Protein 7DSP (pdb70)

Foldseek 3Di:
DDCLDLVVLVVQLVQLVDVNRNQDLLNLLSNLLSLLSQLVPDDPPDPSNVSSLVSVLSSQVSCVVSVVLLFQSNLLSNLVSQLVQFQFADEPDQEEEEEELDPLPFQFFPLRLLLLLLLLLQPPAAYEYEEAPLLVLPQFHLLLPASVCCNVLPPPFSDDYHYVVRTRVSCVSCVVSCVVSVDDGSSSRNRVLNHRYLSHAEYEYFYQDPVSQVSSLSNSCSSNVRHWYWYKADPVRDRACALADKMKTQTDDNVPSDIDIDYLVLQVAHRDDSVLRGHPDSNVSSCCSVPVWLQLVDAPPNNNPNNSRSLQRSLVVVCSSVVHDSSNVSSVSSRCSRVVSSSVVSSVSNRVSSVVD/DCLDLVVLVVQLVQLVDVNRNQDLLNLLVSLLSLLVQLVVQPDPDVSNVSSLVSVLSNQVSCVVSVVLLALSNLLSNLVSLLVQWQAADEPFAEEEEEELDPLPQQFFPLRLLLLLLLLLFPRYAYEYEEAVPQLNQVLFPLLLDANVCCRVLPPPASDHYHYVVSTRVSLVSCVVSCVVSVDDGSSSRNRVLNPRYLPNAEYEYFYQDPVSQVSSVSNCCSSNVRHWYWYKADPVRTRACALADKIKIFTDDPPTDIDMDYLVLQVAHRDDSVQRGHPPNNVSNCCSQPVALQLVDAPVNNRSNNSRSLQRSLVVVCRSVVHDNSNVSSVSSRCSRVVSSSVVSSVSNRVSRVVD

GO terms:
  GO:0004048 anthranilate phosphoribosyltransferase activity (F, IDA)
  GO:0005634 nucleus (C, HDA)
  GO:0005737 cytoplasm (C, HDA)
  GO:0000162 L-tryptophan biosynthetic process (P, IMP)

Organism: Saccharomyces cerevisiae (strain ATCC 204508 / S288c) (NCBI:txid559292)

B-factor: mean 32.32, std 9.15, range [18.94, 81.4]

Solvent-accessible surface area: 27135 Å² total; per-residue (Å²): 143,139,94,67,20,36,69,22,0,30,54,23,2,101,75,1,25,40,86,100,48,106,4,47,21,92,25,0,39,28,0,0,38,0,0,0,17,10,12,101,135,37,93,110,89,24,90,93,4,0,10,2,15,0,19,0,0,2,0,0,0,0,0,27,30,31,92,22,0,36,101,8,94,24,0,2,21,0,0,102,0,0,35,167,43,17,54,107,12,125,19,117,147,57,26,0,0,6,16,21,15,30,64,31,82,57,117,21,1,48,0,10,1,0,0,0,0,0,0,3,8,10,167,65,7,38,0,0,9,1,10,83,74,3,2,34,65,22,61,8,78,11,118,46,0,47,24,89,26,0,43,143,5,27,104,91,4,66,0,0,5,0,31,20,77,74,0,0,80,0,31,48,60,0,68,87,0,70,145,16,1,33,9,71,2,0,3,59,2,0,29,2,0,2,13,4,3,103,56,8,61,41,4,4,0,1,0,63,20,119,140,3,0,59,47,0,11,111,0,1,41,78,26,25,101,73,4,19,1,3,0,1,33,0,70,69,19,0,10,29,1,1,3,44,24,82,1,17,0,25,31,27,49,78,102,114,134,64,75,40,89,1,49,2,68,69,3,52,15,105,77,12,79,32,92,107,0,32,28,128,28,65,166,51,5,4,98,7,0,66,83,41,2,3,62,14,137,78,90,71,55,76,63,20,32,12,1,3,1,0,0,3,2,0,0,0,0,18,0,1,9,82,60,66,89,81,16,118,52,0,4,101,77,0,28,107,3,2,64,56,29,31,0,47,151,6,0,82,80,0,16,88,21,0,57,99,63,223,114,76,30,39,74,22,0,29,58,21,2,102,74,2,33,39,88,100,52,107,4,48,24,78,26,0,22,56,0,0,41,0,0,0,27,2,10,96,109,11,127,82,23,42,60,95,2,12,10,0,6,0,20,0,0,1,0,0,0,0,0,16,29,30,70,34,0,25,91,1,91,30,0,16,33,0,0,122,0,0,38,165,48,21,62,111,16,124,22,161,123,33,14,0,0,6,15,23,18,27,58,36,80,57,104,23,1,51,0,12,2,0,0,0,0,0,0,2,11,9,170,52,6,33,0,0,8,2,8,45,102,84,6,1,28,59,35,66,6,83,10,123,49,0,48,31,76,17,0,40,139,6,32,94,111,4,65,0,0,11,0,16,19,68,80,0,3,82,0,33,53,54,0,65,78,0,69,166,22,1,32,8,51,2,0,2,42,0,0,30,2,1,2,14,5,2,102,67,5,50,39,3,3,0,1,0,48,19,132,149,2,0,45,30,0,0,95,0,0,38,98,36,24,96,65,4,16,2,5,0,2,32,0,70,67,18,0,10,27,1,1,3,35,23,94,1,20,0,20,20,20,77,108,124,72,102,85,40,82,2,60,2,71,70,2,50,15,102,81,17,99,28,84,122,0,22,24,126,27,55,165,60,6,0,88,12,0,71,84,43,1,3,59,17,150,68,87,72,57,77,63,27,32,14,2,4,1,1,1,2,1,0,0,0,0,18,0,2,7,84,61,67,98,80,15,117,48,0,4,98,55,0,28,100,1,3,62,52,18,61,0,37,130,7,0,78,82,0,26,88,18,0,67,86,80

Radius of gyration: 33.5 Å; Cα contacts (8 Å, |Δi|>4): 1473; chains: 2; bounding box: 45×48×107 Å

CATH classification: 3.40.1030.10

Nearest PDB structures (foldseek):
  7dsp-assembly1_B  TM=1.003E+00  e=6.536E-63  Saccharomyces cerevisiae S288C
  7dso-assembly1_B  TM=9.978E-01  e=7.924E-58  Saccharomyces cerevisiae S288C
  7dso-assembly1_A  TM=9.913E-01  e=1.555E-57  Saccharomyces cerevisiae S288C
  7dsp-assembly1_A  TM=9.857E-01  e=4.942E-57  Saccharomyces cerevisiae S288C
  7dsj-assembly1_B  TM=9.910E-01  e=5.765E-56  Saccharomyces cerevisiae S288C

Secondary structure (DSSP, 8-state):
--SSHHHHHHHHHHHTSSS----HHHHHHHHHHHHHHHHT--S--HHHHHHHHHHHHHHHHHHHHTGGGSHHHHHHHHHHHHTTB-------EEEEEEE---S---B--HHHHHHHHHHTSTTEEEEEEE---TGGGGT--GGG-STTTHHHHSTT-SEEEEEGGGTBHHHHHTHHHHHHH-S--GGGGTGGG--S-TT--EEEEE-S-TTTHHHHHHHHHHH-TT-EEEEEEETTTBSS--SSS-EEEEEE---EEEEEE-GGGGT-----GGGGB---HHHHHHIIIIIIITS---TTS--HHHHHHHHHHHHHHHHHHTS--HHHHHHHHHHHHHTSHHHHHHHHHHHHHHH-/--SSSHHHHHHHHHHHHS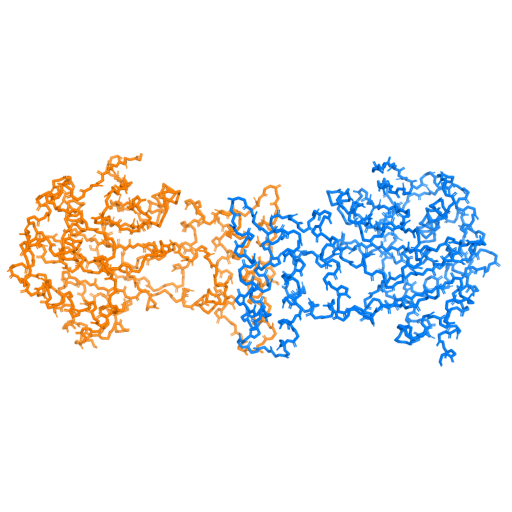SS----HHHHHHHHHHHHHHHHT--TT-HHHHHHHHHHHHHHHHHHHHTGGGSHHHHHHHHHHHHTTB-PPP----EEEEEE---S---B--HHHHHHHHHHTSTT-EEEEEE--GGGGGT--GGG-STTTHHHHGGG-SEEEEEGGGTBHHHHHHHHHHHHH-S--GGGGTGGG--S-TT--EEEEE-S-TTHHHHHHHHHHHH-TT-EEEEEEETTTBSS--SSS-EEEEEE-TT--EEEEE-GGGGT-----GGGSB---HHHHHHHIIIIITT--S-TTS--HHHHHHHHHHHHHHHHHHT---HHHHHHHHHHHHHTSHHHHHHHHHHHHHHT-

InterPro domains:
  IPR000312 Glycosyl transferase, family 3 [PF00591] (103-367)
  IPR005940 Anthranilate phosphoribosyl transferase [PTHR43285] (8-376)
  IPR005940 Anthranilate phosphoribosyl transferase [TIGR01245] (52-374)
  IPR035902 Nucleoside phosphorylase/phosphoribosyltransferase catalytic domain superfamily [G3DSA:3.40.1030.10] (103-380)
  IPR035902 Nucleoside phosphorylase/phosphoribosyltransferase catalytic domain superfamily [SSF52418] (102-376)

Sequence (713 aa):
HHHMSEATLLSYTKKLLASPPQLSSTDLHDALLVILSLLQKCDTNSDESLSIYTKVSSFLTALRVTKLDHKAEYIAEAAKAVLRHSDLVDLPLVILDIVGTGGDGQNTFNVATSAAIVASGIQGLKICKHGGDLIGTLGCDMFKVNSSTVPKLWPDNTFMFLLAPFFHHGMGHVSKIRKFLGIPTVFNVLGPLLHPVSHVNKRILGVYSKELAPEYAKAAALVYPGSETFIVWGHVGLDEVSPIGKTTVWHIDPTSLKTFQLEPSMFGLEEHELSKCASYGPKENARILKEEVLSGKYHLGDNNPIYDYILMNTAVLYCLSQGHQNWKEGIIKAEESIHSGNALRSLEHFIDSVSSLHHMSEATLLSYTKKLLASPPQLSSTDLHDALLVILSLLQKCDTNSDESLSIYTKVSSFLTALRVTKLDHKAEYIAEAAKAVLRHSDLVDLPPVILDIVGTGGDGQNTFNVATSAAIVASGIQGLKICKHGGKDLIGTLGCDMFKVNSSTVPKLWPDNTFMFLLAPFFHHGMGHVSKIRKFLGIPTVFNVLGPLLHPVSHVNKRILGVYSKELAPEYAKAAALVYPGSETFIVWGHVGLDEVSPIGKTTVWHIDPKLKTFQLEPSMFGLEEHELSKCASYGPKENARILKEEVLSGKYHLGDNNPIYDYILMNTAVLYCLSQGHQNWKEGIIKAEESIHSGNALRSLEHFIDSVSSL

Structure (mmCIF, N/CA/C/O backbone):
data_7DSP
#
_entry.id   7DSP
#
_cell.length_a   79.164
_cell.length_b   87.002
_cell.length_c   108.433
_cell.angle_alpha   90.000
_cell.angle_beta   90.000
_cell.angle_gamma   90.000
#
_symmetry.space_group_name_H-M   'P 21 21 21'
#
loop_
_entity.id
_entity.type
_entity.pdbx_description
1 polymer 'Anthranilate phosphoribosyltransferase'
2 non-polymer 'MAGNESIUM ION'
3 water water
#
loop_
_atom_site.group_PDB
_atom_site.id
_atom_site.type_symbol
_atom_site.label_atom_id
_atom_site.label_alt_id
_atom_site.label_comp_id
_atom_site.label_asym_id
_atom_site.label_entity_id
_atom_site.label_seq_id
_atom_site.pdbx_PDB_ins_code
_atom_site.Cartn_x
_atom_site.Cartn_y
_atom_site.Cartn_z
_atom_site.occupancy
_atom_site.B_iso_or_equiv
_atom_site.auth_seq_id
_atom_site.auth_comp_id
_atom_site.auth_asym_id
_atom_site.auth_atom_id
_atom_site.pdbx_PDB_model_num
ATOM 1 N N . HIS A 1 1 ? -60.015 -3.582 -70.202 1.00 55.88 -2 HIS B N 1
ATOM 2 C CA . HIS A 1 1 ? -61.449 -3.299 -69.920 1.00 47.40 -2 HIS B CA 1
ATOM 3 C C . HIS A 1 1 ? -61.619 -2.829 -68.462 1.00 45.00 -2 HIS B C 1
ATOM 4 O O . HIS A 1 1 ? -62.079 -1.697 -68.244 1.00 44.80 -2 HIS B O 1
ATOM 6 N N . HIS A 1 2 ? -61.211 -3.655 -67.504 1.00 38.50 -1 HIS B N 1
ATOM 7 C CA . HIS A 1 2 ? -61.318 -3.392 -66.044 1.00 32.28 -1 HIS B CA 1
ATOM 8 C C . HIS A 1 2 ? -60.525 -2.150 -65.644 1.00 30.41 -1 HIS B C 1
ATOM 9 O O . HIS A 1 2 ? -59.431 -1.917 -66.188 1.00 27.92 -1 HIS B O 1
ATOM 16 N N . HIS A 1 3 ? -60.995 -1.432 -64.632 1.00 27.99 0 HIS B N 1
ATOM 17 C CA . HIS A 1 3 ? -60.273 -0.240 -64.158 1.00 28.90 0 HIS B CA 1
ATOM 18 C C . HIS A 1 3 ? -58.902 -0.640 -63.591 1.00 28.36 0 HIS B C 1
ATOM 19 O O . HIS A 1 3 ? -57.908 0.054 -63.895 1.00 28.21 0 HIS B O 1
ATOM 26 N N . MET A 1 4 ? -58.850 -1.692 -62.778 1.00 24.78 1 MET B N 1
ATOM 27 C CA . MET A 1 4 ? -57.564 -2.176 -62.218 1.00 26.24 1 MET B CA 1
ATOM 28 C C . MET A 1 4 ? -56.832 -3.009 -63.267 1.00 26.23 1 MET B C 1
ATOM 29 O O . MET A 1 4 ? -56.988 -4.253 -63.277 1.00 30.15 1 MET B O 1
ATOM 34 N N . SER A 1 5 ? -56.090 -2.351 -64.158 1.00 24.82 2 SER B N 1
ATOM 35 C CA . SER A 1 5 ? -55.519 -3.033 -65.336 1.00 23.52 2 SER B CA 1
ATOM 36 C C . SER A 1 5 ? -54.233 -2.348 -65.789 1.00 24.58 2 SER B C 1
ATOM 37 O O . SER A 1 5 ? -54.048 -1.135 -65.529 1.00 23.39 2 SER B O 1
ATOM 40 N N . GLU A 1 6 ? -53.397 -3.089 -66.511 1.00 23.10 3 GLU B N 1
ATOM 41 C CA . GLU A 1 6 ? -52.201 -2.467 -67.147 1.00 24.06 3 GLU B CA 1
ATOM 42 C C . GLU A 1 6 ? -52.623 -1.279 -68.027 1.00 24.38 3 GLU B C 1
ATOM 43 O O . GLU A 1 6 ? -51.888 -0.280 -68.044 1.00 21.99 3 GLU B O 1
ATOM 49 N N . ALA A 1 7 ? -53.732 -1.380 -68.777 1.00 24.63 4 ALA B N 1
ATOM 50 C CA . ALA A 1 7 ? -54.187 -0.303 -69.696 1.00 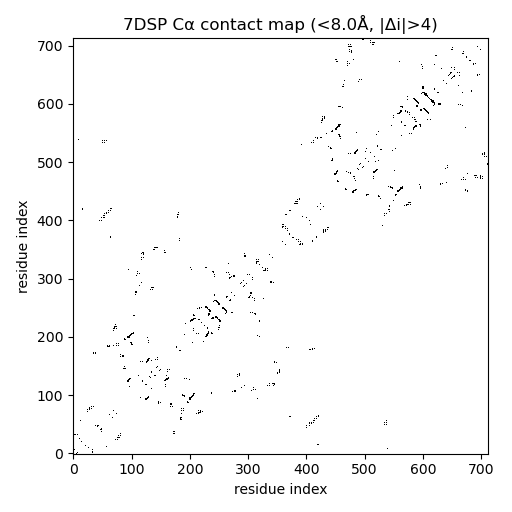25.10 4 ALA B CA 1
ATOM 51 C C . ALA A 1 7 ? -54.421 0.992 -68.897 1.00 23.82 4 ALA B C 1
ATOM 52 O O . ALA A 1 7 ? -54.049 2.070 -69.360 1.00 23.70 4 ALA B O 1
ATOM 54 N N . THR A 1 8 ? -55.041 0.913 -67.728 1.00 22.42 5 THR B N 1
ATOM 55 C CA . THR A 1 8 ? -55.267 2.103 -66.897 1.00 24.39 5 THR B CA 1
ATOM 56 C C . THR A 1 8 ? -53.908 2.674 -66.449 1.00 24.10 5 THR B C 1
ATOM 57 O O . THR A 1 8 ? -53.691 3.886 -66.585 1.00 22.84 5 THR B O 1
ATOM 61 N N . LEU A 1 9 ? -53.014 1.835 -65.942 1.00 23.84 6 LEU B N 1
ATOM 62 C CA . LEU A 1 9 ? -51.688 2.315 -65.479 1.00 23.27 6 LEU B CA 1
ATOM 63 C C . LEU A 1 9 ? -50.967 3.013 -66.631 1.00 22.45 6 LEU B C 1
ATOM 64 O O . LEU A 1 9 ? -50.473 4.123 -66.412 1.00 22.69 6 LEU B O 1
ATOM 69 N N . LEU A 1 10 ? -50.963 2.407 -67.818 1.00 24.02 7 LEU B N 1
ATOM 70 C CA . LEU A 1 10 ? -50.310 3.012 -69.021 1.00 23.97 7 LEU B CA 1
ATOM 71 C C . LEU A 1 10 ? -50.887 4.394 -69.279 1.00 23.99 7 LEU B C 1
ATOM 72 O O . LEU A 1 10 ? -50.090 5.334 -69.577 1.00 22.86 7 LEU B O 1
ATOM 77 N N . SER A 1 11 ? -52.216 4.562 -69.160 1.00 23.76 8 SER B N 1
ATOM 78 C CA . SER A 1 11 ? -52.852 5.879 -69.427 1.00 23.28 8 SER B CA 1
ATOM 79 C C . SER A 1 11 ? -52.241 6.926 -68.483 1.00 25.29 8 SER B C 1
ATOM 80 O O . SER A 1 11 ? -52.011 8.087 -68.903 1.00 25.95 8 SER B O 1
ATOM 83 N N . TYR A 1 12 ? -51.913 6.536 -67.245 1.00 24.05 9 TYR B N 1
ATOM 84 C CA . TYR A 1 12 ? -51.348 7.474 -66.241 1.00 25.26 9 TYR B CA 1
ATOM 85 C C . TYR A 1 12 ? -49.892 7.791 -66.586 1.00 23.18 9 TYR B C 1
ATOM 86 O O . TYR A 1 12 ? -49.462 8.961 -66.524 1.00 24.04 9 TYR B O 1
ATOM 95 N N . THR A 1 13 ? -49.134 6.792 -67.002 1.00 24.48 10 THR B N 1
ATOM 96 C CA . THR A 1 13 ? -47.724 6.997 -67.409 1.00 22.77 10 THR B CA 1
ATOM 97 C C . THR A 1 13 ? -47.706 8.001 -68.577 1.00 23.48 10 THR B C 1
ATOM 98 O O . THR A 1 13 ? -46.916 8.963 -68.536 1.00 23.01 10 THR B O 1
ATOM 102 N N . LYS A 1 14 ? -48.602 7.844 -69.551 1.00 22.94 11 LYS B N 1
ATOM 103 C CA . LYS A 1 14 ? -48.613 8.753 -70.719 1.00 24.49 11 LYS B CA 1
ATOM 104 C C . LYS A 1 14 ? -48.871 10.200 -70.255 1.00 25.78 11 LYS B C 1
ATOM 105 O O . LYS A 1 14 ? -48.322 11.135 -70.851 1.00 24.85 11 LYS B O 1
ATOM 111 N N . LYS A 1 15 ? -49.688 10.401 -69.231 1.00 23.69 12 LYS B N 1
ATOM 112 C CA . LYS A 1 15 ? -49.924 11.755 -68.666 1.00 26.00 12 LYS B CA 1
ATOM 113 C C . LYS A 1 15 ? -48.603 12.338 -68.144 1.00 25.61 12 LYS B C 1
ATOM 114 O O . LYS A 1 15 ? -48.385 13.575 -68.240 1.00 26.65 12 LYS B O 1
ATOM 120 N N . LEU A 1 16 ? -47.723 11.514 -67.605 1.00 23.60 13 LEU B N 1
ATOM 121 C CA . LEU A 1 16 ? -46.445 12.003 -67.055 1.00 25.00 13 LEU B CA 1
ATOM 122 C C . LEU A 1 16 ? -45.489 12.355 -68.190 1.00 25.23 13 LEU B C 1
ATOM 123 O O . LEU A 1 16 ? -44.517 13.060 -67.908 1.00 26.74 13 LEU B O 1
ATOM 128 N N . LEU A 1 17 ? -45.715 11.842 -69.397 1.00 23.73 14 LEU B N 1
ATOM 129 C CA . LEU A 1 17 ? -44.795 12.070 -70.547 1.00 28.46 14 LEU B CA 1
ATOM 130 C C . LEU A 1 17 ? -45.155 13.387 -71.243 1.00 29.17 14 LEU B C 1
ATOM 131 O O . LEU A 1 17 ? -44.354 13.833 -72.055 1.00 30.57 14 LEU B O 1
ATOM 136 N N . ALA A 1 18 ? -46.314 13.962 -70.934 1.00 29.68 15 ALA B N 1
ATOM 137 C CA . ALA A 1 18 ? -46.798 15.222 -71.550 1.00 33.08 15 ALA B CA 1
ATOM 138 C C . ALA A 1 18 ? -45.961 16.416 -71.071 1.00 34.93 15 ALA B C 1
ATOM 139 O O . ALA A 1 18 ? -45.347 16.339 -69.987 1.00 34.03 15 ALA B O 1
ATOM 141 N N . SER A 1 19 ? -45.952 17.506 -71.851 1.00 38.71 16 SER B N 1
ATOM 142 C CA . SER A 1 19 ? -45.182 18.742 -71.530 1.00 46.07 16 SER B CA 1
ATOM 143 C C . SER A 1 19 ? -46.156 19.913 -71.478 1.00 45.70 16 SER B C 1
ATOM 144 O O . SER A 1 19 ? -46.576 20.393 -72.512 1.00 46.75 16 SER B O 1
ATOM 147 N N . PRO A 1 20 ? -46.631 20.351 -70.294 1.00 46.29 17 PRO B N 1
ATOM 148 C CA . PRO A 1 20 ? -46.190 19.810 -69.009 1.00 44.05 17 PRO B CA 1
ATOM 149 C C . PRO A 1 20 ? -46.981 18.552 -68.653 1.00 35.85 17 PRO B C 1
ATOM 150 O O . PRO A 1 20 ? -47.984 18.238 -69.288 1.00 32.33 17 PRO B O 1
ATOM 154 N N . PRO A 1 21 ? -46.534 17.781 -67.641 1.00 34.95 18 PRO B N 1
ATOM 155 C CA . PRO A 1 21 ? -47.217 16.550 -67.254 1.00 33.67 18 PRO B CA 1
ATOM 156 C C . PRO A 1 21 ? -48.678 16.828 -66.883 1.00 32.82 18 PRO B C 1
ATOM 157 O O . PRO A 1 21 ? -48.936 17.887 -66.326 1.00 34.23 18 PRO B O 1
ATOM 161 N N . GLN A 1 22 ? -49.590 15.923 -67.227 1.00 27.99 19 GLN B N 1
ATOM 162 C CA . GLN A 1 22 ? -51.047 16.106 -66.999 1.00 30.51 19 GLN B CA 1
ATOM 163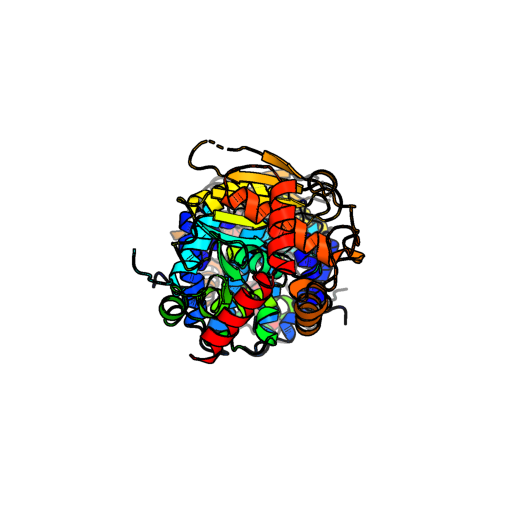 C C . GLN A 1 22 ? -51.524 15.165 -65.878 1.00 27.51 19 GLN B C 1
ATOM 164 O O . GLN A 1 22 ? -52.719 14.858 -65.836 1.00 26.96 19 GLN B O 1
ATOM 170 N N . LEU A 1 23 ? -50.626 14.661 -65.052 1.00 25.95 20 LEU B N 1
ATOM 171 C CA . LEU A 1 23 ? -51.027 13.745 -63.963 1.00 27.52 20 LEU B CA 1
ATOM 172 C C . LEU A 1 23 ? -51.383 14.599 -62.749 1.00 27.01 20 LEU B C 1
ATOM 173 O O . LEU A 1 23 ? -50.488 15.217 -62.195 1.00 23.80 20 LEU B O 1
ATOM 178 N N . SER A 1 24 ? -52.633 14.565 -62.329 1.00 24.74 21 SER B N 1
ATOM 179 C CA . SER A 1 24 ? -53.092 15.284 -61.111 1.00 27.78 21 SER B CA 1
ATOM 180 C C . SER A 1 24 ? -52.734 14.503 -59.845 1.00 27.09 21 SER B C 1
ATOM 181 O O . SER A 1 24 ? -52.380 13.305 -59.933 1.00 24.32 21 SER B O 1
ATOM 184 N N . SER A 1 25 ? -52.836 15.144 -58.685 1.00 25.67 22 SER B N 1
ATOM 185 C CA . SER A 1 25 ? -52.592 14.450 -57.393 1.00 24.35 22 SER B CA 1
ATOM 186 C C . SER A 1 25 ? -53.605 13.305 -57.224 1.00 26.81 22 SER B C 1
ATOM 187 O O . SER A 1 25 ? -53.206 12.266 -56.734 1.00 26.27 22 SER B O 1
ATOM 190 N N . THR A 1 26 ? -54.862 13.470 -57.633 1.00 25.93 23 THR B N 1
ATOM 191 C CA . THR A 1 26 ? -55.915 12.432 -57.533 1.00 28.07 23 THR B CA 1
ATOM 192 C C . THR A 1 26 ? -55.622 11.328 -58.557 1.00 27.16 23 THR B C 1
ATOM 193 O O . THR A 1 26 ? -55.844 10.148 -58.225 1.00 23.40 23 THR B O 1
ATOM 197 N N . ASP A 1 27 ? -55.071 11.676 -59.717 1.00 25.35 24 ASP B N 1
ATOM 198 C CA . ASP A 1 27 ? -54.555 10.664 -60.685 1.00 26.99 24 ASP B CA 1
ATOM 199 C C . ASP A 1 27 ? -53.506 9.763 -60.025 1.00 23.04 24 ASP B C 1
ATOM 200 O O . ASP A 1 27 ? -53.564 8.519 -60.260 1.00 24.03 24 ASP B O 1
ATOM 205 N N . LEU A 1 28 ? -52.540 10.340 -59.300 1.00 22.44 25 LEU B N 1
ATOM 206 C CA . LEU A 1 28 ? -51.464 9.561 -58.644 1.00 21.64 25 LEU B CA 1
ATOM 207 C C . LEU A 1 28 ? -52.090 8.605 -57.637 1.00 23.37 25 LEU B C 1
ATOM 208 O O . LEU A 1 28 ? -51.673 7.426 -57.582 1.00 21.78 25 LEU B O 1
ATOM 213 N N . HIS A 1 29 ? -53.085 9.075 -56.890 1.00 23.99 26 HIS B N 1
ATOM 214 C CA . HIS A 1 29 ? -53.802 8.225 -55.911 1.00 23.68 26 HIS B CA 1
ATOM 215 C C . HIS A 1 29 ? -54.342 7.013 -56.659 1.00 25.43 26 HIS B C 1
ATOM 216 O O . HIS A 1 29 ? -54.089 5.861 -56.227 1.00 26.80 26 HIS B O 1
ATOM 223 N N . ASP A 1 30 ? -55.071 7.265 -57.740 1.00 25.69 27 ASP B N 1
ATOM 224 C CA . ASP A 1 30 ? -55.698 6.180 -58.528 1.00 26.70 27 ASP B CA 1
ATOM 225 C C . ASP A 1 30 ? -54.634 5.273 -59.137 1.00 24.95 27 ASP B C 1
ATOM 226 O O . ASP A 1 30 ? -54.778 4.044 -59.077 1.00 24.80 27 ASP B O 1
ATOM 231 N N . ALA A 1 31 ? -53.568 5.841 -59.666 1.00 23.14 28 ALA B N 1
ATOM 232 C CA . ALA A 1 31 ? -52.475 5.053 -60.259 1.00 24.13 28 ALA B CA 1
ATOM 233 C C . ALA A 1 31 ? -51.897 4.111 -59.189 1.00 25.32 28 ALA B C 1
ATOM 234 O O . ALA A 1 31 ? -51.529 2.963 -59.531 1.00 21.69 28 ALA B O 1
ATOM 236 N N . LEU A 1 32 ? -51.771 4.565 -57.951 1.00 22.78 29 LEU B N 1
ATOM 237 C CA . LEU A 1 32 ? -51.147 3.721 -56.912 1.00 24.13 29 LEU B CA 1
ATOM 238 C C . LEU A 1 32 ? -52.119 2.603 -56.561 1.00 23.87 29 LEU B C 1
ATOM 239 O O . LEU A 1 32 ? -51.622 1.484 -56.353 1.00 23.62 29 LEU B O 1
ATOM 244 N N . LEU A 1 33 ? -53.430 2.878 -56.530 1.00 22.81 30 LEU B N 1
ATOM 245 C CA . LEU A 1 33 ? -54.428 1.813 -56.282 1.00 22.42 30 LEU B CA 1
ATOM 246 C C . LEU A 1 33 ? -54.288 0.767 -57.395 1.00 22.73 30 LEU B C 1
ATOM 247 O O . LEU A 1 33 ? -54.335 -0.446 -57.103 1.00 22.98 30 LEU B O 1
ATOM 252 N N . VAL A 1 34 ? -54.137 1.190 -58.636 1.00 23.87 31 VAL B N 1
ATOM 253 C CA . VAL A 1 34 ? -53.960 0.241 -59.771 1.00 22.98 31 VAL B CA 1
ATOM 254 C C . VAL A 1 34 ? -52.695 -0.596 -59.575 1.00 23.23 31 VAL B C 1
ATOM 255 O O . VAL A 1 34 ? -52.729 -1.830 -59.770 1.00 22.58 31 VAL B O 1
ATOM 259 N N . ILE A 1 35 ? -51.578 0.059 -59.307 1.00 22.88 32 ILE B N 1
ATOM 260 C CA . ILE A 1 35 ? -50.267 -0.608 -59.106 1.00 22.04 32 ILE B CA 1
ATOM 261 C C . ILE A 1 35 ? -50.378 -1.651 -58.003 1.00 23.80 32 ILE B C 1
ATOM 262 O O . ILE A 1 35 ? -49.921 -2.793 -58.192 1.00 22.46 32 ILE B O 1
ATOM 267 N N . LEU A 1 36 ? -50.991 -1.291 -56.887 1.00 23.76 33 LEU B N 1
ATOM 268 C CA . LEU A 1 36 ? -51.082 -2.237 -55.744 1.00 25.44 33 LEU B CA 1
ATOM 269 C C . LEU A 1 36 ? -51.989 -3.432 -56.065 1.00 24.13 33 LEU B C 1
ATOM 270 O O . LEU A 1 36 ? -51.637 -4.573 -55.626 1.00 24.55 33 LEU B O 1
ATOM 275 N N . SER A 1 37 ? -53.075 -3.216 -56.820 1.00 23.92 34 SER B N 1
ATOM 276 C CA . SER A 1 37 ? -53.943 -4.308 -57.325 1.00 23.33 34 SER B CA 1
ATOM 277 C C . SER A 1 37 ? -53.181 -5.212 -58.298 1.00 24.63 34 SER B C 1
ATOM 278 O O . SER A 1 37 ? -53.222 -6.442 -58.106 1.00 26.23 34 SER B O 1
ATOM 281 N N . LEU A 1 38 ? -52.535 -4.645 -59.328 1.00 23.53 35 LEU B N 1
ATOM 282 C CA . LEU A 1 38 ? -51.731 -5.431 -60.311 1.00 24.61 35 LEU B CA 1
ATOM 283 C C . LEU A 1 38 ? -50.676 -6.272 -59.578 1.00 26.05 35 LEU B C 1
ATOM 284 O O . LEU A 1 38 ? -50.463 -7.447 -59.974 1.00 23.85 35 LEU B O 1
ATOM 289 N N . LEU A 1 39 ? -49.962 -5.680 -58.622 1.00 23.28 36 LEU B N 1
ATOM 290 C CA . LEU A 1 39 ? -48.854 -6.380 -57.953 1.00 28.08 36 LEU B CA 1
ATOM 291 C C . LEU A 1 39 ? -49.426 -7.424 -56.995 1.00 34.03 36 LEU B C 1
ATOM 292 O O . LEU A 1 39 ? -48.838 -8.513 -56.931 1.00 33.73 36 LEU B O 1
ATOM 297 N N . GLN A 1 40 ? -50.565 -7.164 -56.351 1.00 29.46 37 GLN B N 1
ATOM 298 C CA . GLN A 1 40 ? -51.163 -8.152 -55.398 1.00 37.07 37 GLN B CA 1
ATOM 299 C C . GLN A 1 40 ? -51.581 -9.403 -56.192 1.00 37.02 37 GLN B C 1
ATOM 300 O O . GLN A 1 40 ? -51.315 -10.522 -55.709 1.00 37.64 37 GLN B O 1
ATOM 306 N N . LYS A 1 41 ? -52.183 -9.222 -57.379 1.00 37.11 38 LYS B N 1
ATOM 307 C CA . LYS A 1 41 ? -52.792 -10.306 -58.198 1.00 43.52 38 LYS B CA 1
ATOM 308 C C . LYS A 1 41 ? -51.763 -11.029 -59.081 1.00 42.38 38 LYS B C 1
ATOM 309 O O . LYS A 1 41 ? -52.179 -11.946 -59.803 1.00 38.55 38 LYS B O 1
ATOM 315 N N . CYS A 1 42 ? -50.497 -10.615 -59.049 1.00 45.34 39 CYS B N 1
ATOM 316 C CA . CYS A 1 42 ? -49.392 -11.142 -59.896 1.00 43.85 39 CYS B CA 1
ATOM 317 C C . CYS A 1 42 ? -49.276 -12.667 -59.857 1.00 36.34 39 CYS B C 1
ATOM 318 O O . CYS A 1 42 ? -49.060 -13.209 -58.797 1.00 41.05 39 CYS B O 1
ATOM 321 N N . ASP A 1 43 ? -49.326 -13.305 -61.019 1.00 38.35 40 ASP B N 1
ATOM 322 C CA . ASP A 1 43 ? -49.144 -14.769 -61.181 1.00 32.56 40 ASP B CA 1
ATOM 323 C C . ASP A 1 43 ? -47.647 -15.039 -61.400 1.00 33.64 40 ASP B C 1
ATOM 324 O O . ASP A 1 43 ? -47.152 -14.648 -62.479 1.00 30.02 40 ASP B O 1
ATOM 329 N N . THR A 1 44 ? -46.953 -15.654 -60.434 1.00 30.28 41 THR B N 1
ATOM 330 C CA . THR A 1 44 ? -45.477 -15.847 -60.438 1.00 31.12 41 THR B CA 1
ATOM 331 C C . THR A 1 44 ? -45.026 -16.456 -61.777 1.00 30.36 41 THR B C 1
ATOM 332 O O . THR A 1 44 ? -45.643 -17.470 -62.213 1.00 28.92 41 THR B O 1
ATOM 336 N N . ASN A 1 45 ? -44.003 -15.870 -62.412 1.00 26.76 42 ASN B N 1
ATOM 337 C CA . ASN A 1 45 ? -43.376 -16.381 -63.657 1.00 29.13 42 ASN B CA 1
ATOM 338 C C . ASN A 1 45 ? -44.336 -16.286 -64.849 1.00 31.23 42 ASN B C 1
ATOM 339 O O . ASN A 1 45 ? -44.051 -16.899 -65.892 1.00 28.25 42 ASN B O 1
ATOM 344 N N . SER A 1 46 ? -45.410 -15.519 -64.750 1.00 27.33 43 SER B N 1
ATOM 345 C CA . SER A 1 46 ? -46.279 -15.261 -65.916 1.00 28.26 43 SER B CA 1
ATOM 346 C C . SER A 1 46 ? -45.680 -14.156 -66.794 1.00 26.68 43 SER B C 1
ATOM 347 O O . SER A 1 46 ? -44.937 -13.247 -66.292 1.00 27.03 43 SER B O 1
ATOM 350 N N . ASP A 1 47 ? -46.020 -14.178 -68.083 1.00 27.13 44 ASP B N 1
ATOM 351 C CA . ASP A 1 47 ? -45.734 -13.056 -69.010 1.00 27.34 44 ASP B CA 1
ATOM 352 C C . ASP A 1 47 ? -46.360 -11.760 -68.477 1.00 27.30 44 ASP B C 1
ATOM 353 O O . ASP A 1 47 ? -45.697 -10.678 -68.583 1.00 25.37 44 ASP B O 1
ATOM 358 N N . GLU A 1 48 ? -47.548 -11.857 -67.894 1.00 27.24 45 GLU B N 1
ATOM 359 C CA . GLU A 1 48 ? -48.270 -10.703 -67.281 1.00 27.76 45 GLU B CA 1
ATOM 360 C C . GLU A 1 48 ? -47.398 -10.105 -66.173 1.00 26.01 45 GLU B C 1
ATOM 361 O O . GLU A 1 48 ? -47.285 -8.869 -66.119 1.00 24.43 45 GLU B O 1
ATOM 367 N N . SER A 1 49 ? -46.828 -10.921 -65.280 1.00 24.58 46 SER B N 1
ATOM 368 C CA . SER A 1 49 ? -45.967 -10.420 -64.180 1.00 24.94 46 SER B CA 1
ATOM 369 C C . SER A 1 49 ? -44.839 -9.565 -64.772 1.00 25.26 46 SER B C 1
ATOM 370 O O . SER A 1 49 ? -44.590 -8.474 -64.247 1.00 23.32 46 SER B O 1
ATOM 373 N N . LEU A 1 50 ? -44.226 -9.994 -65.872 1.00 22.95 47 LEU B N 1
ATOM 374 C CA . LEU A 1 50 ? -43.063 -9.275 -66.476 1.00 25.55 47 LEU B CA 1
ATOM 375 C C . LEU A 1 50 ? -43.566 -7.949 -67.067 1.00 24.08 47 LEU B C 1
ATOM 376 O O . LEU A 1 50 ? -42.891 -6.944 -66.922 1.00 25.13 47 LEU B O 1
ATOM 381 N N . SER A 1 51 ? -44.711 -7.964 -67.756 1.00 23.58 48 SER B N 1
ATOM 382 C CA . SER A 1 51 ? -45.344 -6.757 -68.325 1.00 22.69 48 SER B CA 1
ATOM 383 C C . SER A 1 51 ? -45.703 -5.781 -67.189 1.00 23.65 48 SER B C 1
ATOM 384 O O . SER A 1 51 ? -45.431 -4.594 -67.316 1.00 22.09 48 SER B O 1
ATOM 387 N N . ILE A 1 52 ? -46.339 -6.273 -66.129 1.00 21.15 49 ILE B N 1
ATOM 388 C CA . ILE A 1 52 ? -46.693 -5.457 -64.940 1.00 22.71 49 ILE B CA 1
ATOM 389 C C . ILE A 1 52 ? -45.441 -4.795 -64.364 1.00 23.75 49 ILE B C 1
ATOM 390 O O . ILE A 1 52 ? -45.498 -3.563 -64.167 1.00 23.47 49 ILE B O 1
ATOM 395 N N . TYR A 1 53 ? -44.377 -5.536 -64.070 1.00 22.92 50 TYR B N 1
ATOM 396 C CA . TYR A 1 53 ? -43.140 -4.934 -63.521 1.00 23.75 50 TYR B CA 1
ATOM 397 C C . TYR A 1 53 ? -42.634 -3.853 -64.485 1.00 23.69 50 TYR B C 1
ATOM 398 O O . TYR A 1 53 ? -42.249 -2.791 -64.016 1.00 21.30 50 TYR B O 1
ATOM 407 N N . THR A 1 54 ? -42.643 -4.119 -65.791 1.00 22.46 51 THR B N 1
ATOM 408 C CA . THR A 1 54 ? -42.271 -3.113 -66.817 1.00 23.03 51 THR B CA 1
ATOM 409 C C . THR A 1 54 ? -43.110 -1.850 -66.645 1.00 21.52 51 THR B C 1
ATOM 410 O O . THR A 1 54 ? -42.545 -0.750 -66.615 1.00 21.53 51 THR B O 1
ATOM 414 N N . LYS A 1 55 ? -44.422 -1.968 -66.532 1.00 23.63 52 LYS B N 1
ATOM 415 C CA . LYS A 1 55 ? -45.288 -0.753 -66.512 1.00 21.45 52 LYS B CA 1
ATOM 416 C C . LYS A 1 55 ? -45.178 -0.040 -65.173 1.00 21.10 52 LYS B C 1
ATOM 417 O O . LYS A 1 55 ? -45.229 1.217 -65.118 1.00 21.51 52 LYS B O 1
ATOM 423 N N . VAL A 1 56 ? -45.028 -0.782 -64.093 1.00 20.60 53 VAL B N 1
ATOM 424 C CA . VAL A 1 56 ? -44.909 -0.148 -62.758 1.00 21.41 53 VAL B CA 1
ATOM 425 C C . VAL A 1 56 ? -43.579 0.581 -62.657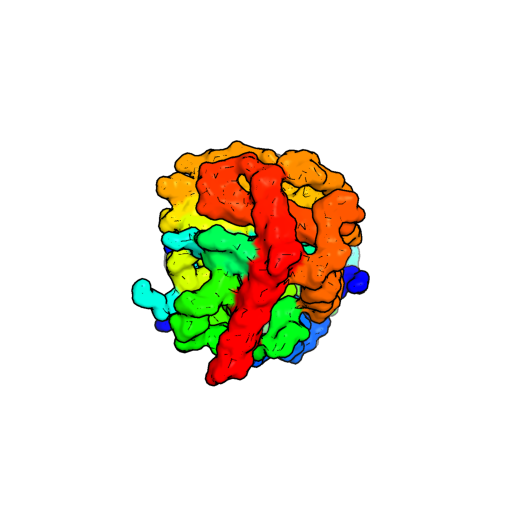 1.00 23.22 53 VAL B C 1
ATOM 426 O O . VAL A 1 56 ? -43.566 1.759 -62.193 1.00 20.67 53 VAL B O 1
ATOM 430 N N . SER A 1 57 ? -42.511 -0.068 -63.109 1.00 21.85 54 SER B N 1
ATOM 431 C CA . SER A 1 57 ? -41.181 0.575 -63.174 1.00 23.74 54 SER B CA 1
ATOM 432 C C . SER A 1 57 ? -41.286 1.900 -63.942 1.00 20.30 54 SER B C 1
ATOM 433 O O . SER A 1 57 ? -40.776 2.928 -63.462 1.00 21.35 54 SER B O 1
ATOM 436 N N . SER A 1 58 ? -41.865 1.829 -65.135 1.00 20.67 55 SER B N 1
ATOM 437 C CA . SER A 1 58 ? -42.061 2.964 -66.054 1.00 21.65 55 SER B CA 1
ATOM 438 C C . SER A 1 58 ? -42.802 4.103 -65.338 1.00 21.33 55 SER B C 1
ATOM 439 O O . SER A 1 58 ? -42.276 5.238 -65.281 1.00 21.15 55 SER B O 1
ATOM 442 N N . PHE A 1 59 ? -43.952 3.820 -64.741 1.00 21.46 56 PHE B N 1
ATOM 443 C CA . PHE A 1 59 ? -44.749 4.845 -64.048 1.00 20.58 56 PHE B CA 1
ATOM 444 C C . PHE A 1 59 ? -43.932 5.516 -62.926 1.00 21.06 56 PHE B C 1
ATOM 445 O O . PHE A 1 59 ? -43.849 6.770 -62.899 1.00 20.97 56 PHE B O 1
ATOM 453 N N . LEU A 1 60 ? -43.350 4.729 -62.032 1.00 20.75 57 LEU B N 1
ATOM 454 C CA . LEU A 1 60 ? -42.645 5.263 -60.835 1.00 21.74 57 LEU B CA 1
ATOM 455 C C . LEU A 1 60 ? -41.400 6.031 -61.267 1.00 20.55 57 LEU B C 1
ATOM 456 O O . LEU A 1 60 ? -41.051 7.023 -60.613 1.00 22.56 57 LEU B O 1
ATOM 461 N N . THR A 1 61 ? -40.749 5.595 -62.335 1.00 20.62 58 THR B N 1
ATOM 462 C CA . THR A 1 61 ? -39.535 6.303 -62.809 1.00 21.12 58 THR B CA 1
ATOM 463 C C . THR A 1 61 ? -39.993 7.626 -63.431 1.00 22.24 58 THR B C 1
ATOM 464 O O . THR A 1 61 ? -39.348 8.647 -63.133 1.00 20.34 58 THR B O 1
ATOM 468 N N . ALA A 1 62 ? -41.036 7.610 -64.276 1.00 21.49 59 ALA B N 1
ATOM 469 C CA . ALA A 1 62 ? -41.535 8.848 -64.920 1.00 22.32 59 ALA B CA 1
ATOM 470 C C . ALA A 1 62 ? -41.916 9.825 -63.811 1.00 23.65 59 ALA B C 1
ATOM 471 O O . ALA A 1 62 ? -41.514 10.993 -63.886 1.00 25.37 59 ALA B O 1
ATOM 473 N N . LEU A 1 63 ? -42.591 9.341 -62.768 1.00 24.45 60 LEU B N 1
ATOM 474 C CA . LEU A 1 63 ? -43.027 10.209 -61.652 1.00 23.91 60 LEU B CA 1
ATOM 475 C C . LEU A 1 63 ? -41.805 10.883 -61.014 1.00 25.48 60 LEU B C 1
ATOM 476 O O . LEU A 1 63 ? -41.820 12.150 -60.811 1.00 25.00 60 LEU B O 1
ATOM 481 N N . ARG A 1 64 ? -40.778 10.091 -60.698 1.00 23.77 61 ARG B N 1
ATOM 482 C CA . ARG A 1 64 ? -39.559 10.617 -60.041 1.00 24.68 61 ARG B CA 1
ATOM 483 C C . ARG A 1 64 ? -38.906 11.682 -60.934 1.00 25.82 61 ARG B C 1
ATOM 484 O O . ARG A 1 64 ? -38.529 12.769 -60.409 1.00 27.11 61 ARG B O 1
ATOM 492 N N . VAL A 1 65 ? -38.794 11.439 -62.242 1.00 27.59 62 VAL B N 1
ATOM 493 C CA . VAL A 1 65 ? -38.111 12.436 -63.114 1.00 27.18 62 VAL B CA 1
ATOM 494 C C . VAL A 1 65 ? -38.928 13.738 -63.134 1.00 28.44 62 VAL B C 1
ATOM 495 O O . VAL A 1 65 ? -38.278 14.789 -63.097 1.00 28.41 62 VAL B O 1
ATOM 499 N N . THR A 1 66 ? -40.268 13.690 -63.170 1.00 26.16 63 THR B N 1
ATOM 500 C CA . THR A 1 66 ? -41.116 14.924 -63.187 1.00 26.30 63 THR B CA 1
ATOM 501 C C . THR A 1 66 ? -40.995 15.649 -61.838 1.00 28.57 63 THR B C 1
ATOM 502 O O . THR A 1 66 ? -41.353 16.826 -61.768 1.00 26.78 63 THR B O 1
ATOM 506 N N . LYS A 1 67 ? -40.626 14.924 -60.784 1.00 26.29 64 LYS B N 1
ATOM 507 C CA . LYS A 1 67 ? -40.529 15.382 -59.376 1.00 27.94 64 LYS B CA 1
ATOM 508 C C . LYS A 1 67 ? -41.909 15.743 -58.812 1.00 27.06 64 LYS B C 1
ATOM 509 O O . LYS A 1 67 ? -41.950 16.283 -57.701 1.00 27.42 64 LYS B O 1
ATOM 515 N N . LEU A 1 68 ? -43.006 15.402 -59.482 1.00 26.43 65 LEU B N 1
ATOM 516 C CA . LEU A 1 68 ? -44.373 15.638 -58.937 1.00 30.45 65 LEU B CA 1
ATOM 517 C C . LEU A 1 68 ? -44.513 14.914 -57.581 1.00 31.73 65 LEU B C 1
ATOM 518 O O . LEU A 1 68 ? -45.273 15.403 -56.733 1.00 31.59 65 LEU B O 1
ATOM 523 N N . ASP A 1 69 ? -43.747 13.842 -57.358 1.00 29.29 66 ASP B N 1
ATOM 524 C CA . ASP A 1 69 ? -43.893 12.990 -56.149 1.00 29.01 66 ASP B CA 1
ATOM 525 C C . ASP A 1 69 ? -43.300 13.692 -54.919 1.00 29.80 66 ASP B C 1
ATOM 526 O O . ASP A 1 69 ? -43.328 13.076 -53.850 1.00 30.15 66 ASP B O 1
ATOM 531 N N . HIS A 1 70 ? -42.726 14.889 -55.084 1.00 31.41 67 HIS B N 1
ATOM 532 C CA . HIS A 1 70 ? -42.196 15.709 -53.962 1.00 31.20 67 HIS B CA 1
ATOM 533 C C . HIS A 1 70 ? -43.059 16.960 -53.726 1.00 30.90 67 HIS B C 1
ATOM 534 O O . HIS A 1 70 ? -42.629 17.801 -52.917 1.00 27.89 67 HIS B O 1
ATOM 541 N N . LYS A 1 71 ? -44.228 17.063 -54.362 1.00 26.59 68 LYS B N 1
ATOM 542 C CA . LYS A 1 71 ? -45.211 18.148 -54.088 1.00 32.60 68 LYS B CA 1
ATOM 543 C C . LYS A 1 71 ? -46.194 17.650 -53.028 1.00 29.32 68 LYS B C 1
ATOM 544 O O . LYS A 1 71 ? -46.603 16.489 -53.118 1.00 23.70 68 LYS B O 1
ATOM 550 N N . A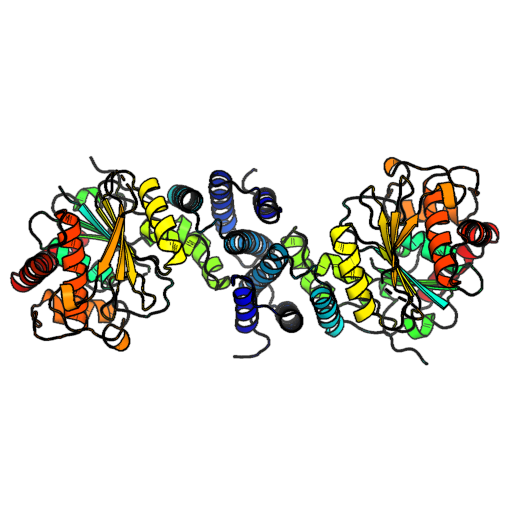LA A 1 72 ? -46.569 18.519 -52.090 1.00 28.78 69 ALA B N 1
ATOM 551 C CA . ALA A 1 72 ? -47.395 18.200 -50.896 1.00 27.77 69 ALA B CA 1
ATOM 552 C C . ALA A 1 72 ? -48.643 17.384 -51.258 1.00 28.12 69 ALA B C 1
ATOM 553 O O . ALA A 1 72 ? -48.845 16.341 -50.641 1.00 24.59 69 ALA B O 1
ATOM 555 N N . GLU A 1 73 ? -49.482 17.858 -52.186 1.00 26.56 70 GLU B N 1
ATOM 556 C CA . GLU A 1 73 ? -50.771 17.200 -52.507 1.00 27.70 70 GLU B CA 1
ATOM 557 C C . GLU A 1 73 ? -50.529 15.798 -53.075 1.00 24.88 70 GLU B C 1
ATOM 558 O O . GLU A 1 73 ? -51.348 14.896 -52.774 1.00 22.29 70 GLU B O 1
ATOM 564 N N . TYR A 1 74 ? -49.455 15.622 -53.843 1.00 25.22 71 TYR B N 1
ATOM 565 C CA . TYR A 1 74 ? -49.086 14.314 -54.454 1.00 23.11 71 TYR B CA 1
ATOM 566 C C . TYR A 1 74 ? -48.631 13.371 -53.346 1.00 22.87 71 TYR B C 1
ATOM 567 O O . TYR A 1 74 ? -49.086 12.226 -53.281 1.00 22.98 71 TYR B O 1
ATOM 576 N N . ILE A 1 75 ? -47.712 13.832 -52.497 1.00 23.94 72 ILE B N 1
ATOM 577 C CA . ILE A 1 75 ? -47.228 13.011 -51.354 1.00 24.60 72 ILE B CA 1
ATOM 578 C C . ILE A 1 75 ? -48.430 12.532 -50.536 1.00 22.71 72 ILE B C 1
ATOM 579 O O . ILE A 1 75 ? -48.513 11.292 -50.206 1.00 24.73 72 ILE B O 1
ATOM 584 N N . ALA A 1 76 ? -49.335 13.443 -50.195 1.00 23.34 73 ALA B N 1
ATOM 585 C CA . ALA A 1 76 ? -50.508 13.110 -49.339 1.00 23.32 73 ALA B CA 1
ATOM 586 C C . ALA A 1 76 ? -51.439 12.110 -50.038 1.00 25.28 73 ALA B C 1
ATOM 587 O O . ALA A 1 76 ? -51.926 11.132 -49.384 1.00 23.54 73 ALA B O 1
ATOM 589 N N . GLU A 1 77 ? -51.775 12.347 -51.310 1.00 25.56 74 GLU B N 1
ATOM 590 C CA . GLU A 1 77 ? -52.595 11.380 -52.075 1.00 26.57 74 GLU B CA 1
ATOM 591 C C . GLU A 1 77 ? -51.852 10.044 -52.149 1.00 24.44 74 GLU B C 1
ATOM 592 O O . GLU A 1 77 ? -52.510 9.024 -52.113 1.00 25.59 74 GLU B O 1
ATOM 597 N N . ALA A 1 78 ? -50.541 10.028 -52.305 1.00 21.58 75 ALA B N 1
ATOM 598 C CA . ALA A 1 78 ? -49.819 8.752 -52.412 1.00 22.11 75 ALA B CA 1
ATOM 599 C C . ALA A 1 78 ? -49.907 8.011 -51.074 1.00 23.40 75 ALA B C 1
ATOM 600 O O . ALA A 1 78 ? -50.178 6.799 -51.064 1.00 23.81 75 ALA B O 1
ATOM 602 N N . ALA A 1 79 ? -49.687 8.699 -49.962 1.00 26.47 76 ALA B N 1
ATOM 603 C CA . ALA A 1 79 ? -49.827 8.103 -48.607 1.00 24.40 76 ALA B CA 1
ATOM 604 C C . ALA A 1 79 ? -51.244 7.537 -48.457 1.00 23.16 76 ALA B C 1
ATOM 605 O O . ALA A 1 79 ? -51.389 6.400 -47.982 1.00 23.62 76 ALA B O 1
ATOM 607 N N . LYS A 1 80 ? -52.267 8.270 -48.898 1.00 24.79 77 LYS B N 1
ATOM 608 C CA . LYS A 1 80 ? -53.675 7.835 -48.725 1.00 27.16 77 LYS B CA 1
ATOM 609 C C . LYS A 1 80 ? -53.946 6.591 -49.569 1.00 25.89 77 LYS B C 1
ATOM 610 O O . LYS A 1 80 ? -54.656 5.720 -49.040 1.00 23.37 77 LYS B O 1
ATOM 616 N N . ALA A 1 81 ? -53.393 6.479 -50.789 1.00 20.91 78 ALA B N 1
ATOM 617 C CA . ALA A 1 81 ? -53.581 5.262 -51.627 1.00 23.99 78 ALA B CA 1
ATOM 618 C C . ALA A 1 81 ? -52.936 4.056 -50.941 1.00 21.98 78 ALA B C 1
ATOM 619 O O . ALA A 1 81 ? -53.572 2.983 -50.867 1.00 23.14 78 ALA B O 1
ATOM 621 N N . VAL A 1 82 ? -51.689 4.188 -50.489 1.00 22.18 79 VAL B N 1
ATOM 622 C CA . VAL A 1 82 ? -50.971 3.088 -49.805 1.00 22.54 79 VAL B CA 1
ATOM 623 C C . VAL A 1 82 ? -51.781 2.630 -48.582 1.00 22.79 79 VAL B C 1
ATOM 624 O O . VAL A 1 82 ? -51.935 1.402 -48.370 1.00 22.85 79 VAL B O 1
ATOM 628 N N . LEU A 1 83 ? -52.314 3.557 -47.813 1.00 23.01 80 LEU B N 1
ATOM 629 C CA . LEU A 1 83 ? -53.050 3.243 -46.563 1.00 24.47 80 LEU B CA 1
ATOM 630 C C . LEU A 1 83 ? -54.334 2.456 -46.843 1.00 25.54 80 LEU B C 1
ATOM 631 O O . LEU A 1 83 ? -54.832 1.796 -45.911 1.00 23.91 80 LEU B O 1
ATOM 636 N N . ARG A 1 84 ? -54.864 2.524 -48.061 1.00 25.84 81 ARG B N 1
ATOM 637 C CA . ARG A 1 84 ? -56.066 1.745 -48.420 1.00 24.55 81 ARG B CA 1
ATOM 638 C C . ARG A 1 84 ? -55.722 0.249 -48.361 1.00 26.97 81 ARG B C 1
ATOM 639 O O . ARG A 1 84 ? -56.659 -0.577 -48.333 1.00 24.55 81 ARG B O 1
ATOM 647 N N . HIS A 1 85 ? -54.441 -0.099 -48.368 1.00 23.98 82 HIS B N 1
ATOM 648 C CA . HIS A 1 85 ? -53.978 -1.510 -48.271 1.00 26.02 82 HIS B CA 1
ATOM 649 C C . HIS A 1 85 ? -53.382 -1.806 -46.889 1.00 26.26 82 HIS B C 1
ATOM 650 O O . HIS A 1 85 ? -52.787 -2.886 -46.710 1.00 23.86 82 HIS B O 1
ATOM 657 N N . SER A 1 86 ? -53.543 -0.908 -45.931 1.00 25.57 83 SER B N 1
ATOM 658 C CA . SER A 1 86 ? -52.981 -1.058 -44.572 1.00 26.53 83 SER B CA 1
ATOM 659 C C . SER A 1 86 ? -54.071 -1.512 -43.615 1.00 27.07 83 SER B C 1
ATOM 660 O O . SER A 1 86 ? -55.239 -1.225 -43.861 1.00 27.12 83 SER B O 1
ATOM 663 N N . ASP A 1 87 ? -53.648 -2.103 -42.514 1.00 25.87 84 ASP B N 1
ATOM 664 C CA . ASP A 1 87 ? -54.486 -2.361 -41.317 1.00 28.15 84 ASP B CA 1
ATOM 665 C C . ASP A 1 87 ? -54.355 -1.163 -40.383 1.00 28.65 84 ASP B C 1
ATOM 666 O O . ASP A 1 87 ? -53.260 -0.987 -39.793 1.00 31.53 84 ASP B O 1
ATOM 671 N N . LEU A 1 88 ? -55.399 -0.353 -40.246 1.00 28.75 85 LEU B N 1
ATOM 672 C CA . LEU A 1 88 ? -55.369 0.752 -39.258 1.00 29.91 85 LEU B CA 1
ATOM 673 C C . LEU A 1 88 ? -55.776 0.218 -37.875 1.00 29.50 85 LEU B C 1
ATOM 674 O O . LEU A 1 88 ? -56.492 -0.810 -37.799 1.00 26.89 85 LEU B O 1
ATOM 679 N N . VAL A 1 89 ? -55.306 0.866 -36.810 1.00 29.85 86 VAL B N 1
ATOM 680 C CA . VAL A 1 89 ? -55.624 0.435 -35.411 1.00 27.32 86 VAL B CA 1
ATOM 681 C C . VAL A 1 89 ? -56.928 1.128 -35.016 1.00 27.76 86 VAL B C 1
ATOM 682 O O . VAL A 1 89 ? -57.009 2.356 -35.155 1.00 28.68 86 VAL B O 1
ATOM 686 N N . ASP A 1 90 ? -57.904 0.366 -34.531 1.00 27.67 87 ASP B N 1
ATOM 687 C CA . ASP A 1 90 ? -59.146 0.936 -33.955 1.00 29.60 87 ASP B CA 1
ATOM 688 C C . ASP A 1 90 ? -59.006 0.938 -32.428 1.00 27.02 87 ASP B C 1
ATOM 689 O O . ASP A 1 90 ? -58.829 -0.128 -31.868 1.00 27.79 87 ASP B O 1
ATOM 694 N N . LEU A 1 91 ? -59.069 2.106 -31.795 1.00 30.93 88 LEU B N 1
ATOM 695 C CA . LEU A 1 91 ? -58.972 2.252 -30.319 1.00 32.37 88 LEU B CA 1
ATOM 696 C C . LEU A 1 91 ? -60.265 2.875 -29.803 1.00 40.84 88 LEU B C 1
ATOM 697 O O . LEU A 1 91 ? -60.883 3.684 -30.484 1.00 37.98 88 LEU B O 1
ATOM 702 N N . PRO A 1 92 ? -60.626 2.655 -28.525 1.00 47.70 89 PRO B N 1
ATOM 703 C CA . PRO A 1 92 ? -61.719 3.422 -27.913 1.00 49.91 89 PRO B CA 1
ATOM 704 C C . PRO A 1 92 ? -61.419 4.935 -27.898 1.00 52.88 89 PRO B C 1
ATOM 705 O O . PRO A 1 92 ? -60.247 5.315 -27.768 1.00 46.56 89 PRO B O 1
ATOM 709 N N . LEU A 1 93 ? -62.446 5.783 -28.050 1.00 53.44 90 LEU B N 1
ATOM 710 C CA . LEU A 1 93 ? -62.283 7.269 -27.988 1.00 59.22 90 LEU B CA 1
ATOM 711 C C . LEU A 1 93 ? -61.910 7.667 -26.555 1.00 50.72 90 LEU B C 1
ATOM 712 O O . LEU A 1 93 ? -61.194 8.679 -26.431 1.00 62.74 90 LEU B O 1
ATOM 714 N N . VAL A 1 106 ? -50.298 13.175 -23.673 1.00 40.50 103 VAL B N 1
ATOM 715 C CA . VAL A 1 106 ? -49.913 13.603 -25.063 1.00 39.19 103 VAL B CA 1
ATOM 716 C C . VAL A 1 106 ? -49.192 12.416 -25.711 1.00 31.55 103 VAL B C 1
ATOM 717 O O . VAL A 1 106 ? -48.353 11.839 -25.057 1.00 32.66 103 VAL B O 1
ATOM 721 N N . ILE A 1 107 ? -49.485 12.110 -26.969 1.00 30.03 104 ILE B N 1
ATOM 722 C CA . ILE A 1 107 ? -48.976 10.871 -27.606 1.00 27.17 104 ILE B CA 1
ATOM 723 C C . ILE A 1 107 ? -48.137 11.299 -28.800 1.00 27.13 104 ILE B C 1
ATOM 724 O O . ILE A 1 107 ? -48.640 12.016 -29.647 1.00 23.62 104 ILE B O 1
ATOM 729 N N . LEU A 1 108 ? -46.878 10.893 -28.834 1.00 26.11 105 LEU B N 1
ATOM 730 C CA . LEU A 1 108 ? -45.954 11.349 -29.892 1.00 24.57 105 LEU B CA 1
ATOM 731 C C . LEU A 1 108 ? -45.325 10.185 -30.651 1.00 24.96 105 LEU B C 1
ATOM 732 O O . LEU A 1 108 ? -45.254 9.073 -30.132 1.00 21.95 105 LEU B O 1
ATOM 737 N N . ASP A 1 109 ? -44.874 10.516 -31.852 1.00 22.70 106 ASP B N 1
ATOM 738 C CA . ASP A 1 109 ? -44.079 9.657 -32.751 1.00 22.45 106 ASP B CA 1
ATOM 739 C C . ASP A 1 109 ? -42.817 10.445 -33.083 1.00 22.49 106 ASP B C 1
ATOM 740 O O . ASP A 1 109 ? -42.834 11.683 -33.013 1.00 24.29 106 ASP B O 1
ATOM 745 N N . ILE A 1 110 ? -41.754 9.755 -33.462 1.00 23.53 107 ILE B N 1
ATOM 746 C CA . ILE A 1 110 ? -40.518 10.389 -33.974 1.00 24.16 107 ILE B CA 1
ATOM 747 C C . ILE A 1 110 ? -39.997 9.433 -35.027 1.00 24.45 107 ILE B C 1
ATOM 748 O O . ILE A 1 110 ? -39.829 8.237 -34.718 1.00 24.27 107 ILE B O 1
ATOM 753 N N . VAL A 1 111 ? -39.780 9.939 -36.232 1.00 23.60 108 VAL B N 1
ATOM 754 C CA . VAL A 1 111 ? -39.385 9.105 -37.394 1.00 24.13 108 VAL B CA 1
ATOM 755 C C . VAL A 1 111 ? -38.807 10.026 -38.461 1.00 23.76 108 VAL B C 1
ATOM 756 O O . VAL A 1 111 ? -39.215 11.225 -38.525 1.00 28.12 108 VAL B O 1
ATOM 760 N N . GLY A 1 112 ? -37.922 9.487 -39.292 1.00 23.17 109 GLY B N 1
ATOM 761 C CA . GLY A 1 112 ? -37.359 10.206 -40.445 1.00 25.01 109 GLY B CA 1
ATOM 762 C C . GLY A 1 112 ? -37.682 9.500 -41.735 1.00 25.66 109 GLY B C 1
ATOM 763 O O . GLY A 1 112 ? -38.007 8.290 -41.710 1.00 21.97 109 GLY B O 1
ATOM 764 N N . THR A 1 113 ? -37.633 10.215 -42.845 1.00 26.47 110 THR B N 1
ATOM 765 C CA . THR A 1 113 ? -37.857 9.646 -44.187 1.00 26.22 110 THR B CA 1
ATOM 766 C C . THR A 1 113 ? -36.742 8.686 -44.592 1.00 27.65 110 THR B C 1
ATOM 767 O O . THR A 1 113 ? -36.981 7.912 -45.526 1.00 26.12 110 THR B O 1
ATOM 771 N N . GLY A 1 114 ? -35.571 8.768 -43.947 1.00 27.09 111 GLY B N 1
ATOM 772 C CA . GLY A 1 114 ? -34.319 8.169 -44.449 1.00 27.79 111 GLY B CA 1
ATOM 773 C C . GLY A 1 114 ? -33.895 8.837 -45.748 1.00 28.29 111 GLY B C 1
ATOM 774 O O . GLY A 1 114 ? -34.522 9.873 -46.125 1.00 28.45 111 GLY B O 1
ATOM 775 N N . GLY A 1 115 ? -32.938 8.232 -46.460 1.00 27.29 112 GLY B N 1
ATOM 776 C CA . GLY A 1 115 ? -32.462 8.702 -47.778 1.00 29.32 112 GLY B CA 1
ATOM 777 C C . GLY A 1 115 ? -31.468 9.864 -47.656 1.00 28.59 112 GLY B C 1
ATOM 778 O O . GLY A 1 115 ? -31.257 10.544 -48.658 1.00 30.05 112 GLY B O 1
ATOM 779 N N . ASP A 1 116 ? -30.874 10.076 -46.482 1.00 27.14 113 ASP B N 1
ATOM 780 C CA . ASP A 1 116 ? -29.830 11.112 -46.237 1.00 27.40 113 ASP B CA 1
ATOM 781 C C . ASP A 1 116 ? -28.438 10.523 -46.472 1.00 30.66 113 ASP B C 1
ATOM 782 O O . ASP A 1 116 ? -27.466 11.320 -46.481 1.00 33.20 113 ASP B O 1
ATOM 787 N N . GLY A 1 117 ? -28.368 9.204 -46.697 1.00 29.72 114 GLY B N 1
ATOM 788 C CA . GLY A 1 117 ? -27.134 8.466 -47.017 1.00 35.04 114 GLY B CA 1
ATOM 789 C C . GLY A 1 117 ? -26.202 8.455 -45.822 1.00 38.50 114 GLY B C 1
ATOM 790 O O . GLY A 1 117 ? -24.985 8.313 -46.012 1.00 38.65 114 GLY B O 1
ATOM 791 N N . GLN A 1 118 ? -26.761 8.628 -44.621 1.00 35.37 115 GLN B N 1
ATOM 792 C CA . GLN A 1 118 ? -25.989 8.716 -43.362 1.00 33.40 115 GLN B CA 1
ATOM 793 C C . GLN A 1 118 ? -26.272 7.438 -42.564 1.00 41.00 115 GLN B C 1
ATOM 794 O O . GLN A 1 118 ? -27.430 7.222 -42.147 1.00 42.61 115 GLN B O 1
ATOM 800 N N . ASN A 1 119 ? -25.267 6.607 -42.345 1.00 41.04 116 ASN B N 1
ATOM 801 C CA . ASN A 1 119 ? -25.444 5.391 -41.503 1.00 45.17 116 ASN B CA 1
ATOM 802 C C . ASN A 1 119 ? -25.217 5.777 -40.036 1.00 39.88 116 ASN B C 1
ATOM 803 O O . ASN A 1 119 ? -24.259 5.262 -39.426 1.00 43.03 116 ASN B O 1
ATOM 808 N N . THR A 1 120 ? -26.089 6.621 -39.464 1.00 36.78 117 THR B N 1
ATOM 809 C CA . THR A 1 120 ? -25.973 7.120 -38.074 1.00 34.39 117 THR B CA 1
ATOM 810 C C . THR A 1 120 ? -26.782 6.243 -37.105 1.00 33.09 117 THR B C 1
ATOM 811 O O . THR A 1 120 ? -27.633 5.465 -37.554 1.00 32.55 117 THR B O 1
ATOM 815 N N . PHE A 1 121 ? -26.519 6.393 -35.814 1.00 32.91 118 PHE B N 1
ATOM 816 C CA . PHE A 1 121 ? -27.194 5.651 -34.713 1.00 36.33 118 PHE B CA 1
ATOM 817 C C . PHE A 1 121 ? -28.730 5.833 -34.780 1.00 34.21 118 PHE B C 1
ATOM 818 O O . PHE A 1 121 ? -29.205 6.901 -35.191 1.00 33.67 118 PHE B O 1
ATOM 826 N N . ASN A 1 122 ? -29.485 4.809 -34.388 1.00 34.52 119 ASN B N 1
ATOM 827 C CA . ASN A 1 122 ? -30.978 4.855 -34.350 1.00 32.62 119 ASN B CA 1
ATOM 828 C C . ASN A 1 122 ? -31.446 5.717 -33.167 1.00 28.72 119 ASN B C 1
ATOM 829 O O . ASN A 1 122 ? -31.977 5.187 -32.151 1.00 30.58 119 ASN B O 1
ATOM 834 N N . VAL A 1 123 ? -31.362 7.034 -33.354 1.00 26.02 120 VAL B N 1
ATOM 835 C CA . VAL A 1 123 ? -31.714 8.046 -32.325 1.00 25.94 120 VAL B CA 1
ATOM 836 C C . VAL A 1 123 ? -33.248 8.126 -32.202 1.00 28.11 120 VAL B C 1
ATOM 837 O O . VAL A 1 123 ? -33.747 8.343 -31.113 1.00 26.43 120 VAL B O 1
ATOM 841 N N . ALA A 1 124 ? -33.978 7.879 -33.284 1.00 28.52 121 ALA B N 1
ATOM 842 C CA . ALA A 1 124 ? -35.458 7.936 -33.267 1.00 28.83 121 ALA B CA 1
ATOM 843 C C . ALA A 1 124 ? -35.970 6.897 -32.265 1.00 27.53 121 ALA B C 1
ATOM 844 O O . ALA A 1 124 ? -36.668 7.270 -31.309 1.00 27.92 121 ALA B O 1
ATOM 846 N N . THR A 1 125 ? -35.609 5.633 -32.421 1.00 26.38 122 THR B N 1
ATOM 847 C CA . THR A 1 125 ? -36.104 4.601 -31.490 1.00 25.18 122 THR B CA 1
ATOM 848 C C . THR A 1 125 ? -35.604 4.919 -30.076 1.00 24.22 122 THR B C 1
ATOM 849 O O . THR A 1 125 ? -36.389 4.769 -29.112 1.00 22.18 122 THR B O 1
ATOM 853 N N . SER A 1 126 ? -34.348 5.344 -29.944 1.00 27.35 123 SER B N 1
ATOM 854 C CA . SER A 1 126 ? -33.703 5.597 -28.627 1.00 26.26 123 SER B CA 1
ATOM 855 C C . SER A 1 126 ? -34.403 6.737 -27.907 1.00 25.71 123 SER B C 1
ATOM 856 O O . SER A 1 126 ? -34.787 6.564 -26.711 1.00 24.55 123 SER B O 1
ATOM 859 N N . ALA A 1 127 ? -34.568 7.875 -28.588 1.00 25.47 124 ALA B N 1
ATOM 860 C CA . ALA A 1 127 ? -35.238 9.050 -27.999 1.00 24.09 124 ALA B CA 1
ATOM 861 C C . ALA A 1 127 ? -36.696 8.695 -27.694 1.00 24.29 124 ALA B C 1
ATOM 862 O O . ALA A 1 127 ? -37.207 9.160 -26.659 1.00 25.36 124 ALA B O 1
ATOM 864 N N . ALA A 1 128 ? -37.369 7.933 -28.564 1.00 25.07 125 ALA B N 1
ATOM 865 C CA . ALA A 1 128 ? -38.771 7.512 -28.292 1.00 25.89 125 ALA B CA 1
ATOM 866 C C . ALA A 1 128 ? -38.810 6.764 -26.940 1.00 25.53 125 ALA B C 1
ATOM 867 O O . ALA A 1 128 ? -39.700 7.006 -26.116 1.00 24.26 125 ALA B O 1
ATOM 869 N N . ILE A 1 129 ? -37.856 5.866 -26.706 1.00 23.05 126 ILE B N 1
ATOM 870 C CA . ILE A 1 129 ? -37.818 5.106 -25.421 1.00 25.31 126 ILE B CA 1
ATOM 871 C C . ILE A 1 129 ? -37.572 6.070 -24.260 1.00 25.74 126 ILE B C 1
ATOM 872 O O . ILE A 1 129 ? -38.301 6.038 -23.275 1.00 26.71 126 ILE B O 1
ATOM 877 N N . VAL A 1 130 ? -36.602 6.957 -24.373 1.00 26.61 127 VAL B N 1
ATOM 878 C CA . VAL A 1 130 ? -36.285 7.836 -23.222 1.00 25.21 127 VAL B CA 1
ATOM 879 C C . VAL A 1 130 ? -37.469 8.767 -22.955 1.00 29.86 127 VAL B C 1
ATOM 880 O O . VAL A 1 130 ? -37.816 8.945 -21.771 1.00 29.02 127 VAL B O 1
ATOM 884 N N . ALA A 1 131 ? -38.080 9.331 -24.005 1.00 27.35 128 ALA B N 1
ATOM 885 C CA . ALA A 1 131 ? -39.239 10.232 -23.830 1.00 26.01 128 ALA B CA 1
ATOM 886 C C . ALA A 1 131 ? -40.366 9.483 -23.118 1.00 26.33 128 ALA B C 1
ATOM 887 O O . ALA A 1 131 ? -41.084 10.115 -22.339 1.00 25.99 128 ALA B O 1
ATOM 889 N N . SER A 1 132 ? -40.544 8.192 -23.408 1.00 26.83 129 SER B N 1
ATOM 890 C CA . SER A 1 132 ? -41.633 7.344 -22.840 1.00 26.42 129 SER B CA 1
ATOM 891 C C . SER A 1 132 ? -41.478 7.203 -21.320 1.00 28.33 129 SER B C 1
ATOM 892 O O . SER A 1 132 ? -42.486 6.855 -20.640 1.00 23.87 129 SER B O 1
ATOM 895 N N . GLY A 1 133 ? -40.291 7.467 -20.795 1.00 25.68 130 GLY B N 1
ATOM 896 C CA . GLY A 1 133 ? -40.040 7.378 -19.343 1.00 28.26 130 GLY B CA 1
ATOM 897 C C . GLY A 1 133 ? -40.359 8.681 -18.639 1.00 28.81 130 GLY B C 1
ATOM 898 O O . GLY A 1 133 ? -40.284 8.717 -17.378 1.00 30.08 130 GLY B O 1
ATOM 899 N N . ILE A 1 134 ? -40.689 9.731 -19.401 1.00 30.08 131 ILE B N 1
ATOM 900 C CA . ILE A 1 134 ? -41.057 11.067 -18.834 1.00 30.25 131 ILE B CA 1
ATOM 901 C C . ILE A 1 134 ? -42.547 11.036 -18.463 1.00 32.65 131 ILE B C 1
ATOM 902 O O . ILE A 1 134 ? -43.379 10.786 -19.334 1.00 29.10 131 ILE B O 1
ATOM 907 N N . GLN A 1 135 ? -42.879 11.316 -17.202 1.00 31.29 132 GLN B N 1
ATOM 908 C CA . GLN A 1 135 ? -44.286 11.212 -16.733 1.00 33.90 132 GLN B CA 1
ATOM 909 C C . GLN A 1 135 ? -45.151 12.187 -17.524 1.00 32.57 132 GLN B C 1
ATOM 910 O O . GLN A 1 135 ? -44.734 13.326 -17.700 1.00 33.75 132 GLN B O 1
ATOM 916 N N . GLY A 1 136 ? -46.294 11.723 -18.036 1.00 29.74 133 GLY B N 1
ATOM 917 C CA . GLY A 1 136 ? -47.207 12.577 -18.813 1.00 31.06 133 GLY B CA 1
ATOM 918 C C . GLY A 1 136 ? -47.019 12.379 -20.305 1.00 33.55 133 GLY B C 1
ATOM 919 O O . GLY A 1 136 ? -47.793 12.944 -21.060 1.00 30.43 133 GLY B O 1
ATOM 920 N N . LEU A 1 137 ? -46.000 11.627 -20.740 1.00 29.41 134 LEU B N 1
ATOM 921 C CA . LEU A 1 137 ? -45.796 11.387 -22.185 1.00 28.26 134 LEU B CA 1
ATOM 922 C C . LEU A 1 137 ? -46.128 9.932 -22.511 1.00 30.97 134 LEU B C 1
ATOM 923 O O . LEU A 1 137 ? -45.853 9.034 -21.698 1.00 30.15 134 LEU B O 1
ATOM 928 N N . LYS A 1 138 ? -46.752 9.721 -23.662 1.00 26.91 135 LYS B N 1
ATOM 929 C CA . LYS A 1 138 ? -46.984 8.373 -24.215 1.00 27.52 135 LYS B CA 1
ATOM 930 C C . LYS A 1 138 ? -46.405 8.370 -25.629 1.00 26.12 135 LYS B C 1
ATOM 931 O O . LYS A 1 138 ? -46.649 9.358 -26.366 1.00 24.72 135 LYS B O 1
ATOM 937 N N . ILE A 1 139 ? -45.587 7.367 -25.934 1.00 24.42 136 ILE B N 1
ATOM 938 C CA . ILE A 1 139 ? -44.866 7.294 -27.224 1.00 25.34 136 ILE B CA 1
ATOM 939 C C . ILE A 1 139 ? -45.395 6.094 -27.997 1.00 25.55 136 ILE B C 1
ATOM 940 O O . ILE A 1 139 ? -45.273 4.915 -27.490 1.00 26.04 136 ILE B O 1
ATOM 945 N N . CYS A 1 140 ? -45.861 6.362 -29.214 1.00 25.25 137 CYS B N 1
ATOM 946 C CA . CYS A 1 140 ? -46.277 5.295 -30.151 1.00 24.83 137 CYS B CA 1
ATOM 947 C C . CYS A 1 140 ? -45.410 5.424 -31.398 1.00 25.55 137 CYS B C 1
ATOM 948 O O . CYS A 1 140 ? -45.808 6.147 -32.345 1.00 25.83 137 CYS B O 1
ATOM 951 N N . LYS A 1 141 ? -44.224 4.832 -31.359 1.00 24.86 138 LYS B N 1
ATOM 952 C CA . LYS A 1 141 ? -43.212 5.021 -32.426 1.00 28.53 138 LYS B CA 1
ATOM 953 C C . LYS A 1 141 ? -43.551 4.045 -33.536 1.00 27.62 138 LYS B C 1
ATOM 954 O O . LYS A 1 141 ? -43.768 2.838 -33.247 1.00 27.11 138 LYS B O 1
ATOM 960 N N . HIS A 1 142 ? -43.587 4.522 -34.765 1.00 27.83 139 HIS B N 1
ATOM 961 C CA . HIS A 1 142 ? -43.890 3.670 -35.936 1.00 27.95 139 HIS B CA 1
ATOM 962 C C . HIS A 1 142 ? -42.687 3.732 -36.880 1.00 30.28 139 HIS B C 1
ATOM 963 O O . HIS A 1 142 ? -42.091 4.791 -36.972 1.00 28.25 139 HIS B O 1
ATOM 970 N N . GLY A 1 143 ? -42.299 2.628 -37.502 1.00 31.17 140 GLY B N 1
ATOM 971 C CA . GLY A 1 143 ? -41.245 2.691 -38.536 1.00 37.67 140 GLY B CA 1
ATOM 972 C C . GLY A 1 143 ? -40.636 1.333 -38.802 1.00 38.98 140 GLY B C 1
ATOM 973 O O . GLY A 1 143 ? -41.344 0.334 -38.593 1.00 27.68 140 GLY B O 1
ATOM 974 N N . GLY A 1 144 ? -39.383 1.321 -39.271 1.00 39.79 141 GLY B N 1
ATOM 975 C CA . GLY A 1 144 ? -38.639 0.109 -39.667 1.00 44.93 141 GLY B CA 1
ATOM 976 C C . GLY A 1 144 ? -39.363 -0.614 -40.788 1.00 45.97 141 GLY B C 1
ATOM 977 O O . GLY A 1 144 ? -38.878 -0.529 -41.926 1.00 61.86 141 GLY B O 1
ATOM 978 N N . ASP A 1 155 ? -35.107 -2.334 -36.684 1.00 63.91 152 ASP B N 1
ATOM 979 C CA . ASP A 1 155 ? -34.739 -3.733 -36.318 1.00 61.25 152 ASP B CA 1
ATOM 980 C C . ASP A 1 155 ? -34.198 -3.771 -34.872 1.00 54.23 152 ASP B C 1
ATOM 981 O O . ASP A 1 155 ? -34.324 -4.839 -34.249 1.00 51.19 152 ASP B O 1
ATOM 983 N N . LEU A 1 156 ? -33.616 -2.665 -34.373 1.00 54.09 153 LEU B N 1
ATOM 984 C CA . LEU A 1 156 ? -33.109 -2.491 -32.975 1.00 51.86 153 LEU B CA 1
ATOM 985 C C . LEU A 1 156 ? -34.075 -3.115 -31.955 1.00 49.16 153 LEU B C 1
ATOM 986 O O . LEU A 1 156 ? -33.625 -3.924 -31.144 1.00 43.35 153 LEU B O 1
ATOM 991 N N . ILE A 1 157 ? -35.363 -2.757 -31.990 1.00 52.38 154 ILE B N 1
ATOM 992 C CA . ILE A 1 157 ? -36.383 -3.253 -31.009 1.00 54.69 154 ILE B CA 1
ATOM 993 C C . ILE A 1 157 ? -36.554 -4.771 -31.137 1.00 49.88 154 ILE B C 1
ATOM 994 O O . ILE A 1 157 ? -36.876 -5.393 -30.117 1.00 55.91 154 ILE B O 1
ATOM 999 N N . GLY A 1 158 ? -36.359 -5.335 -32.336 1.00 51.49 155 GLY B N 1
ATOM 1000 C CA . GLY A 1 158 ? -36.450 -6.785 -32.594 1.00 55.13 155 GLY B CA 1
ATOM 1001 C C . GLY A 1 158 ? -35.537 -7.578 -31.675 1.00 59.85 155 GLY B C 1
ATOM 1002 O O . GLY A 1 158 ? -35.993 -8.570 -31.079 1.00 67.41 155 GLY B O 1
ATOM 1003 N N . THR A 1 159 ? -34.304 -7.108 -31.505 1.00 53.98 156 THR B N 1
ATOM 1004 C CA . THR A 1 159 ? -33.196 -7.873 -30.884 1.00 56.95 156 THR B CA 1
ATOM 1005 C C . THR A 1 159 ? -33.279 -7.874 -29.349 1.00 64.00 156 THR B C 1
ATOM 1006 O O . THR A 1 159 ? -32.295 -8.334 -28.739 1.00 62.01 156 THR B O 1
ATOM 1010 N N . LEU A 1 160 ? -34.362 -7.380 -28.731 1.00 64.96 157 LEU B N 1
ATOM 1011 C CA . LEU A 1 160 ? -34.408 -7.216 -27.251 1.00 62.53 157 LEU B CA 1
ATOM 1012 C C . LEU A 1 160 ? -35.298 -8.290 -26.610 1.00 62.18 157 LEU B C 1
ATOM 1013 O O . LEU A 1 160 ? -35.535 -8.212 -25.388 1.00 65.42 157 LEU B O 1
ATOM 1018 N N . GLY A 1 161 ? -35.705 -9.297 -27.378 1.00 67.66 158 GLY B N 1
ATOM 1019 C CA . GLY A 1 161 ? -36.363 -10.505 -26.844 1.00 68.35 158 GLY B CA 1
ATOM 1020 C C . GLY A 1 161 ? -37.870 -10.366 -26.847 1.00 66.02 158 GLY B C 1
ATOM 1021 O O . GLY A 1 161 ? -38.508 -10.895 -25.901 1.00 52.36 158 GLY B O 1
ATOM 1022 N N . CYS A 1 162 ? -38.411 -9.670 -27.854 1.00 63.49 159 CYS B N 1
ATOM 1023 C CA . CYS A 1 162 ? -39.861 -9.669 -28.193 1.00 62.83 159 CYS B CA 1
ATOM 1024 C C . CYS A 1 162 ? -40.033 -9.691 -29.717 1.00 54.45 159 CYS B C 1
ATOM 1025 O O . CYS A 1 162 ? -39.333 -8.936 -30.428 1.00 55.39 159 CYS B O 1
ATOM 1028 N N . ASP A 1 163 ? -40.916 -10.579 -30.163 1.00 49.38 160 ASP B N 1
ATOM 1029 C CA . ASP A 1 163 ? -41.269 -10.826 -31.579 1.00 49.18 160 ASP B CA 1
ATOM 1030 C C . ASP A 1 163 ? -42.180 -9.693 -32.046 1.00 40.64 160 ASP B C 1
ATOM 1031 O O . ASP A 1 163 ? -43.361 -9.664 -31.635 1.00 34.09 160 ASP B O 1
ATOM 1036 N N . MET A 1 164 ? -41.644 -8.802 -32.873 1.00 39.55 161 MET B N 1
ATOM 1037 C CA . MET A 1 164 ? -42.401 -7.615 -33.347 1.00 37.33 161 MET B CA 1
ATOM 1038 C C . MET A 1 164 ? -43.523 -8.055 -34.282 1.00 36.83 161 MET B C 1
ATOM 1039 O O . MET A 1 164 ? -44.488 -7.275 -34.427 1.00 32.16 161 MET B O 1
ATOM 1044 N N . PHE A 1 165 ? -43.426 -9.248 -34.879 1.00 34.63 162 PHE B N 1
ATOM 1045 C CA . PHE A 1 165 ? -44.467 -9.782 -35.797 1.00 39.45 162 PHE B CA 1
ATOM 1046 C C . PHE A 1 165 ? -45.780 -9.938 -35.020 1.00 34.70 162 PHE B C 1
ATOM 1047 O O . PHE A 1 165 ? -46.821 -9.830 -35.651 1.00 39.10 162 PHE B O 1
ATOM 1055 N N . LYS A 1 166 ? -45.717 -10.087 -33.694 1.00 33.68 163 LYS B N 1
ATOM 1056 C CA . LYS A 1 166 ? -46.895 -10.198 -32.786 1.00 32.36 163 LYS B CA 1
ATOM 1057 C C . LYS A 1 166 ? -47.646 -8.867 -32.631 1.00 30.74 163 LYS B C 1
ATOM 1058 O O . LYS A 1 166 ? -48.774 -8.877 -32.144 1.00 31.25 163 LYS B O 1
ATOM 1064 N N . VAL A 1 167 ? -47.022 -7.740 -32.960 1.00 29.05 164 VAL B N 1
ATOM 1065 C CA . VAL A 1 167 ? -47.634 -6.389 -32.809 1.00 26.92 164 VAL B CA 1
ATOM 1066 C C . VAL A 1 167 ? -48.302 -6.038 -34.137 1.00 26.43 164 VAL B C 1
ATOM 1067 O O . VAL A 1 167 ? -47.593 -5.838 -35.136 1.00 26.06 164 VAL B O 1
ATOM 1071 N N . ASN A 1 168 ? -49.628 -6.025 -34.161 1.00 27.16 165 ASN B N 1
ATOM 1072 C CA . ASN A 1 168 ? -50.387 -5.834 -35.413 1.00 26.39 165 ASN B CA 1
ATOM 1073 C C . ASN A 1 168 ? -51.665 -5.089 -35.078 1.00 26.22 165 ASN B C 1
ATOM 1074 O O . ASN A 1 168 ? -51.881 -4.710 -33.886 1.00 24.42 165 ASN B O 1
ATOM 1079 N N . SER A 1 169 ? -52.491 -4.828 -36.079 1.00 25.44 166 SER B N 1
ATOM 1080 C CA . SER A 1 169 ? -53.692 -4.009 -35.845 1.00 24.27 166 SER B CA 1
ATOM 1081 C C . SER A 1 169 ? -54.581 -4.672 -34.790 1.00 24.93 166 SER B C 1
ATOM 1082 O O . SER A 1 169 ? -55.282 -3.912 -34.107 1.00 24.77 166 SER B O 1
ATOM 1085 N N . SER A 1 170 ? -54.589 -6.003 -34.708 1.00 26.39 167 SER B N 1
ATOM 1086 C CA . SER A 1 170 ? -55.465 -6.748 -33.765 1.00 29.61 167 SER B CA 1
ATOM 1087 C C . SER A 1 170 ? -54.890 -6.660 -32.347 1.00 30.39 167 SER B C 1
ATOM 1088 O O . SER A 1 170 ? -55.693 -6.740 -31.419 1.00 34.14 167 SER B O 1
ATOM 1091 N N . THR A 1 171 ? -53.568 -6.545 -32.149 1.00 25.58 168 THR B N 1
ATOM 1092 C CA . THR A 1 171 ? -52.985 -6.621 -30.777 1.00 28.28 168 THR B CA 1
ATOM 1093 C C . THR A 1 171 ? -52.633 -5.240 -30.227 1.00 30.22 168 THR B C 1
ATOM 1094 O O . THR A 1 171 ? -52.608 -5.125 -28.990 1.00 30.27 168 THR B O 1
ATOM 1098 N N . VAL A 1 172 ? -52.462 -4.197 -31.054 1.00 27.91 169 VAL B N 1
ATOM 1099 C CA . VAL A 1 172 ? -52.156 -2.850 -30.498 1.00 26.94 169 VAL B CA 1
ATOM 1100 C C . VAL A 1 172 ? -53.237 -2.448 -29.488 1.00 28.02 169 VAL B C 1
ATOM 1101 O O . VAL A 1 172 ? -52.882 -1.916 -28.453 1.00 26.12 169 VAL B O 1
ATOM 1105 N N . PRO A 1 173 ? -54.562 -2.636 -29.720 1.00 28.42 170 PRO B N 1
ATOM 1106 C CA . PRO A 1 173 ? -55.566 -2.256 -28.721 1.00 29.61 170 PRO B CA 1
ATOM 1107 C C . PRO A 1 173 ? -55.314 -2.876 -27.339 1.00 30.78 170 PRO B C 1
ATOM 1108 O O . PRO A 1 173 ? -55.490 -2.179 -26.346 1.00 32.22 170 PRO B O 1
ATOM 1112 N N . LYS A 1 174 ? -54.855 -4.127 -27.309 1.00 34.82 171 LYS B N 1
ATOM 1113 C CA . LYS A 1 174 ? -54.491 -4.853 -26.062 1.00 38.60 171 LYS B CA 1
ATOM 1114 C C . LYS A 1 174 ? -53.315 -4.164 -25.364 1.00 38.88 171 LYS B C 1
ATOM 1115 O O . LYS A 1 174 ? -53.373 -4.038 -24.133 1.00 31.90 171 LYS B O 1
ATOM 1121 N N . LEU A 1 175 ? -52.277 -3.783 -26.116 1.00 30.86 172 LEU B N 1
ATOM 1122 C CA . LEU A 1 175 ? -51.023 -3.210 -25.560 1.00 30.96 172 LEU B CA 1
ATOM 1123 C C . LEU A 1 175 ? -51.255 -1.776 -25.088 1.00 28.01 172 LEU B C 1
ATOM 1124 O O . LEU A 1 175 ? -50.552 -1.328 -24.155 1.00 29.86 172 LEU B O 1
ATOM 1129 N N . TRP A 1 176 ? -52.234 -1.094 -25.691 1.00 29.05 173 TRP B N 1
ATOM 1130 C CA . TRP A 1 176 ? -52.367 0.385 -25.642 1.00 28.82 173 TRP B CA 1
ATOM 1131 C C . TRP A 1 176 ? -52.502 0.910 -24.225 1.00 30.61 173 TRP B C 1
ATOM 1132 O O . TRP A 1 176 ? -51.791 1.840 -23.842 1.00 28.98 173 TRP B O 1
ATOM 1143 N N . PRO A 1 177 ? -53.462 0.403 -23.424 1.00 33.57 174 PRO B N 1
ATOM 1144 C CA . PRO A 1 177 ? -53.804 1.057 -22.166 1.00 34.18 174 PRO B CA 1
ATOM 1145 C C . PRO A 1 177 ? -52.668 1.125 -21.129 1.00 35.02 174 PRO B C 1
ATOM 1146 O O . PRO A 1 177 ? -52.613 2.089 -20.380 1.00 36.25 174 PRO B O 1
ATOM 1150 N N . ASP A 1 178 ? -51.781 0.140 -21.063 1.00 32.94 175 ASP B N 1
ATOM 1151 C CA . ASP A 1 178 ? -50.826 0.090 -19.928 1.00 36.73 175 ASP B CA 1
ATOM 1152 C C . ASP A 1 178 ? -49.388 0.117 -20.465 1.00 35.34 175 ASP B C 1
ATOM 1153 O O . ASP A 1 178 ? -48.506 -0.431 -19.795 1.00 29.61 175 ASP B O 1
ATOM 1158 N N . ASN A 1 179 ? -49.152 0.743 -21.621 1.00 29.27 176 ASN B N 1
ATOM 1159 C CA . ASN A 1 179 ? -47.776 0.930 -22.140 1.00 27.13 176 ASN B CA 1
ATOM 1160 C C . ASN A 1 179 ? -47.549 2.421 -22.372 1.00 29.62 176 ASN B C 1
ATOM 1161 O O . ASN A 1 179 ? -48.317 3.037 -23.100 1.00 29.48 176 ASN B O 1
ATOM 1166 N N . THR A 1 180 ? -46.482 2.944 -21.792 1.00 26.23 177 THR B N 1
ATOM 1167 C CA . THR A 1 180 ? -46.002 4.318 -22.013 1.00 25.60 177 THR B CA 1
ATOM 1168 C C . THR A 1 180 ? -45.206 4.327 -23.327 1.00 26.42 177 THR B C 1
ATOM 1169 O O . THR A 1 180 ? -45.090 5.398 -23.930 1.00 27.11 177 THR B O 1
ATOM 1173 N N . PHE A 1 181 ? -44.634 3.184 -23.711 1.00 27.55 178 PHE B N 1
ATOM 1174 C CA . PHE A 1 181 ? -43.874 3.014 -24.975 1.00 24.47 178 PHE B CA 1
ATOM 1175 C C . PHE A 1 181 ? -44.502 1.893 -25.790 1.00 24.70 178 PHE B C 1
ATOM 1176 O O . PHE A 1 181 ? -44.792 0.795 -25.246 1.00 25.49 178 PHE B O 1
ATOM 1184 N N . MET A 1 182 ? -44.705 2.153 -27.074 1.00 22.67 179 MET B N 1
ATOM 1185 C CA . MET A 1 182 ? -44.961 1.082 -28.047 1.00 25.88 179 MET B CA 1
ATOM 1186 C C . MET A 1 182 ? -44.143 1.371 -29.278 1.00 23.03 179 MET B C 1
ATOM 1187 O O . MET A 1 182 ? -43.903 2.541 -29.579 1.00 24.32 179 MET B O 1
ATOM 1192 N N . PHE A 1 183 ? -43.818 0.305 -29.973 1.00 23.19 180 PHE B N 1
ATOM 1193 C CA . PHE A 1 183 ? -43.189 0.351 -31.297 1.00 23.50 180 PHE B CA 1
ATOM 1194 C C . PHE A 1 183 ? -44.060 -0.473 -32.222 1.00 26.30 180 PHE B C 1
ATOM 1195 O O . PHE A 1 183 ? -44.465 -1.577 -31.862 1.00 26.96 180 PHE B O 1
ATOM 1203 N N . LEU A 1 184 ? -44.355 0.079 -33.381 1.00 24.27 181 LEU B N 1
ATOM 1204 C CA . LEU A 1 184 ? -45.164 -0.587 -34.419 1.00 27.07 181 LEU B CA 1
ATOM 1205 C C . LEU A 1 184 ? -44.248 -0.756 -35.635 1.00 27.38 181 LEU B C 1
ATOM 1206 O O . LEU A 1 184 ? -43.767 0.288 -36.151 1.00 26.38 181 LEU B O 1
ATOM 1211 N N . LEU A 1 185 ? -43.966 -1.999 -36.008 1.00 25.54 182 LEU B N 1
ATOM 1212 C CA . LEU A 1 185 ? -43.071 -2.311 -37.142 1.00 26.24 182 LEU B CA 1
ATOM 1213 C C . LEU A 1 185 ? -43.884 -2.265 -38.440 1.00 27.10 182 LEU B C 1
ATOM 1214 O O . LEU A 1 185 ? -44.790 -3.095 -38.621 1.00 24.73 182 LEU B O 1
ATOM 1219 N N . ALA A 1 186 ? -43.575 -1.293 -39.296 1.00 26.87 183 ALA B N 1
ATOM 1220 C CA . ALA A 1 186 ? -44.418 -0.873 -40.442 1.00 27.84 183 ALA B CA 1
ATOM 1221 C C . ALA A 1 186 ? -44.840 -2.072 -41.299 1.00 26.28 183 ALA B C 1
ATOM 1222 O O . ALA A 1 186 ? -45.998 -2.147 -41.718 1.00 26.09 183 ALA B O 1
ATOM 1224 N N . PRO A 1 187 ? -43.949 -3.018 -41.650 1.00 29.15 184 PRO B N 1
ATOM 1225 C CA . PRO A 1 187 ? -44.335 -4.126 -42.521 1.00 29.60 184 PRO B CA 1
ATOM 1226 C C . PRO A 1 187 ? -45.530 -4.964 -42.061 1.00 28.91 184 PRO B C 1
ATOM 1227 O O . PRO A 1 187 ? -46.183 -5.540 -42.896 1.00 27.32 184 PRO B O 1
ATOM 1231 N N . PHE A 1 188 ? -45.843 -4.957 -40.761 1.00 26.70 185 PHE B N 1
ATOM 1232 C CA . PHE A 1 188 ? -46.948 -5.775 -40.196 1.00 27.50 185 PHE B CA 1
ATOM 1233 C C . PHE A 1 188 ? -48.253 -4.995 -40.272 1.00 25.30 185 PHE B C 1
ATOM 1234 O O . PHE A 1 188 ? -49.281 -5.571 -39.894 1.00 25.93 185 PHE B O 1
ATOM 1242 N N . PHE A 1 189 ? -48.201 -3.731 -40.704 1.00 22.77 186 PHE B N 1
ATOM 1243 C CA . PHE A 1 189 ? -49.418 -2.927 -40.941 1.00 22.33 186 PHE B CA 1
ATOM 1244 C C . PHE A 1 189 ? -49.616 -2.655 -42.434 1.00 24.21 186 PHE B C 1
ATOM 1245 O O . PHE A 1 189 ? -50.796 -2.693 -42.847 1.00 22.36 186 PHE B O 1
ATOM 1253 N N . HIS A 1 190 ? -48.555 -2.339 -43.174 1.00 23.47 187 HIS B N 1
ATOM 1254 C CA . HIS A 1 190 ? -48.675 -1.725 -44.526 1.00 23.63 187 HIS B CA 1
ATOM 1255 C C . HIS A 1 190 ? -48.438 -2.791 -45.601 1.00 25.07 187 HIS B C 1
ATOM 1256 O O . HIS A 1 190 ? -47.335 -2.834 -46.223 1.00 24.77 187 HIS B O 1
ATOM 1263 N N . HIS A 1 191 ? -49.496 -3.569 -45.859 1.00 25.60 188 HIS B N 1
ATOM 1264 C CA . HIS A 1 191 ? -49.507 -4.697 -46.829 1.00 27.62 188 HIS B CA 1
ATOM 1265 C C . HIS A 1 191 ? -49.208 -4.153 -48.235 1.00 27.03 188 HIS B C 1
ATOM 1266 O O . HIS A 1 191 ? -48.560 -4.870 -49.037 1.00 25.40 188 HIS B O 1
ATOM 1273 N N . GLY A 1 192 ? -49.609 -2.913 -48.517 1.00 24.53 189 GLY B N 1
ATOM 1274 C CA . GLY A 1 192 ? -49.351 -2.282 -49.830 1.00 25.57 189 GLY B CA 1
ATOM 1275 C C . GLY A 1 192 ? -47.868 -1.995 -50.015 1.00 26.42 189 GLY B C 1
ATOM 1276 O O . GLY A 1 192 ? -47.376 -2.199 -51.113 1.00 24.95 189 GLY B O 1
ATOM 1277 N N . MET A 1 193 ? -47.168 -1.562 -48.955 1.00 24.93 190 MET B N 1
ATOM 1278 C CA . MET A 1 193 ? -45.684 -1.385 -48.960 1.00 25.39 190 MET B CA 1
ATOM 1279 C C . MET A 1 193 ? -45.005 -2.738 -49.207 1.00 25.79 190 MET B C 1
ATOM 1280 O O . MET A 1 193 ? -44.045 -2.797 -50.044 1.00 27.36 190 MET B O 1
ATOM 1285 N N . GLY A 1 194 ? -45.537 -3.815 -48.620 1.00 25.22 191 GLY B N 1
ATOM 1286 C CA . GLY A 1 194 ? -45.090 -5.196 -48.887 1.00 25.41 191 GLY B CA 1
ATOM 1287 C C . GLY A 1 194 ? -45.168 -5.543 -50.371 1.00 24.69 191 GLY B C 1
ATOM 1288 O O . GLY A 1 194 ? -44.199 -6.089 -50.900 1.00 23.59 191 GLY B O 1
ATOM 1289 N N . HIS A 1 195 ? -46.245 -5.174 -51.056 1.00 24.57 192 HIS B N 1
ATOM 1290 C CA . HIS A 1 195 ? -46.431 -5.540 -52.483 1.00 26.56 192 HIS B CA 1
ATOM 1291 C C . HIS A 1 195 ? -45.383 -4.867 -53.368 1.00 27.36 192 HIS B C 1
ATOM 1292 O O . HIS A 1 195 ? -45.118 -5.447 -54.418 1.00 24.90 192 HIS B O 1
ATOM 1299 N N . VAL A 1 196 ? -44.863 -3.679 -52.999 1.00 22.78 193 VAL B N 1
ATOM 1300 C CA . VAL A 1 196 ? -43.894 -2.974 -53.883 1.00 24.78 193 VAL B CA 1
ATOM 1301 C C . VAL A 1 196 ? -42.466 -3.237 -53.395 1.00 23.97 193 VAL B C 1
ATOM 1302 O O . VAL A 1 196 ? -41.536 -2.745 -54.023 1.00 22.87 193 VAL B O 1
ATOM 1306 N N . SER A 1 197 ? -42.274 -3.996 -52.314 1.00 21.73 194 SER B N 1
ATOM 1307 C CA . SER A 1 197 ? -40.912 -4.192 -51.748 1.00 24.98 194 SER B CA 1
ATOM 1308 C C . SER A 1 197 ? -39.950 -4.718 -52.843 1.00 24.23 194 SER B C 1
ATOM 1309 O O . SER A 1 197 ? -38.783 -4.192 -53.015 1.00 21.62 194 SER B O 1
ATOM 1312 N N . LYS A 1 198 ? -40.358 -5.785 -53.535 1.00 24.14 195 LYS B N 1
ATOM 1313 C CA . LYS A 1 198 ? -39.462 -6.423 -54.547 1.00 25.98 195 LYS B CA 1
ATOM 1314 C C . LYS A 1 198 ? -39.142 -5.425 -55.682 1.00 24.08 195 LYS B C 1
ATOM 1315 O O . LYS A 1 198 ? -37.963 -5.213 -55.978 1.00 23.23 195 LYS B O 1
ATOM 1321 N N . ILE A 1 199 ? -40.135 -4.834 -56.340 1.00 24.52 196 ILE B N 1
ATOM 1322 C CA . ILE A 1 199 ? -39.838 -3.880 -57.456 1.00 24.81 196 ILE B CA 1
ATOM 1323 C C . ILE A 1 199 ? -39.032 -2.682 -56.940 1.00 22.65 196 ILE B C 1
ATOM 1324 O O . ILE A 1 199 ? -38.193 -2.196 -57.705 1.00 21.46 196 ILE B O 1
ATOM 1329 N N . ARG A 1 200 ? -39.211 -2.238 -55.689 1.00 22.70 197 ARG B N 1
ATOM 1330 C CA . ARG A 1 200 ? -38.395 -1.117 -55.141 1.00 21.65 197 ARG B CA 1
ATOM 1331 C C . ARG A 1 200 ? -36.914 -1.532 -55.085 1.00 24.59 197 ARG B C 1
ATOM 1332 O O . ARG A 1 200 ? -36.040 -0.711 -55.445 1.00 23.07 197 ARG B O 1
ATOM 1340 N N . LYS A 1 201 ? -36.620 -2.771 -54.692 1.00 24.76 198 LYS B N 1
ATOM 1341 C CA . LYS A 1 201 ? -35.227 -3.275 -54.647 1.00 28.33 198 LYS B CA 1
ATOM 1342 C C . LYS A 1 201 ? -34.676 -3.364 -56.080 1.00 26.72 198 LYS B C 1
ATOM 1343 O O . LYS A 1 201 ? -33.562 -2.957 -56.311 1.00 27.47 198 LYS B O 1
ATOM 1349 N N . PHE A 1 202 ? -35.461 -3.880 -57.010 1.00 23.51 199 PHE B N 1
ATOM 1350 C CA . PHE A 1 202 ? -35.029 -4.067 -58.415 1.00 23.66 199 PHE B CA 1
ATOM 1351 C C . PHE A 1 202 ? -34.751 -2.697 -59.030 1.00 23.79 199 PHE B C 1
ATOM 1352 O O . PHE A 1 202 ? -33.809 -2.569 -59.823 1.00 24.94 199 PHE B O 1
ATOM 1360 N N . LEU A 1 203 ? -35.590 -1.704 -58.737 1.00 22.31 200 LEU B N 1
ATOM 1361 C CA . LEU A 1 203 ? -35.425 -0.359 -59.356 1.00 23.37 200 LEU B CA 1
ATOM 1362 C C . LEU A 1 203 ? -34.086 0.248 -58.937 1.00 24.03 200 LEU B C 1
ATOM 1363 O O . LEU A 1 203 ? -33.458 0.896 -59.780 1.00 24.18 200 LEU B O 1
ATOM 1368 N N . GLY A 1 204 ? -33.756 0.211 -57.643 1.00 24.79 201 GLY B N 1
ATOM 1369 C CA . GLY A 1 204 ? -32.486 0.751 -57.103 1.00 27.05 201 GLY B CA 1
ATOM 1370 C C . GLY A 1 204 ? -32.417 2.282 -57.121 1.00 29.75 201 GLY B C 1
ATOM 1371 O O . GLY A 1 204 ? -31.329 2.831 -56.891 1.00 31.38 201 GLY B O 1
ATOM 1372 N N . ILE A 1 205 ? -33.491 2.963 -57.505 1.00 27.13 202 ILE B N 1
ATOM 1373 C CA . ILE A 1 205 ? -33.564 4.450 -57.517 1.00 25.71 202 ILE B CA 1
ATOM 1374 C C . ILE A 1 205 ? -34.616 4.832 -56.493 1.00 25.80 202 ILE B C 1
ATOM 1375 O O . ILE A 1 205 ? -35.544 4.056 -56.276 1.00 24.73 202 ILE B O 1
ATOM 1380 N N . PRO A 1 206 ? -34.553 6.044 -55.915 1.00 27.72 203 PRO B N 1
ATOM 1381 C CA . PRO A 1 206 ? -35.628 6.531 -55.051 1.00 28.90 203 PRO B CA 1
ATOM 1382 C C . PRO A 1 206 ? -36.892 6.704 -55.884 1.00 26.29 203 PRO B C 1
ATOM 1383 O O . PRO A 1 206 ? -36.780 7.000 -57.069 1.00 29.02 203 PRO B O 1
ATOM 1387 N N . THR A 1 207 ? -38.041 6.474 -55.253 1.00 25.79 204 THR B N 1
ATOM 1388 C CA . THR A 1 207 ? -39.395 6.704 -55.807 1.00 23.77 204 THR B CA 1
ATOM 1389 C C . THR A 1 207 ? -40.249 7.400 -54.745 1.00 22.55 204 THR B C 1
ATOM 1390 O O . THR A 1 207 ? -39.787 7.550 -53.597 1.00 25.60 204 THR B O 1
ATOM 1394 N N . VAL A 1 208 ? -41.486 7.734 -55.083 1.00 24.05 205 VAL B N 1
ATOM 1395 C CA . VAL A 1 208 ? -42.467 8.265 -54.092 1.00 23.93 205 VAL B CA 1
ATOM 1396 C C . VAL A 1 208 ? -42.409 7.435 -52.803 1.00 23.68 205 VAL B C 1
ATOM 1397 O O . VAL A 1 208 ? -42.525 8.039 -51.727 1.00 24.80 205 VAL B O 1
ATOM 1401 N N . PHE A 1 209 ? -42.260 6.105 -52.875 1.00 23.05 206 PHE B N 1
ATOM 1402 C CA . PHE A 1 209 ? -42.352 5.220 -51.680 1.00 24.42 206 PHE B CA 1
ATOM 1403 C C . PHE A 1 209 ? -41.330 5.638 -50.601 1.00 21.82 206 PHE B C 1
ATOM 1404 O O . PHE A 1 209 ? -41.546 5.425 -49.380 1.00 24.77 206 PHE B O 1
ATOM 1412 N N . ASN A 1 210 ? -40.187 6.174 -51.013 1.00 23.31 207 ASN B N 1
ATOM 1413 C CA . ASN A 1 210 ? -39.078 6.472 -50.084 1.00 23.69 207 ASN B CA 1
ATOM 1414 C C . ASN A 1 210 ? -39.455 7.589 -49.103 1.00 25.11 207 ASN B C 1
ATOM 1415 O O . ASN A 1 210 ? -38.738 7.717 -48.109 1.00 27.31 207 ASN B O 1
ATOM 1420 N N . VAL A 1 211 ? -40.493 8.389 -49.375 1.00 24.90 208 VAL B N 1
ATOM 1421 C CA . VAL A 1 211 ? -40.871 9.506 -48.460 1.00 27.82 208 VAL B CA 1
ATOM 1422 C C . VAL A 1 211 ? -42.211 9.220 -47.766 1.00 27.65 208 VAL B C 1
ATOM 1423 O O . VAL A 1 211 ? -42.667 10.127 -47.064 1.00 26.94 208 VAL B O 1
ATOM 1427 N N . LEU A 1 212 ? -42.825 8.031 -47.924 1.00 25.81 209 LEU B N 1
ATOM 1428 C CA . LEU A 1 212 ? -44.190 7.819 -47.373 1.00 25.01 209 LEU B CA 1
ATOM 1429 C C . LEU A 1 212 ? -44.177 7.318 -45.926 1.00 24.56 209 LEU B C 1
ATOM 1430 O O . LEU A 1 212 ? -45.182 7.576 -45.230 1.00 25.16 209 LEU B O 1
ATOM 1435 N N . GLY A 1 213 ? -43.146 6.590 -45.501 1.00 26.23 210 GLY B N 1
ATOM 1436 C CA . GLY A 1 213 ? -43.091 5.890 -44.194 1.00 27.50 210 GLY B CA 1
ATOM 1437 C C . GLY A 1 213 ? -43.624 6.744 -43.046 1.00 26.71 210 GLY B C 1
ATOM 1438 O O . GLY A 1 213 ? -44.557 6.334 -42.360 1.00 24.40 210 GLY B O 1
ATOM 1439 N N . PRO A 1 214 ? -43.076 7.963 -42.815 1.00 25.65 211 PRO B N 1
ATOM 1440 C CA . PRO A 1 214 ? -43.520 8.803 -41.700 1.00 23.98 211 PRO B CA 1
ATOM 1441 C C . PRO A 1 214 ? -45.001 9.200 -41.703 1.00 22.58 211 PRO B C 1
ATOM 1442 O O . PRO A 1 214 ? -45.494 9.527 -40.648 1.00 22.04 211 PRO B O 1
ATOM 1446 N N . LEU A 1 215 ? -45.663 9.102 -42.865 1.00 20.98 212 LEU B N 1
ATOM 1447 C CA . LEU A 1 215 ? -47.069 9.522 -43.092 1.00 20.45 212 LEU B CA 1
ATOM 1448 C C . LEU A 1 215 ? -48.023 8.332 -42.926 1.00 22.64 212 LEU B C 1
ATOM 1449 O O . LEU A 1 215 ? -49.229 8.535 -43.095 1.00 24.11 212 LEU B O 1
ATOM 1454 N N . LEU A 1 216 ? -47.514 7.129 -42.657 1.00 21.22 213 LEU B N 1
ATOM 1455 C CA . LEU A 1 216 ? -48.363 5.906 -42.625 1.00 22.40 213 LEU B CA 1
ATOM 1456 C C . LEU A 1 216 ? -48.678 5.464 -41.197 1.00 23.19 213 LEU B C 1
ATOM 1457 O O . LEU A 1 216 ? -49.039 4.295 -41.002 1.00 25.08 213 LEU B O 1
ATOM 1462 N N . HIS A 1 217 ? -48.591 6.343 -40.204 1.00 21.79 214 HIS B N 1
ATOM 1463 C CA . HIS A 1 217 ? -48.861 5.890 -38.821 1.00 22.43 214 HIS B CA 1
ATOM 1464 C C . HIS A 1 217 ? -50.271 5.331 -38.744 1.00 23.76 214 HIS B C 1
ATOM 1465 O O . HIS A 1 217 ? -51.222 5.997 -39.144 1.00 23.67 214 HIS B O 1
ATOM 1472 N N . PRO A 1 218 ? -50.446 4.073 -38.284 1.00 24.42 215 PRO B N 1
ATOM 1473 C CA . PRO A 1 218 ? -51.786 3.492 -38.224 1.00 26.74 215 PRO B CA 1
ATOM 1474 C C . PRO A 1 218 ? -52.624 3.806 -36.972 1.00 25.21 215 PRO B C 1
ATOM 1475 O O . PRO A 1 218 ? -53.723 3.318 -36.899 1.00 24.18 215 PRO B O 1
ATOM 1479 N N . VAL A 1 219 ? -52.100 4.580 -36.020 1.00 23.56 216 VAL B N 1
ATOM 1480 C CA . VAL A 1 219 ? -52.845 4.945 -34.781 1.00 22.82 216 VAL B CA 1
ATOM 1481 C C . VAL A 1 219 ? -53.213 6.420 -34.885 1.00 26.08 216 VAL B C 1
ATOM 1482 O O . VAL A 1 219 ? -52.315 7.257 -34.793 1.00 26.46 216 VAL B O 1
ATOM 1486 N N . SER A 1 220 ? -54.499 6.727 -35.081 1.00 25.63 217 SER B N 1
ATOM 1487 C CA . SER A 1 220 ? -54.960 8.125 -35.287 1.00 29.50 217 SER B CA 1
ATOM 1488 C C . SER A 1 220 ? -54.799 8.934 -33.989 1.00 27.85 217 SER B C 1
ATOM 1489 O O . SER A 1 220 ? -54.850 10.168 -34.038 1.00 27.02 217 SER B O 1
ATOM 1492 N N . HIS A 1 221 ? -54.680 8.273 -32.845 1.00 25.77 218 HIS B N 1
ATOM 1493 C CA . HIS A 1 221 ? -54.608 8.944 -31.517 1.00 28.79 218 HIS B CA 1
ATOM 1494 C C . HIS A 1 221 ? -53.283 9.693 -31.304 1.00 31.34 218 HIS B C 1
ATOM 1495 O O . HIS A 1 221 ? -53.222 10.523 -30.367 1.00 28.37 218 HIS B O 1
ATOM 1502 N N . VAL A 1 222 ? -52.243 9.428 -32.101 1.00 26.66 219 VAL B N 1
ATOM 1503 C CA . VAL A 1 222 ? -50.976 10.203 -32.004 1.00 26.08 219 VAL B CA 1
ATOM 1504 C C . VAL A 1 222 ? -51.304 11.684 -32.201 1.00 27.48 219 VAL B C 1
ATOM 1505 O O . VAL A 1 222 ? -52.029 12.014 -33.175 1.00 28.19 219 VAL B O 1
ATOM 1509 N N . ASN A 1 223 ? -50.759 12.521 -31.330 1.00 26.13 220 ASN B N 1
ATOM 1510 C CA . ASN A 1 223 ? -51.138 13.949 -31.128 1.00 31.67 220 ASN B CA 1
ATOM 1511 C C . ASN A 1 223 ? -50.074 14.845 -31.763 1.00 27.24 220 ASN B C 1
ATOM 1512 O O . ASN A 1 223 ? -50.387 15.942 -32.233 1.00 26.64 220 ASN B O 1
ATOM 1517 N N . LYS A 1 224 ? -48.810 14.462 -31.597 1.00 26.00 221 LYS B N 1
ATOM 1518 C CA . LYS A 1 224 ? -47.641 15.277 -31.984 1.00 26.59 221 LYS B CA 1
ATOM 1519 C C . LYS A 1 224 ? -46.545 14.363 -32.512 1.00 25.25 221 LYS B C 1
ATOM 1520 O O . LYS A 1 224 ? -46.551 13.184 -32.193 1.00 23.50 221 LYS B O 1
ATOM 1526 N N . ARG A 1 225 ? -45.663 14.904 -33.335 1.00 24.28 222 ARG B N 1
ATOM 1527 C CA . ARG A 1 225 ? -44.591 14.102 -33.964 1.00 23.44 222 ARG B CA 1
ATOM 1528 C C . ARG A 1 225 ? -43.453 14.977 -34.478 1.00 23.98 222 ARG B C 1
ATOM 1529 O O . ARG A 1 225 ? -43.657 16.145 -34.883 1.00 25.54 222 ARG B O 1
ATOM 1537 N N . ILE A 1 226 ? -42.271 14.385 -34.491 1.00 25.01 223 ILE B N 1
ATOM 1538 C CA . ILE A 1 226 ? -41.078 14.903 -35.207 1.00 23.69 223 ILE B CA 1
ATOM 1539 C C . ILE A 1 226 ? -40.959 14.029 -36.442 1.00 24.12 223 ILE B C 1
ATOM 1540 O O . ILE A 1 226 ? -40.888 12.789 -36.278 1.00 22.12 223 ILE B O 1
ATOM 1545 N N . LEU A 1 227 ? -40.955 14.643 -37.610 1.00 23.41 224 LEU B N 1
ATOM 1546 C CA . LEU A 1 227 ? -40.745 13.952 -38.904 1.00 25.21 224 LEU B CA 1
ATOM 1547 C C . LEU A 1 227 ? -39.481 14.523 -39.528 1.00 25.79 224 LEU B C 1
ATOM 1548 O O . LEU A 1 227 ? -39.486 15.703 -39.945 1.00 27.29 224 LEU B O 1
ATOM 1553 N N . GLY A 1 228 ? -38.417 13.739 -39.529 1.00 25.38 225 GLY B N 1
ATOM 1554 C CA . GLY A 1 228 ? -37.150 14.110 -40.176 1.00 25.45 225 GLY B CA 1
ATOM 1555 C C . GLY A 1 228 ? -37.249 13.926 -41.674 1.00 26.69 225 GLY B C 1
ATOM 1556 O O . GLY A 1 228 ? -37.928 12.990 -42.117 1.00 23.98 225 GLY B O 1
ATOM 1557 N N . VAL A 1 229 ? -36.606 14.795 -42.437 1.00 24.83 226 VAL B N 1
ATOM 1558 C CA . VAL A 1 229 ? -36.544 14.708 -43.925 1.00 25.04 226 VAL B CA 1
ATOM 1559 C C . VAL A 1 229 ? -35.080 14.822 -44.344 1.00 26.66 226 VAL B C 1
ATOM 1560 O O . VAL A 1 229 ? -34.290 15.468 -43.639 1.00 26.07 226 VAL B O 1
ATOM 1564 N N . TYR A 1 230 ? -34.731 14.216 -45.474 1.00 24.91 227 TYR B N 1
ATOM 1565 C CA . TYR A 1 230 ? -33.318 14.097 -45.898 1.00 25.81 227 TYR B CA 1
ATOM 1566 C C . TYR A 1 230 ? -32.852 15.388 -46.561 1.00 26.39 227 TYR B C 1
ATOM 1567 O O . TYR A 1 230 ? -31.641 15.560 -46.642 1.00 27.70 227 TYR B O 1
ATOM 1576 N N . SER A 1 231 ? -33.743 16.260 -47.022 1.00 26.40 228 SER B N 1
ATOM 1577 C CA . SER A 1 231 ? -33.299 17.471 -47.772 1.00 28.43 228 SER B CA 1
ATOM 1578 C C . SER A 1 231 ? -34.070 18.728 -47.365 1.00 25.92 228 SER B C 1
ATOM 1579 O O . SER A 1 231 ? -35.304 18.640 -47.107 1.00 26.45 228 SER B O 1
ATOM 1582 N N . LYS A 1 232 ? -33.386 19.872 -47.431 1.00 26.07 229 LYS B N 1
ATOM 1583 C CA . LYS A 1 232 ? -33.998 21.217 -47.241 1.00 31.93 229 LYS B CA 1
ATOM 1584 C C . LYS A 1 232 ? -35.132 21.459 -48.250 1.00 30.46 229 LYS B C 1
ATOM 1585 O O . LYS A 1 232 ? -36.165 22.040 -47.870 1.00 30.38 229 LYS B O 1
ATOM 1591 N N . GLU A 1 233 ? -34.937 21.048 -49.504 1.00 31.86 230 GLU B N 1
ATOM 1592 C CA . GLU A 1 233 ? -35.894 21.223 -50.634 1.00 34.81 230 GLU B CA 1
ATOM 1593 C C . GLU A 1 233 ? -37.222 20.532 -50.312 1.00 37.31 230 GLU B C 1
ATOM 1594 O O . GLU A 1 233 ? -38.268 21.118 -50.561 1.00 34.80 230 GLU B O 1
ATOM 1600 N N . LEU A 1 234 ? -37.175 19.284 -49.825 1.00 33.28 231 LEU B N 1
ATOM 1601 C CA . LEU A 1 234 ? -38.391 18.504 -49.485 1.00 32.32 231 LEU B CA 1
ATOM 1602 C C . LEU A 1 234 ? -39.126 19.115 -48.279 1.00 31.21 231 LEU B C 1
ATOM 1603 O O . LEU A 1 234 ? -40.360 19.023 -48.271 1.00 27.11 231 LEU B O 1
ATOM 1608 N N . ALA A 1 235 ? -38.402 19.707 -47.308 1.00 26.87 232 ALA B N 1
ATOM 1609 C CA . ALA A 1 235 ? -38.933 20.043 -45.969 1.00 27.82 232 ALA B CA 1
ATOM 1610 C C . ALA A 1 235 ? -40.253 20.805 -46.070 1.00 28.06 232 ALA B C 1
ATOM 1611 O O . ALA A 1 235 ? -41.257 20.368 -45.503 1.00 27.85 232 ALA B O 1
ATOM 1613 N N . PRO A 1 236 ? -40.352 21.942 -46.814 1.00 30.70 233 PRO B N 1
ATOM 1614 C CA . PRO A 1 236 ? -41.577 22.754 -46.775 1.00 32.69 233 PRO B CA 1
ATOM 1615 C C . PRO A 1 236 ? -42.759 22.021 -47.424 1.00 30.49 233 PRO B C 1
ATOM 1616 O O . PRO A 1 236 ? -43.853 22.111 -46.913 1.00 29.52 233 PRO B O 1
ATOM 1620 N N . GLU A 1 237 ? -42.523 21.283 -48.522 1.00 27.64 234 GLU B N 1
ATOM 1621 C CA . GLU A 1 237 ? -43.599 20.460 -49.138 1.00 29.07 234 GLU B CA 1
ATOM 1622 C C . GLU A 1 237 ? -43.999 19.345 -48.150 1.00 27.75 234 GLU B C 1
ATOM 1623 O O . GLU A 1 237 ? -45.194 19.007 -48.017 1.00 24.62 234 GLU B O 1
ATOM 1629 N N . TYR A 1 238 ? -43.028 18.764 -47.472 1.00 28.25 235 TYR B N 1
ATOM 1630 C CA . TYR A 1 238 ? -43.290 17.677 -46.503 1.00 28.78 235 TYR B CA 1
ATOM 1631 C C . TYR A 1 238 ? -44.118 18.209 -45.333 1.00 28.59 235 TYR B C 1
ATOM 1632 O O . TYR A 1 238 ? -45.038 17.509 -44.879 1.00 24.34 235 TYR B O 1
ATOM 1641 N N . ALA A 1 239 ? -43.871 19.455 -44.909 1.00 29.00 236 ALA B N 1
ATOM 1642 C CA . ALA A 1 239 ? -44.667 20.099 -43.838 1.00 27.08 236 ALA B CA 1
ATOM 1643 C C . ALA A 1 239 ? -46.136 20.185 -44.285 1.00 26.87 236 ALA B C 1
ATOM 1644 O O . ALA A 1 239 ? -47.042 19.857 -43.511 1.00 26.56 236 ALA B O 1
ATOM 1646 N N . LYS A 1 240 ? -46.388 20.588 -45.524 1.00 27.21 237 LYS B N 1
ATOM 1647 C CA . LYS A 1 240 ? -47.766 20.729 -46.044 1.00 27.95 237 LYS B CA 1
ATOM 1648 C C . LYS A 1 240 ? -48.387 19.336 -46.163 1.00 27.30 237 LYS B C 1
ATOM 1649 O O . LYS A 1 240 ? -49.584 19.160 -45.806 1.00 28.17 237 LYS B O 1
ATOM 1655 N N . ALA A 1 241 ? -47.614 18.349 -46.610 1.00 26.62 238 ALA B N 1
ATOM 1656 C CA . ALA A 1 241 ? -48.165 16.980 -46.749 1.00 26.89 238 ALA B CA 1
ATOM 1657 C C . ALA A 1 241 ? -48.578 16.467 -45.367 1.00 25.05 238 ALA B C 1
ATOM 1658 O O . ALA A 1 241 ? -49.672 15.856 -45.240 1.00 26.43 238 ALA B O 1
ATOM 1660 N N . ALA A 1 242 ? -47.732 16.692 -44.364 1.00 25.25 239 ALA B N 1
ATOM 1661 C CA . ALA A 1 242 ? -47.933 16.172 -42.991 1.00 26.72 239 ALA B CA 1
ATOM 1662 C C . ALA A 1 242 ? -49.187 16.820 -42.403 1.00 27.11 239 ALA B C 1
ATOM 1663 O O . ALA A 1 242 ? -49.907 16.163 -41.668 1.00 25.85 239 ALA B O 1
ATOM 1665 N N . ALA A 1 243 ? -49.468 18.073 -42.738 1.00 29.41 240 ALA B N 1
ATOM 1666 C CA . ALA A 1 243 ? -50.686 18.758 -42.248 1.00 30.79 240 ALA B CA 1
ATOM 1667 C C . ALA A 1 243 ? -51.926 18.126 -42.889 1.00 29.94 240 ALA B C 1
ATOM 1668 O O . ALA A 1 243 ? -53.011 18.026 -42.208 1.00 28.76 240 ALA B O 1
ATOM 1670 N N . LEU A 1 244 ? -51.802 17.684 -44.140 1.00 27.03 241 LEU B N 1
ATOM 1671 C CA . LEU A 1 244 ? -52.926 17.049 -44.870 1.00 27.43 241 LEU B CA 1
ATOM 1672 C C . LEU A 1 244 ? -53.168 15.653 -44.322 1.00 27.91 241 LEU B C 1
ATOM 1673 O O . LEU A 1 244 ? -54.334 15.276 -44.136 1.00 24.58 241 LEU B O 1
ATOM 1678 N N . VAL A 1 245 ? -52.098 14.908 -44.073 1.00 24.79 242 VAL B N 1
ATOM 1679 C CA . VAL A 1 245 ? -52.221 13.490 -43.619 1.00 25.51 242 VAL B CA 1
ATOM 1680 C C . VAL A 1 245 ? -52.599 13.424 -42.135 1.00 26.89 242 VAL B C 1
ATOM 1681 O O . VAL A 1 245 ? -53.346 12.505 -41.752 1.00 25.01 242 VAL B O 1
ATOM 1685 N N . TYR A 1 246 ? -52.061 14.339 -41.321 1.00 25.59 243 TYR B N 1
ATOM 1686 C CA . TYR A 1 246 ? -52.269 14.377 -39.850 1.00 26.07 243 TYR B CA 1
ATOM 1687 C C . TYR A 1 246 ? -52.882 15.713 -39.447 1.00 28.98 243 TYR B C 1
ATOM 1688 O O . TYR A 1 246 ? -52.255 16.495 -38.739 1.00 27.04 243 TYR B O 1
ATOM 1697 N N . PRO A 1 247 ? -54.137 16.000 -39.846 1.00 28.00 244 PRO B N 1
ATOM 1698 C CA . PRO A 1 247 ? -54.689 17.338 -39.628 1.00 32.73 244 PRO B CA 1
ATOM 1699 C C . PRO A 1 247 ? -54.723 17.775 -38.151 1.00 32.10 244 PRO B C 1
ATOM 1700 O O . PRO A 1 247 ? -54.520 18.949 -37.882 1.00 39.20 244 PRO B O 1
ATOM 1704 N N . GLY A 1 248 ? -54.948 16.850 -37.230 1.00 33.37 245 GLY B N 1
ATOM 1705 C CA . GLY A 1 248 ? -54.960 17.174 -35.778 1.00 43.14 245 GLY B CA 1
ATOM 1706 C C . GLY A 1 248 ? -53.599 17.549 -35.173 1.00 42.35 245 GLY B C 1
ATOM 1707 O O . GLY A 1 248 ? -53.581 18.198 -34.070 1.00 41.77 245 GLY B O 1
ATOM 1708 N N . SER A 1 249 ? -52.481 17.200 -35.826 1.00 36.00 246 SER B N 1
ATOM 1709 C CA . SER A 1 249 ? -51.183 16.977 -35.134 1.00 32.86 246 SER B CA 1
ATOM 1710 C C . SER A 1 249 ? -50.344 18.246 -35.085 1.00 31.15 246 SER B C 1
ATOM 1711 O O . SER A 1 249 ? -50.193 18.878 -36.117 1.00 35.54 246 SER B O 1
ATOM 1714 N N . GLU A 1 250 ? -49.717 18.532 -33.945 1.00 29.24 247 GLU B N 1
ATOM 1715 C CA . GLU A 1 250 ? -48.625 19.532 -33.885 1.00 29.55 247 GLU B CA 1
ATOM 1716 C C . GLU A 1 250 ? -47.344 18.796 -34.289 1.00 28.87 247 GLU B C 1
ATOM 1717 O O . GLU A 1 250 ? -47.064 17.714 -33.711 1.00 27.02 247 GLU B O 1
ATOM 1723 N N . THR A 1 251 ? -46.629 19.321 -35.271 1.00 26.87 248 THR B N 1
ATOM 1724 C CA . THR A 1 251 ? -45.556 18.587 -35.980 1.00 27.07 248 THR B CA 1
ATOM 1725 C C . THR A 1 251 ? -44.323 19.461 -36.158 1.00 29.44 248 THR B C 1
ATOM 1726 O O . THR A 1 251 ? -44.456 20.640 -36.569 1.00 29.13 248 THR B O 1
ATOM 1730 N N . PHE A 1 252 ? -43.164 18.911 -35.832 1.00 26.68 249 PHE B N 1
ATOM 1731 C CA . PHE A 1 252 ? -41.852 19.463 -36.209 1.00 24.29 249 PHE B CA 1
ATOM 1732 C C . PHE A 1 252 ? -41.307 18.663 -37.402 1.00 27.52 249 PHE B C 1
ATOM 1733 O O . PHE A 1 252 ? -41.002 17.470 -37.238 1.00 29.20 249 PHE B O 1
ATOM 1741 N N . ILE A 1 253 ? -41.158 19.291 -38.558 1.00 25.54 250 ILE B N 1
ATOM 1742 C CA . ILE A 1 253 ? -40.318 18.750 -39.673 1.00 26.95 250 ILE B CA 1
ATOM 1743 C C . ILE A 1 253 ? -38.878 19.203 -39.426 1.00 26.88 250 ILE B C 1
ATOM 1744 O O . ILE A 1 253 ? -38.669 20.421 -39.201 1.00 26.66 250 ILE B O 1
ATOM 1749 N N . VAL A 1 254 ? -37.921 18.278 -39.403 1.00 24.41 251 VAL B N 1
ATOM 1750 C CA . VAL A 1 254 ? -36.513 18.598 -39.032 1.00 25.82 251 VAL B CA 1
ATOM 1751 C C . VAL A 1 254 ? -35.561 18.192 -40.155 1.00 27.05 251 VAL B C 1
ATOM 1752 O O . VAL A 1 254 ? -35.722 17.115 -40.775 1.00 27.37 251 VAL B O 1
ATOM 1756 N N . TRP A 1 255 ? -34.579 19.044 -40.443 1.00 27.61 252 TRP B N 1
ATOM 1757 C CA . TRP A 1 255 ? -33.497 18.720 -41.404 1.00 28.43 252 TRP B CA 1
ATOM 1758 C C . TRP A 1 255 ? -32.176 19.252 -40.848 1.00 28.93 252 TRP B C 1
ATOM 1759 O O . TRP A 1 255 ? -32.068 20.470 -40.699 1.00 29.54 252 TRP B O 1
ATOM 1770 N N . GLY A 1 256 ? -31.226 18.360 -40.569 1.00 29.11 253 GLY B N 1
ATOM 1771 C CA . GLY A 1 256 ? -29.848 18.704 -40.174 1.00 29.81 253 GLY B CA 1
ATOM 1772 C C . GLY A 1 256 ? -29.057 19.225 -41.351 1.00 29.73 253 GLY B C 1
ATOM 1773 O O . GLY A 1 256 ? -29.055 18.560 -42.406 1.00 27.93 253 GLY B O 1
ATOM 1774 N N . HIS A 1 257 ? -28.455 20.410 -41.204 1.00 30.85 254 HIS B N 1
ATOM 1775 C CA . HIS A 1 257 ? -27.792 21.155 -42.313 1.00 31.37 254 HIS B CA 1
ATOM 1776 C C . HIS A 1 257 ? -26.674 20.319 -42.929 1.00 31.58 254 HIS B C 1
ATOM 1777 O O . HIS A 1 257 ? -26.448 20.470 -44.114 1.00 31.67 254 HIS B O 1
ATOM 1784 N N . VAL A 1 258 ? -26.046 19.428 -42.160 1.00 34.81 255 VAL B N 1
ATOM 1785 C CA . VAL A 1 258 ? -25.019 18.482 -42.681 1.00 32.83 255 VAL B CA 1
ATOM 1786 C C . VAL A 1 258 ? -25.641 17.516 -43.683 1.00 33.52 255 VAL B C 1
ATOM 1787 O O . VAL A 1 258 ? -24.874 16.855 -44.372 1.00 33.11 255 VAL B O 1
ATOM 1791 N N . GLY A 1 259 ? -26.970 17.473 -43.810 1.00 32.48 256 GLY B N 1
ATOM 1792 C CA . GLY A 1 259 ? -27.656 16.477 -44.654 1.00 33.23 256 GLY B CA 1
ATOM 1793 C C . GLY A 1 259 ? -28.080 15.270 -43.837 1.00 32.28 256 GLY B C 1
ATOM 1794 O O . GLY A 1 259 ? -27.491 14.186 -44.017 1.00 33.80 256 GLY B O 1
ATOM 1795 N N . LEU A 1 260 ? -29.086 15.453 -42.981 1.00 30.62 257 LEU B N 1
ATOM 1796 C CA . LEU A 1 260 ? -29.493 14.465 -41.949 1.00 30.59 257 LEU B CA 1
ATOM 1797 C C . LEU A 1 260 ? -30.991 14.615 -41.648 1.00 29.57 257 LEU B C 1
ATOM 1798 O O . LEU A 1 260 ? -31.451 15.747 -41.373 1.00 30.22 257 LEU B O 1
ATOM 1803 N N . ASP A 1 261 ? -31.719 13.504 -41.590 1.00 29.07 258 ASP B N 1
ATOM 1804 C CA . ASP A 1 261 ? -33.184 13.509 -41.348 1.00 27.03 258 ASP B CA 1
ATOM 1805 C C . ASP A 1 261 ? -33.424 13.440 -39.841 1.00 26.22 258 ASP B C 1
ATOM 1806 O O . ASP A 1 261 ? -34.376 12.770 -39.450 1.00 27.50 258 ASP B O 1
ATOM 1811 N N . GLU A 1 262 ? -32.589 14.126 -39.046 1.00 26.47 259 GLU B N 1
ATOM 1812 C CA . GLU A 1 262 ? -32.566 14.093 -37.570 1.00 29.07 259 GLU B CA 1
ATOM 1813 C C . GLU A 1 262 ? -32.158 15.489 -37.070 1.00 28.63 259 GLU B C 1
ATOM 1814 O O . GLU A 1 262 ? -31.608 16.266 -37.850 1.00 26.95 259 GLU B O 1
ATOM 1820 N N . VAL A 1 263 ? -32.358 15.750 -35.787 1.00 23.58 260 VAL B N 1
ATOM 1821 C CA . VAL A 1 263 ? -31.686 16.887 -35.102 1.00 27.81 260 VAL B CA 1
ATOM 1822 C C . VAL A 1 263 ? -30.205 16.510 -34.946 1.00 28.55 260 VAL B C 1
ATOM 1823 O O . VAL A 1 263 ? -29.903 15.505 -34.246 1.00 30.02 260 VAL B O 1
ATOM 1827 N N . SER A 1 264 ? -29.339 17.237 -35.659 1.00 24.45 261 SER B N 1
ATOM 1828 C CA . SER A 1 264 ? -27.928 16.880 -35.902 1.00 28.18 261 SER B CA 1
ATOM 1829 C C . SER A 1 264 ? -27.114 17.160 -34.645 1.00 27.42 261 SER B C 1
ATOM 1830 O O . SER A 1 264 ? -27.270 18.211 -34.010 1.00 30.57 261 SER B O 1
ATOM 1833 N N . PRO A 1 265 ? -26.202 16.239 -34.269 1.00 28.58 262 PRO B N 1
ATOM 1834 C CA . PRO A 1 265 ? -25.270 16.488 -33.177 1.00 28.87 262 PRO B CA 1
ATOM 1835 C C . PRO A 1 265 ? -24.092 17.380 -33.609 1.00 32.47 262 PRO B C 1
ATOM 1836 O O . PRO A 1 265 ? -23.266 17.697 -32.758 1.00 34.18 262 PRO B O 1
ATOM 1840 N N . ILE A 1 266 ? -24.023 17.742 -34.891 1.00 33.92 263 ILE B N 1
ATOM 1841 C CA . ILE A 1 266 ? -23.022 18.716 -35.428 1.00 36.28 263 ILE B CA 1
ATOM 1842 C C . ILE A 1 266 ? -23.731 19.748 -36.315 1.00 37.46 263 ILE B C 1
ATOM 1843 O O . ILE A 1 266 ? -24.560 19.367 -37.159 1.00 33.79 263 ILE B O 1
ATOM 1848 N N . GLY A 1 267 ? -23.389 21.021 -36.120 1.00 36.15 264 GLY B N 1
ATOM 1849 C CA . GLY A 1 267 ? -23.936 22.150 -36.880 1.00 35.27 264 GLY B CA 1
ATOM 1850 C C . GLY A 1 267 ? -25.412 22.344 -36.574 1.00 33.60 264 GLY B C 1
ATOM 1851 O O . GLY A 1 267 ? -25.910 21.825 -35.547 1.00 36.73 264 GLY B O 1
ATOM 1852 N N . LYS A 1 268 ? -26.112 23.020 -37.469 1.00 31.16 265 LYS B N 1
ATOM 1853 C CA . LYS A 1 268 ? -27.484 23.496 -37.194 1.00 30.42 265 LYS B CA 1
ATOM 1854 C C . LYS A 1 268 ? -28.490 22.513 -37.793 1.00 28.10 265 LYS B C 1
ATOM 1855 O O . LYS A 1 268 ? -28.144 21.749 -38.703 1.00 30.15 265 LYS B O 1
ATOM 1861 N N . THR A 1 269 ? -29.690 22.551 -37.248 1.00 30.50 266 THR B N 1
ATOM 1862 C CA . THR A 1 269 ? -30.886 21.856 -37.762 1.00 27.93 266 THR B CA 1
ATOM 1863 C C . THR A 1 269 ? -31.961 22.902 -37.994 1.00 28.68 266 THR B C 1
ATOM 1864 O O . THR A 1 269 ? -32.208 23.726 -37.077 1.00 33.01 266 THR B O 1
ATOM 1868 N N . THR A 1 270 ? -32.655 22.856 -39.118 1.00 27.62 267 THR B N 1
ATOM 1869 C CA . THR A 1 270 ? -33.861 23.702 -39.282 1.00 26.80 267 THR B CA 1
ATOM 1870 C C . THR A 1 270 ? -35.081 22.878 -38.847 1.00 28.39 267 THR B C 1
ATOM 1871 O O . THR A 1 270 ? -35.168 21.652 -39.177 1.00 25.44 267 THR B O 1
ATOM 1875 N N . VAL A 1 271 ? -36.010 23.536 -38.171 1.00 24.84 268 VAL B N 1
ATOM 1876 C CA . VAL A 1 271 ? -37.331 22.971 -37.801 1.00 26.33 268 VAL B CA 1
ATOM 1877 C C . VAL A 1 271 ? -38.401 23.767 -38.517 1.00 29.28 268 VAL B C 1
ATOM 1878 O O . VAL A 1 271 ? -38.390 24.993 -38.366 1.00 28.06 268 VAL B O 1
ATOM 1882 N N . TRP A 1 272 ? -39.294 23.092 -39.228 1.00 27.11 269 TRP B N 1
ATOM 1883 C CA . TRP A 1 272 ? -40.547 23.674 -39.759 1.00 27.74 269 TRP B CA 1
ATOM 1884 C C . TRP A 1 272 ? -41.634 23.273 -38.784 1.00 29.30 269 TRP B C 1
ATOM 1885 O O . TRP A 1 272 ? -41.786 22.059 -38.513 1.00 27.65 269 TRP B O 1
ATOM 1896 N N . HIS A 1 273 ? -42.354 24.239 -38.246 1.00 29.96 270 HIS B N 1
ATOM 1897 C CA . HIS A 1 273 ? -43.300 24.012 -37.124 1.00 32.42 270 HIS B CA 1
ATOM 1898 C C . HIS A 1 273 ? -44.733 24.095 -37.644 1.00 37.44 270 HIS B C 1
ATOM 1899 O O . HIS A 1 273 ? -45.193 25.203 -37.975 1.00 34.83 270 HIS B O 1
ATOM 1906 N N . ILE A 1 274 ? -45.400 22.950 -37.723 1.00 32.99 271 ILE B N 1
ATOM 1907 C CA . ILE A 1 274 ? -46.856 22.886 -38.016 1.00 36.60 271 ILE B CA 1
ATOM 1908 C C . ILE A 1 274 ? -47.564 23.072 -36.679 1.00 39.94 271 ILE B C 1
ATOM 1909 O O . ILE A 1 274 ? -47.565 22.130 -35.863 1.00 34.45 271 ILE B O 1
ATOM 1914 N N . ASP A 1 275 ? -48.089 24.268 -36.439 1.00 42.58 272 ASP B N 1
ATOM 1915 C CA . ASP A 1 275 ? -48.857 24.567 -35.206 1.00 54.87 272 ASP B CA 1
ATOM 1916 C C . ASP A 1 275 ? -50.307 24.853 -35.585 1.00 62.14 272 ASP B C 1
ATOM 1917 O O . ASP A 1 275 ? -50.665 26.004 -35.842 1.00 59.86 272 ASP B O 1
ATOM 1922 N N . PRO A 1 276 ? -51.206 23.843 -35.583 1.00 68.20 273 PRO B N 1
ATOM 1923 C CA . PRO A 1 276 ? -52.599 24.058 -35.987 1.00 66.81 273 PRO B CA 1
ATOM 1924 C C . PRO A 1 276 ? -53.459 24.851 -34.979 1.00 73.07 273 PRO B C 1
ATOM 1925 O O . PRO A 1 276 ? -54.625 25.070 -35.267 1.00 68.03 273 PRO B O 1
ATOM 1929 N N . THR A 1 277 ? -52.888 25.225 -33.824 1.00 76.99 274 THR B N 1
ATOM 1930 C CA . THR A 1 277 ? -53.477 26.165 -32.830 1.00 76.43 274 THR B CA 1
ATOM 1931 C C . THR A 1 277 ? -53.267 27.590 -33.355 1.00 77.33 274 THR B C 1
ATOM 1932 O O . THR A 1 277 ? -54.218 28.391 -33.306 1.00 74.44 274 THR B O 1
ATOM 1934 N N . SER A 1 278 ? -52.068 27.861 -33.884 1.00 74.29 275 SER B N 1
ATOM 1935 C CA . SER A 1 278 ? -51.637 29.175 -34.439 1.00 68.10 275 SER B CA 1
ATOM 1936 C C . SER A 1 278 ? -52.334 29.452 -35.783 1.00 69.94 275 SER B C 1
ATOM 1937 O O . SER A 1 278 ? -51.936 28.799 -36.768 1.00 79.88 275 SER B O 1
ATOM 1939 N N . LEU A 1 283 ? -46.059 29.577 -41.911 1.00 64.89 280 LEU B N 1
ATOM 1940 C CA . LEU A 1 283 ? -45.202 28.389 -41.621 1.00 62.43 280 LEU B CA 1
ATOM 1941 C C . LEU A 1 283 ? -43.981 28.835 -40.802 1.00 58.77 280 LEU B C 1
ATOM 1942 O O . LEU A 1 283 ? -43.030 29.335 -41.422 1.00 63.53 280 LEU B O 1
ATOM 1944 N N . LYS A 1 284 ? -44.014 28.659 -39.473 1.00 54.24 281 LYS B N 1
ATOM 1945 C CA . LYS A 1 284 ? -42.920 29.071 -38.548 1.00 51.78 281 LYS B CA 1
ATOM 1946 C C . LYS A 1 284 ? -41.718 28.130 -38.727 1.00 49.29 281 LYS B C 1
ATOM 1947 O O . LYS A 1 284 ? -41.906 26.892 -38.886 1.00 43.20 281 LYS B O 1
ATOM 1949 N N . THR A 1 285 ? -40.515 28.691 -38.773 1.00 41.34 282 THR B N 1
ATOM 1950 C CA . THR A 1 285 ? -39.260 27.901 -38.817 1.00 43.67 282 THR B CA 1
ATOM 1951 C C . THR A 1 285 ? -38.268 28.487 -37.824 1.00 42.30 282 THR B C 1
ATOM 1952 O O . THR A 1 285 ? -38.223 29.727 -37.694 1.00 46.32 282 THR B O 1
ATOM 1956 N N . PHE A 1 286 ? -37.491 27.629 -37.168 1.00 34.17 283 PHE B N 1
ATOM 1957 C CA . PHE A 1 286 ? -36.427 28.057 -36.235 1.00 36.67 283 PHE B CA 1
ATOM 1958 C C . PHE A 1 286 ? -35.240 27.122 -36.406 1.00 36.47 283 PHE B C 1
ATOM 1959 O O . PHE A 1 286 ? -35.357 26.045 -37.039 1.00 34.09 283 PHE B O 1
ATOM 1967 N N . GLN A 1 287 ? -34.124 27.523 -35.825 1.00 30.66 284 GLN B N 1
ATOM 1968 C CA . GLN A 1 287 ? -32.831 26.820 -35.969 1.00 35.41 284 GLN B CA 1
ATOM 1969 C C . GLN A 1 287 ? -32.409 26.241 -34.620 1.00 32.09 284 GLN B C 1
ATOM 1970 O O . GLN A 1 287 ? -32.476 26.947 -33.608 1.00 32.60 284 GLN B O 1
ATOM 1976 N N . LEU A 1 288 ? -31.924 25.004 -34.623 1.00 29.61 285 LEU B N 1
ATOM 1977 C CA . LEU A 1 288 ? -31.357 24.367 -33.422 1.00 32.07 285 LEU B CA 1
ATOM 1978 C C . LEU A 1 288 ? -29.860 24.137 -33.619 1.00 31.23 285 LEU B C 1
ATOM 1979 O O . LEU A 1 288 ? -29.410 23.935 -34.773 1.00 32.59 285 LEU B O 1
ATOM 1984 N N . GLU A 1 289 ? -29.113 24.184 -32.517 1.00 31.36 286 GLU B N 1
ATOM 1985 C CA . GLU A 1 289 ? -27.722 23.692 -32.495 1.00 33.10 286 GLU B CA 1
ATOM 1986 C C . GLU A 1 289 ? -27.445 23.111 -31.112 1.00 31.25 286 GLU B C 1
ATOM 1987 O O . GLU A 1 289 ? -28.143 23.431 -30.159 1.00 29.82 286 GLU B O 1
ATOM 1993 N N . PRO A 1 290 ? -26.477 22.182 -30.988 1.00 32.47 287 PRO B N 1
ATOM 1994 C CA . PRO A 1 290 ? -26.225 21.513 -29.716 1.00 34.47 287 PRO B CA 1
ATOM 1995 C C . PRO A 1 290 ? -25.985 22.495 -28.559 1.00 34.99 287 PRO B C 1
ATOM 1996 O O . PRO A 1 290 ? -26.383 22.188 -27.457 1.00 35.16 287 PRO B O 1
ATOM 2000 N N . SER A 1 291 ? -25.383 23.662 -28.813 1.00 35.87 288 SER B N 1
ATOM 2001 C CA . SER A 1 291 ? -25.040 24.634 -27.736 1.00 36.98 288 SER B CA 1
ATOM 2002 C C . SER A 1 291 ? -26.319 25.067 -27.003 1.00 35.31 288 SER B C 1
ATOM 2003 O O . SER A 1 291 ? -26.266 25.254 -25.791 1.00 35.50 288 SER B O 1
ATOM 2006 N N . MET A 1 292 ? -27.457 25.142 -27.702 1.00 34.32 289 MET B N 1
ATOM 2007 C CA . MET A 1 292 ? -28.775 25.504 -27.123 1.00 33.96 289 MET B CA 1
ATOM 2008 C C . MET A 1 292 ? -29.257 24.451 -26.106 1.00 33.33 289 MET B C 1
ATOM 2009 O O . MET A 1 292 ? -30.124 24.779 -25.294 1.00 33.47 289 MET B O 1
ATOM 2014 N N . PHE A 1 293 ? -28.682 23.247 -26.104 1.00 36.55 290 PHE B N 1
ATOM 2015 C CA . PHE A 1 293 ? -29.045 22.156 -25.154 1.00 38.23 290 PHE B CA 1
ATOM 2016 C C . PHE A 1 293 ? -27.972 22.020 -24.057 1.00 39.96 290 PHE B C 1
ATOM 2017 O O . PHE A 1 293 ? -28.063 21.100 -23.226 1.00 36.10 290 PHE B O 1
ATOM 2025 N N . GLY A 1 294 ? -26.922 22.842 -24.115 1.00 41.45 291 GLY B N 1
ATOM 2026 C CA . GLY A 1 294 ? -25.773 22.728 -23.196 1.00 37.25 291 GLY B CA 1
ATOM 2027 C C . GLY A 1 294 ? -24.890 21.564 -23.571 1.00 37.39 291 GLY B C 1
ATOM 2028 O O . GLY A 1 294 ? -24.233 21.021 -22.673 1.00 41.92 291 GLY B O 1
ATOM 2029 N N . LEU A 1 295 ? -24.841 21.190 -24.855 1.00 36.11 292 LEU B N 1
ATOM 2030 C CA . LEU A 1 295 ? -24.025 20.033 -25.317 1.00 38.46 292 LEU B CA 1
ATOM 2031 C C . LEU A 1 295 ? -22.908 20.496 -26.261 1.00 42.46 292 LEU B C 1
ATOM 2032 O O . LEU A 1 295 ? -23.121 21.431 -27.049 1.00 42.65 292 LEU B O 1
ATOM 2037 N N . GLU A 1 296 ? -21.779 19.791 -26.244 1.00 42.45 293 GLU B N 1
ATOM 2038 C CA . GLU A 1 296 ? -20.730 19.944 -27.283 1.00 44.21 293 GLU B CA 1
ATOM 2039 C C . GLU A 1 296 ? -21.242 19.319 -28.582 1.00 44.68 293 GLU B C 1
ATOM 2040 O O . GLU A 1 296 ? -22.090 18.379 -28.525 1.00 40.78 293 GLU B O 1
ATOM 2046 N N . GLU A 1 297 ? -20.707 19.785 -29.707 1.00 39.32 294 GLU B N 1
ATOM 2047 C CA . GLU A 1 297 ? -20.985 19.189 -31.039 1.00 40.55 294 GLU B CA 1
ATOM 2048 C C . GLU A 1 297 ? -20.204 17.884 -31.172 1.00 40.67 294 GLU B C 1
ATOM 2049 O O . GLU A 1 297 ? -19.104 17.745 -30.600 1.00 41.68 294 GLU B O 1
ATOM 2055 N N . HIS A 1 298 ? -20.766 16.929 -31.885 1.00 35.41 295 HIS B N 1
ATOM 2056 C CA . HIS A 1 298 ? -20.098 15.644 -32.165 1.00 35.26 295 HIS B CA 1
ATOM 2057 C C . HIS A 1 298 ? -20.199 15.365 -33.655 1.00 38.86 295 HIS B C 1
ATOM 2058 O O . HIS A 1 298 ? -21.325 15.444 -34.191 1.00 36.12 295 HIS B O 1
ATOM 2065 N N . GLU A 1 299 ? -19.086 14.975 -34.272 1.00 34.81 296 GLU B N 1
ATOM 2066 C CA . GLU A 1 299 ? -19.059 14.549 -35.692 1.00 36.90 296 GLU B CA 1
ATOM 2067 C C . GLU A 1 299 ? -19.969 13.321 -35.848 1.00 34.80 296 GLU B C 1
ATOM 2068 O O . GLU A 1 299 ? -20.019 12.475 -34.928 1.00 37.07 296 GLU B O 1
ATOM 2074 N N . LEU A 1 300 ? -20.642 13.208 -36.987 1.00 35.27 297 LEU B N 1
ATOM 2075 C CA . LEU A 1 300 ? -21.501 12.043 -37.315 1.00 34.93 297 LEU B CA 1
ATOM 2076 C C . LEU A 1 300 ? -20.701 10.744 -37.182 1.00 38.23 297 LEU B C 1
ATOM 2077 O O . LEU A 1 300 ? -21.323 9.708 -36.922 1.00 31.89 297 LEU B O 1
ATOM 2082 N N . SER A 1 301 ? -19.383 10.791 -37.416 1.00 34.69 298 SER B N 1
ATOM 2083 C CA . SER A 1 301 ? -18.470 9.617 -37.357 1.00 35.35 298 SER B CA 1
ATOM 2084 C C . SER A 1 301 ? -18.380 9.046 -35.930 1.00 32.90 298 SER B C 1
ATOM 2085 O O . SER A 1 301 ? -17.914 7.885 -35.789 1.00 34.91 298 SER B O 1
ATOM 2088 N N . LYS A 1 302 ? -18.758 9.827 -34.923 1.00 31.52 299 LYS B N 1
ATOM 2089 C CA . LYS A 1 302 ? -18.797 9.397 -33.508 1.00 36.46 299 LYS B CA 1
ATOM 2090 C C . LYS A 1 302 ? -20.211 8.969 -33.106 1.00 39.47 299 LYS B C 1
ATOM 2091 O O . LYS A 1 302 ? -20.378 8.557 -31.930 1.00 45.71 299 LYS B O 1
ATOM 2097 N N . CYS A 1 303 ? -21.162 9.014 -34.039 1.00 38.67 300 CYS B N 1
ATOM 2098 C CA . CYS A 1 303 ? -22.599 8.676 -33.793 1.00 39.02 300 CYS B CA 1
ATOM 2099 C C . CYS A 1 303 ? -23.049 7.636 -34.814 1.00 38.69 300 CYS B C 1
ATOM 2100 O O . CYS A 1 303 ? -24.218 7.685 -35.274 1.00 40.90 300 CYS B O 1
ATOM 2103 N N . ALA A 1 304 ? -22.135 6.765 -35.230 1.00 38.80 301 ALA B N 1
ATOM 2104 C CA . ALA A 1 304 ? -22.398 5.754 -36.273 1.00 39.66 301 ALA B CA 1
ATOM 2105 C C . ALA A 1 304 ? -23.349 4.695 -35.695 1.00 39.73 301 ALA B C 1
ATOM 2106 O O . ALA A 1 304 ? -23.404 4.559 -34.456 1.00 39.43 301 ALA B O 1
ATOM 2108 N N . SER A 1 305 ? -24.101 4.047 -36.577 1.00 39.58 302 SER B N 1
ATOM 2109 C CA . SER A 1 305 ? -24.819 2.774 -36.335 1.00 47.45 302 SER B CA 1
ATOM 2110 C C . SER A 1 305 ? -23.780 1.651 -36.297 1.00 54.51 302 SER B C 1
ATOM 2111 O O . SER A 1 305 ? -22.977 1.546 -37.249 1.00 51.24 302 SER B O 1
ATOM 2114 N N . TYR A 1 306 ? -23.736 0.888 -35.210 1.00 56.91 303 TYR B N 1
ATOM 2115 C CA . TYR A 1 306 ? -22.815 -0.269 -35.076 1.00 57.40 303 TYR B CA 1
ATOM 2116 C C . TYR A 1 306 ? -23.543 -1.572 -35.452 1.00 55.55 303 TYR B C 1
ATOM 2117 O O . TYR A 1 306 ? -22.994 -2.636 -35.135 1.00 60.65 303 TYR B O 1
ATOM 2126 N N . GLY A 1 307 ? -24.708 -1.488 -36.117 1.00 60.07 304 GLY B N 1
ATOM 2127 C CA . GLY A 1 307 ? -25.631 -2.609 -36.419 1.00 61.48 304 GLY B CA 1
ATOM 2128 C C . GLY A 1 307 ? -26.738 -2.749 -35.366 1.00 61.52 304 GLY B C 1
ATOM 2129 O O . GLY A 1 307 ? -26.519 -2.355 -34.227 1.00 61.02 304 GLY B O 1
ATOM 2130 N N . PRO A 1 308 ? -27.944 -3.298 -35.688 1.00 56.80 305 PRO B N 1
ATOM 2131 C CA . PRO A 1 308 ? -29.072 -3.370 -34.744 1.00 60.13 305 PRO B CA 1
ATOM 2132 C C . PRO A 1 308 ? -28.853 -4.154 -33.442 1.00 52.45 305 PRO B C 1
ATOM 2133 O O . PRO A 1 308 ? -29.318 -3.686 -32.432 1.00 44.30 305 PRO B O 1
ATOM 2137 N N . LYS A 1 309 ? -28.134 -5.279 -33.483 1.00 50.66 306 LYS B N 1
ATOM 2138 C CA . LYS A 1 309 ? -27.802 -6.033 -32.247 1.00 52.82 306 LYS B CA 1
ATOM 2139 C C . LYS A 1 309 ? -26.922 -5.159 -31.361 1.00 51.74 306 LYS B C 1
ATOM 2140 O O . LYS A 1 309 ? -27.220 -5.006 -30.175 1.00 48.17 306 LYS B O 1
ATOM 2146 N N . GLU A 1 310 ? -25.862 -4.622 -31.948 1.00 49.69 307 GLU B N 1
ATOM 2147 C CA . GLU A 1 310 ? -24.836 -3.816 -31.244 1.00 48.47 307 GLU B CA 1
ATOM 2148 C C . GLU A 1 310 ? -25.414 -2.464 -30.781 1.00 43.84 307 GLU B C 1
ATOM 2149 O O . GLU A 1 310 ? -25.042 -2.021 -29.683 1.00 42.69 307 GLU B O 1
ATOM 2155 N N . ASN A 1 311 ? -26.280 -1.840 -31.584 1.00 42.27 308 ASN B N 1
ATOM 2156 C CA . ASN A 1 311 ? -27.006 -0.597 -31.209 1.00 42.95 308 ASN B CA 1
ATOM 2157 C C . ASN A 1 311 ? -27.859 -0.884 -29.963 1.00 38.43 308 ASN B C 1
ATOM 2158 O O . ASN A 1 311 ? -27.877 -0.065 -29.063 1.00 32.12 308 ASN B O 1
ATOM 2163 N N . ALA A 1 312 ? -28.570 -2.013 -29.938 1.00 39.45 309 ALA B N 1
ATOM 2164 C CA . ALA A 1 312 ? -29.451 -2.433 -28.816 1.00 41.51 309 ALA B CA 1
ATOM 2165 C C . ALA A 1 312 ? -28.612 -2.550 -27.533 1.00 37.54 309 ALA B C 1
ATOM 2166 O O . ALA A 1 312 ? -29.057 -2.077 -26.475 1.00 33.64 309 ALA B O 1
ATOM 2168 N N . ARG A 1 313 ? -27.438 -3.162 -27.649 1.00 37.62 310 ARG B N 1
ATOM 2169 C CA . ARG A 1 313 ? -26.476 -3.330 -26.532 1.00 41.67 310 ARG B CA 1
ATOM 2170 C C . ARG A 1 313 ? -25.998 -1.952 -26.051 1.00 38.69 310 ARG B C 1
ATOM 2171 O O . ARG A 1 313 ? -25.987 -1.729 -24.845 1.00 39.97 310 ARG B O 1
ATOM 2179 N N . ILE A 1 314 ? -25.567 -1.070 -26.957 1.00 39.14 311 ILE B N 1
ATOM 2180 C CA . ILE A 1 314 ? -25.133 0.314 -26.585 1.00 37.37 311 ILE B CA 1
ATOM 2181 C C . ILE A 1 314 ? -26.319 0.976 -25.868 1.00 35.66 311 ILE B C 1
ATOM 2182 O O . ILE A 1 314 ? -26.169 1.494 -24.737 1.00 34.89 311 ILE B O 1
ATOM 2187 N N . LEU A 1 315 ? -27.506 0.945 -26.483 1.00 34.50 312 LEU B N 1
ATOM 2188 C CA . LEU A 1 315 ? -28.660 1.676 -25.907 1.00 32.57 312 LEU B CA 1
ATOM 2189 C C . LEU A 1 315 ? -28.974 1.101 -24.532 1.00 30.58 312 LEU B C 1
ATOM 2190 O O . LEU A 1 315 ? -29.235 1.849 -23.599 1.00 34.29 312 LEU B O 1
ATOM 2195 N N . LYS A 1 316 ? -29.017 -0.219 -24.430 1.00 30.53 313 LYS B N 1
ATOM 2196 C CA . LYS A 1 316 ? -29.372 -0.891 -23.177 1.00 34.53 313 LYS B CA 1
ATOM 2197 C C . LYS A 1 316 ? -28.227 -0.742 -22.164 1.00 36.26 313 LYS B C 1
ATOM 2198 O O . LYS A 1 316 ? -28.529 -0.459 -21.033 1.00 31.82 313 LYS B O 1
ATOM 2204 N N . GLU A 1 317 ? -26.963 -0.904 -22.563 1.00 39.40 314 GLU B N 1
ATOM 2205 C CA . GLU A 1 317 ? -25.861 -1.020 -21.556 1.00 41.69 314 GLU B CA 1
ATOM 2206 C C . GLU A 1 317 ? -25.182 0.332 -21.318 1.00 39.03 314 GLU B C 1
ATOM 2207 O O . GLU A 1 317 ? -24.763 0.553 -20.176 1.00 46.52 314 GLU B O 1
ATOM 2213 N N . GLU A 1 318 ? -25.022 1.186 -22.329 1.00 35.30 315 GLU B N 1
ATOM 2214 C CA . GLU A 1 318 ? -24.367 2.512 -22.146 1.00 33.58 315 GLU B CA 1
ATOM 2215 C C . GLU A 1 318 ? -25.412 3.570 -21.744 1.00 36.68 315 GLU B C 1
ATOM 2216 O O . GLU A 1 318 ? -25.054 4.481 -20.966 1.00 41.07 315 GLU B O 1
ATOM 2222 N N . VAL A 1 319 ? -26.653 3.501 -22.235 1.00 29.28 316 VAL B N 1
ATOM 2223 C CA . VAL A 1 319 ? -27.588 4.650 -22.097 1.00 30.98 316 VAL B CA 1
ATOM 2224 C C . VAL A 1 319 ? -28.667 4.385 -21.041 1.00 31.62 316 VAL B C 1
ATOM 2225 O O . VAL A 1 319 ? -28.726 5.141 -20.038 1.00 29.28 316 VAL B O 1
ATOM 2229 N N . LEU A 1 320 ? -29.533 3.399 -21.264 1.00 29.69 317 LEU B N 1
ATOM 2230 C CA . LEU A 1 320 ? -30.709 3.154 -20.388 1.00 31.75 317 LEU B CA 1
ATOM 2231 C C . LEU A 1 320 ? -30.254 2.649 -19.011 1.00 36.31 317 LEU B C 1
ATOM 2232 O O . LEU A 1 320 ? -31.039 2.763 -18.058 1.00 34.94 317 LEU B O 1
ATOM 2237 N N . SER A 1 321 ? -29.034 2.118 -18.911 1.00 35.43 318 SER B N 1
ATOM 2238 C CA . SER A 1 321 ? -28.421 1.654 -17.633 1.00 38.09 318 SER B CA 1
ATOM 2239 C C . SER A 1 321 ? -28.004 2.849 -16.789 1.00 33.20 318 SER B C 1
ATOM 2240 O O . SER A 1 321 ? -27.661 2.650 -15.624 1.00 34.03 318 SER B O 1
ATOM 2243 N N . GLY A 1 322 ? -27.919 4.031 -17.388 1.00 34.19 319 GLY B N 1
ATOM 2244 C CA . GLY A 1 322 ? -27.401 5.233 -16.713 1.00 34.79 319 GLY B CA 1
ATOM 2245 C C . GLY A 1 322 ? -25.879 5.196 -16.539 1.00 33.08 319 GLY B C 1
ATOM 2246 O O . GLY A 1 322 ? -25.406 5.864 -15.665 1.00 32.41 319 GLY B O 1
ATOM 2247 N N . LYS A 1 323 ? -25.155 4.418 -17.332 1.00 33.24 320 LYS B N 1
ATOM 2248 C CA . LYS A 1 323 ? -23.674 4.304 -17.246 1.00 37.89 320 LYS B CA 1
ATOM 2249 C C . LYS A 1 323 ? -23.046 5.661 -17.533 1.00 39.57 320 LYS B C 1
ATOM 2250 O O . LYS A 1 323 ? -22.062 6.027 -16.875 1.00 38.27 320 LYS B O 1
ATOM 2256 N N . TYR A 1 324 ? -23.582 6.355 -18.527 1.00 34.83 321 TYR B N 1
ATOM 2257 C CA . TYR A 1 324 ? -23.103 7.685 -18.944 1.00 36.54 321 TYR B CA 1
ATOM 2258 C C . TYR A 1 324 ? -24.104 8.712 -18.418 1.00 36.57 321 TYR B C 1
ATOM 2259 O O . TYR A 1 324 ? -25.225 8.348 -18.108 1.00 38.26 321 TYR B O 1
ATOM 2268 N N . HIS A 1 325 ? -23.658 9.958 -18.280 1.00 36.47 322 HIS B N 1
ATOM 2269 C CA . HIS A 1 325 ? -24.410 11.097 -17.712 1.00 37.64 322 HIS B CA 1
ATOM 2270 C C . HIS A 1 325 ? -24.260 12.297 -18.634 1.00 38.28 322 HIS B C 1
ATOM 2271 O O . HIS A 1 325 ? -23.275 12.324 -19.436 1.00 40.63 322 HIS B O 1
ATOM 2278 N N . LEU A 1 326 ? -25.153 13.264 -18.465 1.00 35.96 323 LEU B N 1
ATOM 2279 C CA . LEU A 1 326 ? -25.018 14.611 -19.053 1.00 41.49 323 LEU B CA 1
ATOM 2280 C C . LEU A 1 326 ? -23.729 15.242 -18.501 1.00 46.77 323 LEU B C 1
ATOM 2281 O O . LEU A 1 326 ? -23.605 15.337 -17.249 1.00 38.30 323 LEU B O 1
ATOM 2286 N N . GLY A 1 327 ? -22.818 15.655 -19.387 1.00 47.15 324 GLY B N 1
ATOM 2287 C CA . GLY A 1 327 ? -21.529 16.259 -18.995 1.00 49.80 324 GLY B CA 1
ATOM 2288 C C . GLY A 1 327 ? -20.372 15.341 -19.314 1.00 50.43 324 GLY B C 1
ATOM 2289 O O . GLY A 1 327 ? -19.241 15.830 -19.343 1.00 53.61 324 GLY B O 1
ATOM 2290 N N . ASP A 1 328 ? -20.635 14.060 -19.581 1.00 45.06 325 ASP B N 1
ATOM 2291 C CA . ASP A 1 328 ? -19.578 13.096 -19.969 1.00 46.39 325 ASP B CA 1
ATOM 2292 C C . ASP A 1 328 ? -19.198 13.259 -21.450 1.00 50.04 325 ASP B C 1
ATOM 2293 O O . ASP A 1 328 ? -18.239 12.561 -21.901 1.00 40.81 325 ASP B O 1
ATOM 2298 N N . ASN A 1 329 ? -19.962 14.065 -22.198 1.00 48.34 326 ASN B N 1
ATOM 2299 C CA . ASN A 1 329 ? -19.766 14.289 -23.655 1.00 44.95 326 ASN B CA 1
ATOM 2300 C C . ASN A 1 329 ? -19.658 12.956 -24.394 1.00 40.96 326 ASN B C 1
ATOM 2301 O O . ASN A 1 329 ? -18.917 12.909 -25.390 1.00 44.11 326 ASN B O 1
ATOM 2306 N N . ASN A 1 330 ? -20.366 11.898 -23.964 1.00 39.27 327 ASN B N 1
ATOM 2307 C CA . ASN A 1 330 ? -20.455 10.634 -24.748 1.00 41.44 327 ASN B CA 1
ATOM 2308 C C . ASN A 1 330 ? -21.282 10.980 -25.987 1.00 38.65 327 ASN B C 1
ATOM 2309 O O . ASN A 1 330 ? -22.435 11.390 -25.821 1.00 34.18 327 ASN B O 1
ATOM 2314 N N . PRO A 1 331 ? -20.746 10.898 -27.231 1.00 39.05 328 PRO B N 1
ATOM 2315 C CA . PRO A 1 331 ? -21.495 11.377 -28.400 1.00 38.40 328 PRO B CA 1
ATOM 2316 C C . PRO A 1 331 ? -22.883 10.745 -28.617 1.00 37.97 328 PRO B C 1
ATOM 2317 O O . PRO A 1 331 ? -23.847 11.488 -28.808 1.00 32.61 328 PRO B O 1
ATOM 2321 N N . ILE A 1 332 ? -22.977 9.415 -28.650 1.00 35.23 329 ILE B N 1
ATOM 2322 C CA . ILE A 1 332 ? -24.293 8.754 -28.902 1.00 32.97 329 ILE B CA 1
ATOM 2323 C C . ILE A 1 332 ? -25.253 9.111 -27.750 1.00 34.33 329 ILE B C 1
ATOM 2324 O O . ILE A 1 332 ? -26.455 9.341 -27.993 1.00 33.84 329 ILE B O 1
ATOM 2329 N N . TYR A 1 333 ? -24.766 9.192 -26.521 1.00 33.36 330 TYR B N 1
ATOM 2330 C CA . TYR A 1 333 ? -25.598 9.575 -25.354 1.00 34.37 330 TYR B CA 1
ATOM 2331 C C . TYR A 1 333 ? -26.170 10.985 -25.529 1.00 34.85 330 TYR B C 1
ATOM 2332 O O . TYR A 1 333 ? -27.386 11.239 -25.230 1.00 30.60 330 TYR B O 1
ATOM 2341 N N . ASP A 1 334 ? -25.328 11.915 -25.959 1.00 30.21 331 ASP B N 1
ATOM 2342 C CA . ASP A 1 334 ? -25.749 13.334 -26.090 1.00 32.30 331 ASP B CA 1
ATOM 2343 C C . ASP A 1 334 ? -26.767 13.415 -27.237 1.00 29.08 331 ASP B C 1
ATOM 2344 O O . ASP A 1 334 ? -27.707 14.193 -27.088 1.00 30.89 331 ASP B O 1
ATOM 2349 N N . TYR A 1 335 ? -26.497 12.705 -28.335 1.00 32.10 332 TYR B N 1
ATOM 2350 C CA . TYR A 1 335 ? -27.319 12.620 -29.586 1.00 30.07 332 TYR B CA 1
ATOM 2351 C C . TYR A 1 335 ? -28.736 12.213 -29.173 1.00 31.26 332 TYR B C 1
ATOM 2352 O O . TYR A 1 335 ? -29.705 12.931 -29.463 1.00 28.56 332 TYR B O 1
ATOM 2361 N N . ILE A 1 336 ? -28.831 11.123 -28.418 1.00 29.07 333 ILE B N 1
ATOM 2362 C CA . ILE A 1 336 ? -30.121 10.623 -27.865 1.00 30.89 333 ILE B CA 1
ATOM 2363 C C . ILE A 1 336 ? -30.768 11.681 -26.957 1.00 27.98 333 ILE B C 1
ATOM 2364 O O . ILE A 1 336 ? -31.979 11.964 -27.129 1.00 27.10 333 ILE B O 1
ATOM 2369 N N . LEU A 1 337 ? -30.011 12.240 -26.019 1.00 28.81 334 LEU B N 1
ATOM 2370 C CA . LEU A 1 337 ? -30.508 13.201 -25.013 1.00 29.92 334 LEU B CA 1
ATOM 2371 C C . LEU A 1 337 ? -31.090 14.445 -25.710 1.00 29.18 334 LEU B C 1
ATOM 2372 O O . LEU A 1 337 ? -32.137 14.920 -25.291 1.00 26.09 334 LEU B O 1
ATOM 2377 N N . MET A 1 338 ? -30.414 14.964 -26.734 1.00 27.42 335 MET B N 1
ATOM 2378 C CA . MET A 1 338 ? -30.874 16.178 -27.468 1.00 27.95 335 MET B CA 1
ATOM 2379 C C . MET A 1 338 ? -32.193 15.861 -28.191 1.00 29.54 335 MET B C 1
ATOM 2380 O O . MET A 1 338 ? -33.146 16.652 -28.069 1.00 29.36 335 MET B O 1
ATOM 2385 N N . ASN A 1 339 ? -32.239 14.760 -28.957 1.00 28.33 336 ASN B N 1
ATOM 2386 C CA . ASN A 1 339 ? -33.471 14.396 -29.710 1.00 27.29 336 ASN B CA 1
ATOM 2387 C C . ASN A 1 339 ? -34.614 14.185 -28.715 1.00 25.55 336 ASN B C 1
ATOM 2388 O O . ASN A 1 339 ? -35.746 14.643 -29.007 1.00 26.80 336 ASN B O 1
ATOM 2393 N N . THR A 1 340 ? -34.367 13.552 -27.563 1.00 26.18 337 THR B N 1
ATOM 2394 C CA . THR A 1 340 ? -35.396 13.383 -26.496 1.00 26.72 337 THR B CA 1
ATOM 2395 C C . THR A 1 340 ? -35.897 14.763 -26.020 1.00 30.34 337 THR B C 1
ATOM 2396 O O . THR A 1 340 ? -37.124 14.969 -25.851 1.00 28.15 337 THR B O 1
ATOM 2400 N N . ALA A 1 341 ? -34.977 15.692 -25.820 1.00 29.52 338 ALA B N 1
ATOM 2401 C CA . ALA A 1 341 ? -35.305 17.037 -25.285 1.00 29.86 338 ALA B CA 1
ATOM 2402 C C . ALA A 1 341 ? -36.209 17.753 -26.286 1.00 26.57 338 ALA B C 1
ATOM 2403 O O . ALA A 1 341 ? -37.097 18.516 -25.856 1.00 28.11 338 ALA B O 1
ATOM 2405 N N . VAL A 1 342 ? -36.003 17.525 -27.587 1.00 27.02 339 VAL B N 1
ATOM 2406 C CA . VAL A 1 342 ? -36.846 18.192 -28.629 1.00 27.71 339 VAL B CA 1
ATOM 2407 C C . VAL A 1 342 ? -38.244 17.581 -28.545 1.00 29.47 339 VAL B C 1
ATOM 2408 O O . VAL A 1 342 ? -39.222 18.327 -28.563 1.00 28.52 339 VAL B O 1
ATOM 2412 N N . LEU A 1 343 ? -38.335 16.257 -28.406 1.00 27.80 340 LEU B N 1
ATOM 2413 C CA . LEU A 1 343 ? -39.645 15.577 -28.276 1.00 31.59 340 LEU B CA 1
ATOM 2414 C C . LEU A 1 343 ? -40.364 16.137 -27.058 1.00 28.81 340 LEU B C 1
ATOM 2415 O O . LEU A 1 343 ? -41.586 16.347 -27.111 1.00 28.33 340 LEU B O 1
ATOM 2420 N N . TYR A 1 344 ? -39.649 16.291 -25.948 1.00 26.52 341 TYR B N 1
ATOM 2421 C CA . TYR A 1 344 ? -40.256 16.776 -24.695 1.00 27.08 341 TYR B CA 1
ATOM 2422 C C . TYR A 1 344 ? -40.823 18.192 -24.861 1.00 25.51 341 TYR B C 1
ATOM 2423 O O . TYR A 1 344 ? -41.955 18.431 -24.463 1.00 27.76 341 TYR B O 1
ATOM 2432 N N . CYS A 1 345 ? -40.039 19.112 -25.404 1.00 27.44 342 CYS B N 1
ATOM 2433 C CA . CYS A 1 345 ? -40.472 20.524 -25.604 1.00 27.97 342 CYS B CA 1
ATOM 2434 C C . CYS A 1 345 ? -41.658 20.571 -26.571 1.00 27.97 342 CYS B C 1
ATOM 2435 O O . CYS A 1 345 ? -42.636 21.274 -26.286 1.00 30.01 342 CYS B O 1
ATOM 2438 N N . LEU A 1 346 ? -41.601 19.804 -27.662 1.00 27.22 343 LEU B N 1
ATOM 2439 C CA . LEU A 1 346 ? -42.761 19.651 -28.575 1.00 27.18 343 LEU B CA 1
ATOM 2440 C C . LEU A 1 346 ? -43.984 19.248 -27.743 1.00 29.55 343 LEU B C 1
ATOM 2441 O O . LEU A 1 346 ? -45.069 19.806 -27.985 1.00 27.92 343 LEU B O 1
ATOM 2446 N N . SER A 1 347 ? -43.836 18.290 -26.816 1.00 27.77 344 SER B N 1
ATOM 2447 C CA . SER A 1 347 ? -44.978 17.718 -26.065 1.00 28.96 344 SER B CA 1
ATOM 2448 C C . SER A 1 347 ? -45.625 18.797 -25.186 1.00 31.57 344 SER B C 1
ATOM 2449 O O . SER A 1 347 ? -46.846 18.694 -24.935 1.00 26.93 344 SER B O 1
ATOM 2452 N N . GLN A 1 348 ? -44.818 19.722 -24.674 1.00 33.10 345 GLN B N 1
ATOM 2453 C CA . GLN A 1 348 ? -45.248 20.684 -23.626 1.00 32.47 345 GLN B CA 1
ATOM 2454 C C . GLN A 1 348 ? -45.598 22.034 -24.245 1.00 34.20 345 GLN B C 1
ATOM 2455 O O . GLN A 1 348 ? -46.040 22.892 -23.477 1.00 31.28 345 GLN B O 1
ATOM 2461 N N . GLY A 1 349 ? -45.390 22.237 -25.548 1.00 31.02 346 GLY B N 1
ATOM 2462 C CA . GLY A 1 349 ? -45.672 23.537 -26.194 1.00 32.42 346 GLY B CA 1
ATOM 2463 C C . GLY A 1 349 ? -44.686 24.635 -25.801 1.00 35.42 346 GLY B C 1
ATOM 2464 O O . GLY A 1 349 ? -45.115 25.779 -25.749 1.00 35.96 346 GLY B O 1
ATOM 2465 N N . HIS A 1 350 ? -43.398 24.335 -25.581 1.00 33.52 347 HIS B N 1
ATOM 2466 C CA . HIS A 1 350 ? -42.378 25.382 -25.315 1.00 35.00 347 HIS B CA 1
ATOM 2467 C C . HIS A 1 350 ? -41.070 25.048 -26.018 1.00 36.47 347 HIS B C 1
ATOM 2468 O O . HIS A 1 350 ? -40.950 23.972 -26.605 1.00 33.67 347 HIS B O 1
ATOM 2475 N N . GLN A 1 351 ? -40.114 25.967 -25.953 1.00 34.59 348 GLN B N 1
ATOM 2476 C CA . GLN A 1 351 ? -38.773 25.778 -26.552 1.00 35.18 348 GLN B CA 1
ATOM 2477 C C . GLN A 1 351 ? -37.697 25.913 -25.463 1.00 33.21 348 GLN B C 1
ATOM 2478 O O . GLN A 1 351 ? -36.582 26.315 -25.788 1.00 33.28 348 GLN B O 1
ATOM 2484 N N . ASN A 1 352 ? -38.000 25.489 -24.240 1.00 36.99 349 ASN B N 1
ATOM 2485 C CA . ASN A 1 352 ? -37.005 25.424 -23.135 1.00 34.47 349 ASN B CA 1
ATOM 2486 C C . ASN A 1 352 ? -36.205 24.128 -23.291 1.00 33.84 349 ASN B C 1
ATOM 2487 O O . ASN A 1 352 ? -36.468 23.159 -22.544 1.00 34.45 349 ASN B O 1
ATOM 2492 N N . TRP A 1 353 ? -35.244 24.143 -24.217 1.00 33.54 350 TRP B N 1
ATOM 2493 C CA . TRP A 1 353 ? -34.499 22.936 -24.664 1.00 32.42 350 TRP B CA 1
ATOM 2494 C C . TRP A 1 353 ? -33.719 22.367 -23.475 1.00 35.96 350 TRP B C 1
ATOM 2495 O O . TRP A 1 353 ? -33.633 21.109 -23.342 1.00 33.09 350 TRP B O 1
ATOM 2506 N N . LYS A 1 354 ? -33.189 23.234 -22.609 1.00 32.11 351 LYS B N 1
ATOM 2507 C CA . LYS A 1 354 ? -32.373 22.775 -21.453 1.00 34.97 351 LYS B CA 1
ATOM 2508 C C . LYS A 1 354 ? -33.262 22.075 -20.433 1.00 32.17 351 LYS B C 1
ATOM 2509 O O . LYS A 1 354 ? -32.730 21.161 -19.741 1.00 34.02 351 LYS B O 1
ATOM 2515 N N . GLU A 1 355 ? -34.531 22.458 -20.319 1.00 30.42 352 GLU B N 1
ATOM 2516 C CA . GLU A 1 355 ? -35.489 21.758 -19.417 1.00 31.30 352 GLU B CA 1
ATOM 2517 C C . GLU A 1 355 ? -35.807 20.371 -20.018 1.00 34.81 352 GLU B C 1
ATOM 2518 O O . GLU A 1 355 ? -35.914 19.364 -19.265 1.00 29.50 352 GLU B O 1
ATOM 2524 N N . GLY A 1 356 ? -35.972 20.310 -21.345 1.00 34.89 353 GLY B N 1
ATOM 2525 C CA . GLY A 1 356 ? -36.097 19.015 -22.030 1.00 32.06 353 GLY B CA 1
ATOM 2526 C C . GLY A 1 356 ? -34.907 18.119 -21.730 1.00 33.26 353 GLY B C 1
ATOM 2527 O O . GLY A 1 356 ? -35.101 16.886 -21.603 1.00 30.00 353 GLY B O 1
ATOM 2528 N N . ILE A 1 357 ? -33.697 18.691 -21.651 1.00 30.17 354 ILE B N 1
ATOM 2529 C CA . ILE A 1 357 ? -32.475 17.891 -21.353 1.00 32.17 354 ILE B CA 1
ATOM 2530 C C . ILE A 1 357 ? -32.564 17.348 -19.923 1.00 30.95 354 ILE B C 1
ATOM 2531 O O . ILE A 1 357 ? -32.235 16.171 -19.728 1.00 28.67 354 ILE B O 1
ATOM 2536 N N . ILE A 1 358 ? -32.942 18.196 -18.964 1.00 32.75 355 ILE B N 1
ATOM 2537 C CA . ILE A 1 358 ? -33.150 17.795 -17.539 1.00 35.28 355 ILE B CA 1
ATOM 2538 C C . ILE A 1 358 ? -34.174 16.651 -17.509 1.00 34.08 355 ILE B C 1
ATOM 2539 O O . ILE A 1 358 ? -34.002 15.687 -16.752 1.00 27.76 355 ILE B O 1
ATOM 2544 N N . LYS A 1 359 ? -35.258 16.772 -18.264 1.00 33.42 356 LYS B N 1
ATOM 2545 C CA . LYS A 1 359 ? -36.318 15.732 -18.189 1.00 33.07 356 LYS B CA 1
ATOM 2546 C C . LYS A 1 359 ? -35.818 14.417 -18.813 1.00 29.71 356 LYS B C 1
ATOM 2547 O O . LYS A 1 359 ? -36.152 13.343 -18.288 1.00 29.38 356 LYS B O 1
ATOM 2553 N N . ALA A 1 360 ? -35.082 14.499 -19.915 1.00 30.16 357 ALA B N 1
ATOM 2554 C CA . ALA A 1 360 ? -34.483 13.338 -20.603 1.00 29.22 357 ALA B CA 1
ATOM 2555 C C . ALA A 1 360 ? -33.459 12.686 -19.670 1.00 31.11 357 ALA B C 1
ATOM 2556 O O . ALA A 1 360 ? -33.457 11.444 -19.574 1.00 26.92 357 ALA B O 1
ATOM 2558 N N . GLU A 1 361 ? -32.638 13.499 -18.995 1.00 32.37 358 GLU B N 1
ATOM 2559 C CA . GLU A 1 361 ? -31.587 13.013 -18.049 1.00 34.55 358 GLU B CA 1
ATOM 2560 C C . GLU A 1 361 ? -32.277 12.245 -16.925 1.00 33.11 358 GLU B C 1
ATOM 2561 O O . GLU A 1 361 ? -31.829 11.121 -16.637 1.00 31.98 358 GLU B O 1
ATOM 2567 N N . GLU A 1 362 ? -33.368 12.779 -16.368 1.00 33.70 359 GLU B N 1
ATOM 2568 C CA . GLU A 1 362 ? -34.086 12.119 -15.247 1.00 31.41 359 GLU B CA 1
ATOM 2569 C C . GLU A 1 362 ? -34.724 10.804 -15.715 1.00 28.95 359 GLU B C 1
ATOM 2570 O O . GLU A 1 362 ? -34.762 9.812 -14.944 1.00 29.11 359 GLU B O 1
ATOM 2576 N N . SER A 1 363 ? -35.295 10.764 -16.914 1.00 29.68 360 SER B N 1
ATOM 2577 C CA . SER A 1 363 ? -35.947 9.538 -17.438 1.00 26.24 360 SER B CA 1
ATOM 2578 C C . SER A 1 363 ? -34.931 8.398 -17.430 1.00 27.35 360 SER B C 1
ATOM 2579 O O . SER A 1 363 ? -35.256 7.286 -17.016 1.00 24.45 360 SER B O 1
ATOM 2582 N N . ILE A 1 364 ? -33.711 8.693 -17.880 1.00 29.81 361 ILE B N 1
ATOM 2583 C CA . ILE A 1 364 ? -32.603 7.705 -17.891 1.00 29.60 361 ILE B CA 1
ATOM 2584 C C . ILE A 1 364 ? -32.229 7.302 -16.450 1.00 31.06 361 ILE B C 1
ATOM 2585 O O . ILE A 1 364 ? -32.299 6.098 -16.151 1.00 27.15 361 ILE B O 1
ATOM 2590 N N . HIS A 1 365 ? -31.881 8.271 -15.603 1.00 30.43 362 HIS B N 1
ATOM 2591 C CA . HIS A 1 365 ? -31.169 8.035 -14.316 1.00 32.75 362 HIS B CA 1
ATOM 2592 C C . HIS A 1 365 ? -32.131 7.560 -13.215 1.00 34.94 362 HIS B C 1
ATOM 2593 O O . HIS A 1 365 ? -31.659 6.820 -12.346 1.00 33.72 362 HIS B O 1
ATOM 2600 N N . SER A 1 366 ? -33.434 7.858 -13.308 1.00 31.25 363 SER B N 1
ATOM 2601 C CA . SER A 1 366 ? -34.495 7.240 -12.471 1.00 29.27 363 SER B CA 1
ATOM 2602 C C . SER A 1 366 ? -34.686 5.753 -12.804 1.00 31.00 363 SER B C 1
ATOM 2603 O O . SER A 1 366 ? -35.368 5.068 -12.049 1.00 30.19 363 SER B O 1
ATOM 2606 N N . GLY A 1 367 ? -34.223 5.273 -13.955 1.00 30.43 364 GLY B N 1
ATOM 2607 C CA . GLY A 1 367 ? -34.626 3.941 -14.433 1.00 31.13 364 GLY B CA 1
ATOM 2608 C C . GLY A 1 367 ? -35.988 3.914 -15.148 1.00 27.17 364 GLY B C 1
ATOM 2609 O O . GLY A 1 367 ? -36.365 2.836 -15.586 1.00 29.38 364 GLY B O 1
ATOM 2610 N N . ASN A 1 368 ? -36.700 5.037 -15.266 1.00 27.90 365 ASN B N 1
ATOM 2611 C CA . ASN A 1 368 ? -38.058 5.103 -15.888 1.00 27.09 365 ASN B CA 1
ATOM 2612 C C . ASN A 1 368 ? -37.995 4.679 -17.362 1.00 26.00 365 ASN B C 1
ATOM 2613 O O . ASN A 1 368 ? -38.896 3.940 -17.822 1.00 25.18 365 ASN B O 1
ATOM 2618 N N . ALA A 1 369 ? -36.997 5.177 -18.096 1.00 27.09 366 ALA B N 1
ATOM 2619 C CA . ALA A 1 369 ? -36.853 4.876 -19.538 1.00 26.02 366 ALA B CA 1
ATOM 2620 C C . ALA A 1 369 ? -36.719 3.360 -19.707 1.00 26.22 366 ALA B C 1
ATOM 2621 O O . ALA A 1 369 ? -37.447 2.767 -20.524 1.00 26.31 366 ALA B O 1
ATOM 2623 N N . LEU A 1 370 ? -35.801 2.731 -18.976 1.00 27.01 367 LEU B N 1
ATOM 2624 C CA . LEU A 1 370 ? -35.584 1.265 -19.109 1.00 23.82 367 LEU B CA 1
ATOM 2625 C C . LEU A 1 370 ? -36.870 0.544 -18.745 1.00 24.17 367 LEU B C 1
ATOM 2626 O O . LEU A 1 370 ? -37.197 -0.434 -19.386 1.00 26.21 367 LEU B O 1
ATOM 2631 N N . ARG A 1 371 ? -37.506 0.943 -17.645 1.00 24.32 368 ARG B N 1
ATOM 2632 C CA . ARG A 1 371 ? -38.735 0.267 -17.183 1.00 25.69 368 ARG B CA 1
ATOM 2633 C C . ARG A 1 371 ? -39.809 0.368 -18.269 1.00 26.33 368 ARG B C 1
ATOM 2634 O O . ARG A 1 371 ? -40.558 -0.597 -18.446 1.00 26.37 368 ARG B O 1
ATOM 2642 N N . SER A 1 372 ? -39.938 1.526 -18.906 1.00 26.30 369 SER B N 1
ATOM 2643 C CA . SER A 1 372 ? -40.977 1.742 -19.951 1.00 28.33 369 SER B CA 1
ATOM 2644 C C . SER A 1 372 ? -40.746 0.723 -21.077 1.00 26.79 369 SER B C 1
ATOM 2645 O O . SER A 1 372 ? -41.716 0.034 -21.493 1.00 27.40 369 SER B O 1
ATOM 2648 N N . LEU A 1 373 ? -39.495 0.619 -21.534 1.00 24.49 370 LEU B N 1
ATOM 2649 C CA . LEU A 1 373 ? -39.068 -0.351 -22.568 1.00 26.67 370 LEU B CA 1
ATOM 2650 C C . LEU A 1 373 ? -39.377 -1.798 -22.135 1.00 26.20 370 LEU B C 1
ATOM 2651 O O . LEU A 1 373 ? -39.973 -2.547 -22.932 1.00 25.75 370 LEU B O 1
ATOM 2656 N N . GLU A 1 374 ? -38.960 -2.193 -20.935 1.00 27.41 371 GLU B N 1
ATOM 2657 C CA . GLU A 1 374 ? -39.071 -3.594 -20.476 1.00 28.17 371 GLU B CA 1
ATOM 2658 C C . GLU A 1 374 ? -40.556 -3.920 -20.345 1.00 26.60 371 GLU B C 1
ATOM 2659 O O . GLU A 1 374 ? -40.921 -5.061 -20.625 1.00 29.15 371 GLU B O 1
ATOM 2665 N N . HIS A 1 375 ? -41.391 -2.941 -19.987 1.00 25.91 372 HIS B N 1
ATOM 2666 C CA . HIS A 1 375 ? -42.847 -3.159 -19.817 1.00 27.76 372 HIS B CA 1
ATOM 2667 C C . HIS A 1 375 ? -43.444 -3.506 -21.180 1.00 29.81 372 HIS B C 1
ATOM 2668 O O . HIS A 1 375 ? -44.267 -4.421 -21.248 1.00 25.63 372 HIS B O 1
ATOM 2675 N N . PHE A 1 376 ? -43.043 -2.784 -22.228 1.00 27.47 373 PHE B N 1
ATOM 2676 C CA . PHE A 1 376 ? -43.519 -3.048 -23.614 1.00 27.84 373 PHE B CA 1
ATOM 2677 C C . PHE A 1 376 ? -43.035 -4.431 -24.084 1.00 26.51 373 PHE B C 1
ATOM 2678 O O . PHE A 1 376 ? -43.845 -5.202 -24.602 1.00 27.15 373 PHE B O 1
ATOM 2686 N N . ILE A 1 377 ? -41.754 -4.740 -23.897 1.00 25.88 374 ILE B N 1
ATOM 2687 C CA . ILE A 1 377 ? -41.167 -6.066 -24.242 1.00 31.94 374 ILE B CA 1
ATOM 2688 C C . ILE A 1 377 ? -41.950 -7.191 -23.540 1.00 32.06 374 ILE B C 1
ATOM 2689 O O . ILE A 1 377 ? -42.310 -8.183 -24.231 1.00 28.19 374 ILE B O 1
ATOM 2694 N N . ASP A 1 378 ? -42.218 -7.048 -22.243 1.00 30.67 375 ASP B N 1
ATOM 2695 C CA . ASP A 1 378 ? -43.001 -8.037 -21.453 1.00 33.25 375 ASP B CA 1
ATOM 2696 C C . ASP A 1 378 ? -44.436 -8.123 -21.971 1.00 31.35 375 ASP B C 1
ATOM 2697 O O . ASP A 1 378 ? -44.927 -9.236 -22.113 1.00 29.91 375 ASP B O 1
ATOM 2702 N N . SER A 1 379 ? -45.079 -7.001 -22.296 1.00 30.96 376 SER B N 1
ATOM 2703 C CA . SER A 1 379 ? -46.460 -7.000 -22.860 1.00 32.17 376 SER B CA 1
ATOM 2704 C C . SER A 1 379 ? -46.483 -7.791 -24.164 1.00 30.49 376 SER B C 1
ATOM 2705 O O . SER A 1 379 ? -47.419 -8.601 -24.361 1.00 30.59 376 SER B O 1
ATOM 2708 N N . VAL A 1 380 ? -45.502 -7.558 -25.035 1.00 30.48 377 VAL B N 1
ATOM 2709 C CA . VAL A 1 380 ? -45.452 -8.205 -26.373 1.00 29.94 377 VAL B CA 1
ATOM 2710 C C . VAL A 1 380 ? -45.234 -9.710 -26.176 1.00 33.71 377 VAL B C 1
ATOM 2711 O O . VAL A 1 380 ? -45.909 -10.493 -26.859 1.00 32.91 377 VAL B O 1
ATOM 2715 N N . SER A 1 381 ? -44.341 -10.086 -25.267 1.00 34.06 378 SER B N 1
ATOM 2716 C CA . SER A 1 381 ? -44.021 -11.499 -24.957 1.00 36.95 378 SER B CA 1
ATOM 2717 C C . SER A 1 381 ? -45.282 -12.258 -24.554 1.00 36.21 378 SER B C 1
ATOM 2718 O O . SER A 1 381 ? -45.441 -13.387 -25.023 1.00 45.26 378 SER B O 1
ATOM 2721 N N . SER A 1 382 ? -46.162 -11.628 -23.784 1.00 34.63 379 SER B N 1
ATOM 2722 C CA . SER A 1 382 ? -47.399 -12.235 -23.241 1.00 40.28 379 SER B CA 1
ATOM 2723 C C . SER A 1 382 ? -48.451 -12.469 -24.327 1.00 39.63 379 SER B C 1
ATOM 2724 O O . SER A 1 382 ? -49.423 -13.159 -24.032 1.00 42.20 379 SER B O 1
ATOM 2727 N N . LEU A 1 383 ? -48.254 -11.950 -25.544 1.00 39.28 380 LEU B N 1
ATOM 2728 C CA . LEU A 1 383 ? -49.205 -12.138 -26.677 1.00 45.83 380 LEU B CA 1
ATOM 2729 C C . LEU A 1 383 ? -49.108 -13.593 -27.168 1.00 45.72 380 LEU B C 1
ATOM 2730 O O . LEU A 1 383 ? -50.191 -14.036 -27.557 1.00 51.96 380 LEU B O 1
ATOM 2735 N N . HIS B 1 2 ? -17.070 -7.403 -64.543 1.00 57.17 -1 HIS A N 1
ATOM 2736 C CA . HIS B 1 2 ? -18.183 -7.453 -65.571 1.00 55.67 -1 HIS A CA 1
ATOM 2737 C C . HIS B 1 2 ? -18.881 -6.089 -65.653 1.00 55.04 -1 HIS A C 1
ATOM 2738 O O . HIS B 1 2 ? -19.695 -5.754 -64.760 1.00 53.63 -1 HIS A O 1
ATOM 2745 N N . HIS B 1 3 ? -18.534 -5.316 -66.679 1.00 45.89 0 HIS A N 1
ATOM 2746 C CA . HIS B 1 3 ? -19.085 -3.962 -66.939 1.00 45.54 0 HIS A CA 1
ATOM 2747 C C . HIS B 1 3 ? -20.557 -4.061 -67.380 1.00 40.24 0 HIS A C 1
ATOM 2748 O O . HIS B 1 3 ? -21.315 -3.143 -67.021 1.00 45.59 0 HIS A O 1
ATOM 2755 N N . MET B 1 4 ? -20.941 -5.139 -68.072 1.00 35.26 1 MET A N 1
ATOM 2756 C CA . MET B 1 4 ? -22.275 -5.290 -68.718 1.00 39.08 1 MET A CA 1
ATOM 2757 C C . MET B 1 4 ? -23.291 -5.802 -67.680 1.00 32.22 1 MET A C 1
ATOM 2758 O O . MET B 1 4 ? -23.797 -6.903 -67.842 1.00 38.58 1 MET A O 1
ATOM 2763 N N . SER B 1 5 ? -23.581 -5.027 -66.643 1.00 29.77 2 SER A N 1
ATOM 2764 C CA . SER B 1 5 ? -24.337 -5.536 -65.469 1.00 31.03 2 SER A CA 1
ATOM 2765 C C . SER B 1 5 ? -25.539 -4.630 -65.175 1.00 28.77 2 SER A C 1
ATOM 2766 O O . SER B 1 5 ? -25.566 -3.473 -65.659 1.00 26.20 2 SER A O 1
ATOM 2769 N N . GLU B 1 6 ? -26.445 -5.103 -64.328 1.00 30.20 3 GLU A N 1
ATOM 2770 C CA . GLU B 1 6 ? -27.550 -4.253 -63.805 1.00 29.24 3 GLU A CA 1
ATOM 2771 C C . GLU B 1 6 ? -26.984 -3.033 -63.085 1.00 29.99 3 GLU A C 1
ATOM 2772 O O . GLU B 1 6 ? -27.553 -1.930 -63.226 1.00 26.27 3 GLU A O 1
ATOM 2778 N N . ALA B 1 7 ? -25.865 -3.215 -62.357 1.00 30.91 4 ALA A N 1
ATOM 2779 C CA . ALA B 1 7 ? -25.208 -2.135 -61.595 1.00 28.49 4 ALA A CA 1
ATOM 2780 C C . ALA B 1 7 ? -24.798 -0.997 -62.549 1.00 27.65 4 ALA A C 1
ATOM 2781 O O . ALA B 1 7 ? -25.046 0.210 -62.244 1.00 27.26 4 ALA A O 1
ATOM 2783 N N . THR B 1 8 ? -24.178 -1.333 -63.673 1.00 27.70 5 THR A N 1
ATOM 2784 C CA . THR B 1 8 ? -23.754 -0.327 -64.672 1.00 28.89 5 THR A CA 1
ATOM 2785 C C . THR B 1 8 ? -24.985 0.374 -65.252 1.00 25.99 5 THR A C 1
ATOM 2786 O O . THR B 1 8 ? -25.000 1.637 -65.320 1.00 27.44 5 THR A O 1
ATOM 2790 N N . LEU B 1 9 ? -25.981 -0.397 -65.672 1.00 28.99 6 LEU A N 1
ATOM 2791 C CA . LEU B 1 9 ? -27.215 0.227 -66.215 1.00 28.08 6 LEU A CA 1
ATOM 2792 C C . LEU B 1 9 ? -27.773 1.194 -65.177 1.00 26.97 6 LEU A C 1
ATOM 2793 O O . LEU B 1 9 ? -28.080 2.330 -65.533 1.00 25.30 6 LEU A O 1
ATOM 2798 N N . LEU B 1 10 ? -27.902 0.762 -63.919 1.00 28.08 7 LEU A N 1
ATOM 2799 C CA . LEU B 1 10 ? -28.480 1.624 -62.861 1.00 27.19 7 LEU A CA 1
ATOM 2800 C C . LEU B 1 10 ? -27.701 2.944 -62.765 1.00 28.38 7 LEU A C 1
ATOM 2801 O O . LEU B 1 10 ? -28.339 3.985 -62.520 1.00 27.82 7 LEU A O 1
ATOM 2806 N N . SER B 1 11 ? -26.377 2.914 -62.926 1.00 29.34 8 SER A N 1
ATOM 2807 C CA . SER B 1 11 ? -25.533 4.127 -62.824 1.00 30.18 8 SER A CA 1
ATOM 2808 C C . SER B 1 11 ? -25.912 5.077 -63.965 1.00 29.46 8 SER A C 1
ATOM 2809 O O . SER B 1 11 ? -25.940 6.288 -63.722 1.00 30.97 8 SER A O 1
ATOM 2812 N N . TYR B 1 12 ? -26.255 4.538 -65.152 1.00 28.28 9 TYR A N 1
ATOM 2813 C CA . TYR B 1 12 ? -26.710 5.362 -66.291 1.00 29.48 9 TYR A CA 1
ATOM 2814 C C . TYR B 1 12 ? -28.073 5.978 -65.965 1.00 28.94 9 TYR A C 1
ATOM 2815 O O . TYR B 1 12 ? -28.261 7.189 -66.202 1.00 26.17 9 TYR A O 1
ATOM 2824 N N . THR B 1 13 ? -29.002 5.201 -65.413 1.00 26.89 10 THR A N 1
ATOM 2825 C CA . THR B 1 13 ? -30.342 5.736 -65.064 1.00 25.07 10 THR A CA 1
ATOM 2826 C C . THR B 1 13 ? -30.187 6.861 -64.028 1.00 26.80 10 THR A C 1
ATOM 2827 O O . THR B 1 13 ? -30.845 7.912 -64.158 1.00 28.30 10 THR A O 1
ATOM 2831 N N . LYS B 1 14 ? -29.337 6.679 -63.011 1.00 27.38 11 LYS A N 1
ATOM 2832 C CA . LYS B 1 14 ? -29.148 7.740 -61.990 1.00 29.93 11 LYS A CA 1
ATOM 2833 C C . LYS B 1 14 ? -28.686 9.053 -62.649 1.00 32.30 11 LYS A C 1
ATOM 2834 O O . LYS B 1 14 ? -29.118 10.119 -62.194 1.00 29.61 11 LYS A O 1
ATOM 2840 N N . LYS B 1 15 ? -27.890 8.992 -63.718 1.00 30.82 12 LYS A N 1
ATOM 2841 C CA . LYS B 1 15 ? -27.472 10.203 -64.469 1.00 32.54 12 LYS A CA 1
ATOM 2842 C C . LYS B 1 15 ? -28.701 10.904 -65.049 1.00 29.79 12 LYS A C 1
ATOM 2843 O O . LYS B 1 15 ? -28.747 12.135 -65.092 1.00 26.28 12 LYS A O 1
ATOM 2849 N N . LEU B 1 16 ? -29.699 10.154 -65.503 1.00 29.42 13 LEU A N 1
ATOM 2850 C CA . LEU B 1 16 ? -30.914 10.767 -66.091 1.00 28.85 13 LEU A CA 1
ATOM 2851 C C . LEU B 1 16 ? -31.759 11.440 -65.001 1.00 31.54 13 LEU A C 1
ATOM 2852 O O . LEU B 1 16 ? -32.571 12.322 -65.334 1.00 33.28 13 LEU A O 1
ATOM 2857 N N . LEU B 1 17 ? -31.612 11.009 -63.748 1.00 29.90 14 LEU A N 1
ATOM 2858 C CA . LEU B 1 17 ? -32.449 11.496 -62.620 1.00 30.28 14 LEU A CA 1
ATOM 2859 C C . LEU B 1 17 ? -31.824 12.762 -62.023 1.00 35.11 14 LEU A C 1
ATOM 2860 O O . LEU B 1 17 ? -32.459 13.391 -61.181 1.00 32.71 14 LEU A O 1
ATOM 2865 N N . ALA B 1 18 ? -30.624 13.131 -62.460 1.00 33.54 15 ALA A N 1
ATOM 2866 C CA . ALA B 1 18 ? -29.886 14.289 -61.921 1.00 38.09 15 ALA A CA 1
ATOM 2867 C C . ALA B 1 18 ? -30.495 15.564 -62.512 1.00 39.20 15 ALA A C 1
ATOM 2868 O O . ALA B 1 18 ? -31.023 15.517 -63.656 1.00 34.64 15 ALA A O 1
ATOM 2870 N N . SER B 1 19 ? -30.470 16.662 -61.748 1.00 42.48 16 SER A N 1
ATOM 2871 C CA . SER B 1 19 ? -30.915 18.010 -62.191 1.00 44.47 16 SER A CA 1
ATOM 2872 C C . SER B 1 19 ? -29.703 18.924 -62.378 1.00 51.33 16 SER A C 1
ATOM 2873 O O . SER B 1 19 ? -29.099 19.335 -61.391 1.00 52.24 16 SER A O 1
ATOM 2876 N N . PRO B 1 20 ? -29.285 19.251 -63.624 1.00 49.29 17 PRO A N 1
ATOM 2877 C CA . PRO B 1 20 ? -29.852 18.668 -64.837 1.00 45.76 17 PRO A CA 1
ATOM 2878 C C . PRO B 1 20 ? -29.203 17.316 -65.143 1.00 37.29 17 PRO A C 1
ATOM 2879 O O . PRO B 1 20 ? -28.206 16.948 -64.522 1.00 36.66 17 PRO A O 1
ATOM 2883 N N . PRO B 1 21 ? -29.747 16.554 -66.124 1.00 36.27 18 PRO A N 1
ATOM 2884 C CA . PRO B 1 21 ? -29.284 15.197 -66.401 1.00 36.77 18 PRO A CA 1
ATOM 2885 C C . PRO B 1 21 ? -27.793 15.172 -66.761 1.00 36.15 18 PRO A C 1
ATOM 2886 O O . PRO B 1 21 ? -27.310 16.110 -67.348 1.00 39.80 18 PRO A O 1
ATOM 2890 N N . GLN B 1 22 ? -27.104 14.088 -66.437 1.00 30.68 19 GLN A N 1
ATOM 2891 C CA . GLN B 1 22 ? -25.642 13.981 -66.652 1.00 31.12 19 GLN A CA 1
ATOM 2892 C C . GLN B 1 22 ? -25.367 12.873 -67.659 1.00 30.95 19 GLN A C 1
ATOM 2893 O O . GLN B 1 22 ? -24.228 12.408 -67.695 1.00 33.19 19 GLN A O 1
ATOM 2899 N N . LEU B 1 23 ? -26.380 12.433 -68.421 1.00 28.51 20 LEU A N 1
ATOM 2900 C CA . LEU B 1 23 ? -26.183 11.351 -69.412 1.00 29.30 20 LEU A CA 1
ATOM 2901 C C . LEU B 1 23 ? -25.785 12.010 -70.737 1.00 25.40 20 LEU A C 1
ATOM 2902 O O . LEU B 1 23 ? -26.642 12.719 -71.330 1.00 27.44 20 LEU A O 1
ATOM 2907 N N . SER B 1 24 ? -24.567 11.744 -71.201 1.00 25.63 21 SER A N 1
ATOM 2908 C CA . SER B 1 24 ? -24.039 12.235 -72.493 1.00 25.91 21 SER A CA 1
ATOM 2909 C C . SER B 1 24 ? -24.576 11.344 -73.619 1.00 26.01 21 SER A C 1
ATOM 2910 O O . SER B 1 24 ? -25.029 10.234 -73.332 1.00 24.86 21 SER A O 1
ATOM 2913 N N . SER B 1 25 ? -24.438 11.773 -74.870 1.00 26.51 22 SER A N 1
ATOM 2914 C CA . SER B 1 25 ? -24.834 10.961 -76.042 1.00 27.10 22 SER A CA 1
ATOM 2915 C C . SER B 1 25 ? -24.011 9.664 -76.079 1.00 27.50 22 SER A C 1
ATOM 2916 O O . SER B 1 25 ? -24.582 8.632 -76.397 1.00 25.48 22 SER A O 1
ATOM 2919 N N . THR B 1 26 ? -22.718 9.691 -75.719 1.00 28.26 23 THR A N 1
ATOM 2920 C CA . THR B 1 26 ? -21.863 8.473 -75.709 1.00 31.12 23 THR A CA 1
ATOM 2921 C C . THR B 1 26 ? -22.241 7.578 -74.516 1.00 25.96 23 THR A C 1
ATOM 2922 O O . THR B 1 26 ? -22.211 6.350 -74.661 1.00 27.80 23 THR A O 1
ATOM 2926 N N . ASP B 1 27 ? -22.660 8.146 -73.402 1.00 24.57 24 ASP A N 1
ATOM 2927 C CA . ASP B 1 27 ? -23.220 7.371 -72.261 1.00 25.69 24 ASP A CA 1
ATOM 2928 C C . ASP B 1 27 ? -24.458 6.594 -72.731 1.00 23.00 24 ASP A C 1
ATOM 2929 O O . ASP B 1 27 ? -24.581 5.409 -72.380 1.00 24.47 24 ASP A O 1
ATOM 2934 N N . LEU B 1 28 ? -25.313 7.192 -73.557 1.00 25.65 25 LEU A N 1
ATOM 2935 C CA . LEU B 1 28 ? -26.534 6.478 -74.050 1.00 24.95 25 LEU A CA 1
ATOM 2936 C C . LEU B 1 28 ? -26.108 5.303 -74.920 1.00 26.63 25 LEU A C 1
ATOM 2937 O O . LEU B 1 28 ? -26.655 4.193 -74.754 1.00 23.89 25 LEU A O 1
ATOM 2942 N N . HIS B 1 29 ? -25.130 5.520 -75.804 1.00 25.52 26 HIS A N 1
ATOM 2943 C CA . HIS B 1 29 ? -24.546 4.424 -76.617 1.00 25.72 26 HIS A CA 1
ATOM 2944 C C . HIS B 1 29 ? -24.138 3.277 -75.686 1.00 24.65 26 HIS A C 1
ATOM 2945 O O . HIS B 1 29 ? -24.589 2.136 -75.890 1.00 25.62 26 HIS A O 1
ATOM 2952 N N . ASP B 1 30 ? -23.341 3.574 -74.666 1.00 26.74 27 ASP A N 1
ATOM 2953 C CA . ASP B 1 30 ? -22.817 2.542 -73.730 1.00 27.54 27 ASP A CA 1
ATOM 2954 C C . ASP B 1 30 ? -23.994 1.896 -72.983 1.00 27.01 27 ASP A C 1
ATOM 2955 O O . ASP B 1 30 ? -24.024 0.676 -72.903 1.00 28.29 27 ASP A O 1
ATOM 2960 N N . ALA B 1 31 ? -24.961 2.674 -72.500 1.00 25.92 28 ALA A N 1
ATOM 2961 C CA . ALA B 1 31 ? -26.161 2.147 -71.809 1.00 26.10 28 ALA A CA 1
ATOM 2962 C C . ALA B 1 31 ? -26.895 1.160 -72.708 1.00 26.07 28 ALA A C 1
ATOM 2963 O O . ALA B 1 31 ? -27.332 0.116 -72.195 1.00 25.14 28 ALA A O 1
ATOM 2965 N N . LEU B 1 32 ? -27.046 1.475 -73.995 1.00 25.90 29 LEU A N 1
ATOM 2966 C CA . LEU B 1 32 ? -27.819 0.587 -74.895 1.00 26.80 29 LEU A CA 1
ATOM 2967 C C . LEU B 1 32 ? -27.043 -0.705 -75.126 1.00 25.48 29 LEU A C 1
ATOM 2968 O O . LEU B 1 32 ? -27.683 -1.753 -75.194 1.00 23.49 29 LEU A O 1
ATOM 2973 N N . LEU B 1 33 ? -25.706 -0.662 -75.171 1.00 27.80 30 LEU A N 1
ATOM 2974 C CA . LEU B 1 33 ? -24.927 -1.913 -75.296 1.00 25.95 30 LEU A CA 1
ATOM 2975 C C . LEU B 1 33 ? -25.201 -2.767 -74.062 1.00 23.77 30 LEU A C 1
ATOM 2976 O O . LEU B 1 33 ? -25.319 -3.991 -74.222 1.00 27.07 30 LEU A O 1
ATOM 2981 N N . VAL B 1 34 ? -25.195 -2.158 -72.883 1.00 24.41 31 VAL A N 1
ATOM 2982 C CA . VAL B 1 34 ? -25.470 -2.902 -71.620 1.00 26.07 31 VAL A CA 1
ATOM 2983 C C . VAL B 1 34 ? -26.867 -3.513 -71.701 1.00 24.80 31 VAL A C 1
ATOM 2984 O O . VAL B 1 34 ? -27.031 -4.691 -71.362 1.00 23.17 31 VAL A O 1
ATOM 2988 N N . ILE B 1 35 ? -27.854 -2.727 -72.115 1.00 23.13 32 ILE A N 1
ATOM 2989 C CA . ILE B 1 35 ? -29.273 -3.165 -72.207 1.00 22.74 32 ILE A CA 1
ATOM 2990 C C . ILE B 1 35 ? -29.395 -4.350 -73.160 1.00 23.47 32 ILE A C 1
ATOM 2991 O O . ILE B 1 35 ? -30.051 -5.322 -72.794 1.00 22.98 32 ILE A O 1
ATOM 2996 N N . LEU B 1 36 ? -28.760 -4.303 -74.328 1.00 24.05 33 LEU A N 1
ATOM 2997 C CA . LEU B 1 36 ? -28.827 -5.415 -75.311 1.00 27.17 33 LEU A CA 1
ATOM 2998 C C . LEU B 1 36 ? -28.151 -6.687 -74.780 1.00 26.74 33 LEU A C 1
ATOM 2999 O O . LEU B 1 36 ? -28.727 -7.743 -74.986 1.00 31.23 33 LEU A O 1
ATOM 3004 N N . SER B 1 37 ? -27.042 -6.583 -74.047 1.00 27.07 34 SER A N 1
ATOM 3005 C CA . SER B 1 37 ? -26.386 -7.703 -73.321 1.00 28.61 34 SER A CA 1
ATOM 3006 C C . SER B 1 37 ? -27.349 -8.278 -72.260 1.00 28.74 34 SER A C 1
ATOM 3007 O O . SER B 1 37 ? -27.620 -9.480 -72.299 1.00 28.87 34 SER A O 1
ATOM 3010 N N . LEU B 1 38 ? -27.907 -7.445 -71.384 1.00 25.35 35 LEU A N 1
ATOM 3011 C CA . LEU B 1 38 ? -28.799 -7.927 -70.293 1.00 27.54 35 LEU A CA 1
ATOM 3012 C C . LEU B 1 38 ? -30.042 -8.580 -70.883 1.00 27.54 35 LEU A C 1
ATOM 3013 O O . LEU B 1 38 ? -30.390 -9.638 -70.386 1.00 28.30 35 LEU A O 1
ATOM 3018 N N . LEU B 1 39 ? -30.697 -7.980 -71.893 1.00 28.50 36 LEU A N 1
ATOM 3019 C CA . LEU B 1 39 ? -31.959 -8.539 -72.447 1.00 27.51 36 LEU A CA 1
ATOM 3020 C C . LEU B 1 39 ? -31.755 -9.911 -73.079 1.00 31.39 36 LEU A C 1
ATOM 3021 O O . LEU B 1 39 ? -32.715 -10.677 -73.084 1.00 30.47 36 LEU A O 1
ATOM 3026 N N . GLN B 1 40 ? -30.569 -10.232 -73.577 1.00 33.32 37 GLN A N 1
ATOM 3027 C CA . GLN B 1 40 ? -30.300 -11.581 -74.151 1.00 38.82 37 GLN A CA 1
ATOM 3028 C C . GLN B 1 40 ? -30.344 -12.667 -73.075 1.00 39.92 37 GLN A C 1
ATOM 3029 O O . GLN B 1 40 ? -30.583 -13.826 -73.430 1.00 44.87 37 GLN A O 1
ATOM 3035 N N . LYS B 1 41 ? -30.118 -12.314 -71.809 1.00 39.83 38 LYS A N 1
ATOM 3036 C CA . LYS B 1 41 ? -30.138 -13.298 -70.689 1.00 44.67 38 LYS A CA 1
ATOM 3037 C C . LYS B 1 41 ? -31.568 -13.571 -70.235 1.00 40.95 38 LYS A C 1
ATOM 3038 O O . LYS B 1 41 ? -31.731 -14.443 -69.377 1.00 46.67 38 LYS A O 1
ATOM 3044 N N . CYS B 1 42 ? -32.549 -12.811 -70.728 1.00 32.87 39 CYS A N 1
ATOM 3045 C CA . CYS B 1 42 ? -33.942 -12.873 -70.203 1.00 31.72 39 CYS A CA 1
ATOM 3046 C C . CYS B 1 42 ? -34.799 -13.831 -71.031 1.00 33.76 39 CYS A C 1
ATOM 3047 O O . CYS B 1 42 ? -35.781 -13.367 -71.626 1.00 35.80 39 CYS A O 1
ATOM 3050 N N . ASP B 1 43 ? -34.473 -15.126 -71.010 1.00 31.20 40 ASP A N 1
ATOM 3051 C CA . ASP B 1 43 ? -35.222 -16.128 -71.804 1.00 35.90 40 ASP A CA 1
ATOM 3052 C C . ASP B 1 43 ? -36.394 -16.685 -70.981 1.00 33.32 40 ASP A C 1
ATOM 3053 O O . ASP B 1 43 ? -37.247 -17.320 -71.584 1.00 38.15 40 ASP A O 1
ATOM 3058 N N . THR B 1 44 ? -36.489 -16.411 -69.682 1.00 34.01 41 THR A N 1
ATOM 3059 C CA . THR B 1 44 ? -37.630 -16.874 -68.853 1.00 34.01 41 THR A CA 1
ATOM 3060 C C . THR B 1 44 ? -38.193 -15.707 -68.037 1.00 33.48 41 THR A C 1
ATOM 3061 O O . THR B 1 44 ? -37.543 -14.651 -67.959 1.00 35.21 41 THR A O 1
ATOM 3065 N N . ASN B 1 45 ? -39.305 -15.961 -67.370 1.00 29.65 42 ASN A N 1
ATOM 3066 C CA . ASN B 1 45 ? -39.945 -15.022 -66.423 1.00 29.31 42 ASN A CA 1
ATOM 3067 C C . ASN B 1 45 ? -39.412 -15.250 -65.011 1.00 26.60 42 ASN A C 1
ATOM 3068 O O . ASN B 1 45 ? -40.193 -15.100 -64.063 1.00 25.95 42 ASN A O 1
ATOM 3073 N N . SER B 1 46 ? -38.115 -15.534 -64.879 1.00 28.40 43 SER A N 1
ATOM 3074 C CA . SER B 1 46 ? -37.403 -15.620 -63.583 1.00 27.83 43 SER A CA 1
ATOM 3075 C C . SER B 1 46 ? -37.392 -14.245 -62.882 1.00 27.06 43 SER A C 1
ATOM 3076 O O . SER B 1 46 ? -37.574 -13.224 -63.567 1.00 25.41 43 SER A O 1
ATOM 3079 N N . ASP B 1 47 ? -37.035 -14.211 -61.598 1.00 26.77 44 ASP A N 1
ATOM 3080 C CA . ASP B 1 47 ? -36.897 -12.951 -60.819 1.00 28.67 44 ASP A CA 1
ATOM 3081 C C . ASP B 1 47 ? -35.725 -12.144 -61.361 1.00 29.39 44 ASP A C 1
ATOM 3082 O O . ASP B 1 47 ? -35.834 -10.908 -61.322 1.00 25.13 44 ASP A O 1
ATOM 3087 N N . GLU B 1 48 ? -34.669 -12.797 -61.855 1.00 26.55 45 GLU A N 1
ATOM 3088 C CA . GLU B 1 48 ? -33.569 -12.087 -62.562 1.00 31.68 45 GLU A CA 1
ATOM 3089 C C . GLU B 1 48 ? -34.120 -11.302 -63.774 1.00 26.73 45 GLU A C 1
ATOM 3090 O O . GLU B 1 48 ? -33.736 -10.133 -63.949 1.00 24.68 45 GLU A O 1
ATOM 3096 N N . SER B 1 49 ? -34.992 -11.896 -64.582 1.00 28.66 46 SER A N 1
ATOM 3097 C CA . SER B 1 49 ? -35.677 -11.211 -65.721 1.00 27.42 46 SER A CA 1
ATOM 3098 C C . SER B 1 49 ? -36.550 -10.038 -65.245 1.00 26.93 46 SER A C 1
ATOM 3099 O O . SER B 1 49 ? -36.477 -8.970 -65.862 1.00 26.61 46 SER A O 1
ATOM 3102 N N . LEU B 1 50 ? -37.342 -10.217 -64.186 1.00 27.04 47 LEU A N 1
ATOM 3103 C CA . LEU B 1 50 ? -38.148 -9.126 -63.593 1.00 27.56 47 LEU A CA 1
ATOM 3104 C C . LEU B 1 50 ? -37.206 -7.976 -63.263 1.00 23.45 47 LEU A C 1
ATOM 3105 O O . LEU B 1 50 ? -37.543 -6.840 -63.540 1.00 26.54 47 LEU A O 1
ATOM 3110 N N . SER B 1 51 ? -36.095 -8.268 -62.598 1.00 23.58 48 SER A N 1
ATOM 3111 C CA . SER B 1 51 ? -35.141 -7.229 -62.148 1.00 23.86 48 SER A CA 1
ATOM 3112 C C . SER B 1 51 ? -34.554 -6.502 -63.374 1.00 25.04 48 SER A C 1
ATOM 3113 O O . SER B 1 51 ? -34.530 -5.237 -63.401 1.00 22.45 48 SER A O 1
ATOM 3116 N N . ILE B 1 52 ? -34.095 -7.249 -64.383 1.00 22.44 49 ILE A N 1
ATOM 3117 C CA . ILE B 1 52 ? -33.517 -6.642 -65.628 1.00 25.28 49 ILE A CA 1
ATOM 3118 C C . ILE B 1 52 ? -34.584 -5.801 -66.351 1.00 23.32 49 ILE A C 1
ATOM 3119 O O . ILE B 1 52 ? -34.299 -4.646 -66.703 1.00 22.95 49 ILE A O 1
ATOM 3124 N N . TYR B 1 53 ? -35.790 -6.338 -66.546 1.00 23.44 50 TYR A N 1
ATOM 3125 C CA . TYR B 1 53 ? -36.890 -5.606 -67.225 1.00 22.41 50 TYR A CA 1
ATOM 3126 C C . TYR B 1 53 ? -37.193 -4.346 -66.420 1.00 23.17 50 TYR A C 1
ATOM 3127 O O . TYR B 1 53 ? -37.433 -3.310 -67.029 1.00 21.18 50 TYR A O 1
ATOM 3136 N N . THR B 1 54 ? -37.218 -4.435 -65.094 1.00 21.33 51 THR A N 1
ATOM 3137 C CA . THR B 1 54 ? -37.487 -3.254 -64.236 1.00 22.35 51 THR A CA 1
ATOM 3138 C C . THR B 1 54 ? -36.436 -2.189 -64.558 1.00 21.67 51 THR A C 1
ATOM 3139 O O . THR B 1 54 ? -36.804 -1.013 -64.723 1.00 20.36 51 THR A O 1
ATOM 3143 N N . LYS B 1 55 ? -35.155 -2.557 -64.590 1.00 22.71 52 LYS A N 1
ATOM 3144 C CA . LYS B 1 55 ? -34.094 -1.539 -64.783 1.00 22.35 52 LYS A CA 1
ATOM 3145 C C . LYS B 1 55 ? -34.096 -1.015 -66.223 1.00 22.84 52 LYS A C 1
ATOM 3146 O O . LYS B 1 55 ? -33.821 0.207 -66.432 1.00 21.96 52 LYS A O 1
ATOM 3152 N N . VAL B 1 56 ? -34.351 -1.861 -67.200 1.00 21.50 53 VAL A N 1
ATOM 3153 C CA . VAL B 1 56 ? -34.384 -1.403 -68.616 1.00 22.15 53 VAL A CA 1
ATOM 3154 C C . VAL B 1 56 ? -35.583 -0.466 -68.830 1.00 21.46 53 VAL A C 1
ATOM 3155 O O . VAL B 1 56 ? -35.403 0.624 -69.418 1.00 21.40 53 VAL A O 1
ATOM 3159 N N . SER B 1 57 ? -36.753 -0.838 -68.318 1.00 21.98 54 SER A N 1
ATOM 3160 C CA . SER B 1 57 ? -37.961 0.031 -68.333 1.00 23.11 54 SER A CA 1
ATOM 3161 C C . SER B 1 57 ? -37.617 1.404 -67.726 1.00 20.18 54 SER A C 1
ATOM 3162 O O . SER B 1 57 ? -37.923 2.427 -68.314 1.00 20.29 54 SER A O 1
ATOM 3165 N N . SER B 1 58 ? -37.039 1.393 -66.534 1.00 20.31 55 SER A N 1
ATOM 3166 C CA . SER B 1 58 ? -36.683 2.600 -65.766 1.00 20.50 55 SER A CA 1
ATOM 3167 C C . SER B 1 58 ? -35.797 3.493 -66.638 1.00 21.65 55 SER A C 1
ATOM 3168 O O . SER B 1 58 ? -36.114 4.683 -66.804 1.00 21.93 55 SER A O 1
ATOM 3171 N N . PHE B 1 59 ? -34.739 2.938 -67.220 1.00 22.49 56 PHE A N 1
ATOM 3172 C CA . PHE B 1 59 ? -33.774 3.717 -68.030 1.00 23.53 56 PHE A CA 1
ATOM 3173 C C . PHE B 1 59 ? -34.484 4.302 -69.268 1.00 21.79 56 PHE A C 1
ATOM 3174 O O . PHE B 1 59 ? -34.348 5.495 -69.503 1.00 21.08 56 PHE A O 1
ATOM 3182 N N . LEU B 1 60 ? -35.212 3.489 -70.038 1.00 22.33 57 LEU A N 1
ATOM 3183 C CA . LEU B 1 60 ? -35.850 3.978 -71.289 1.00 22.60 57 LEU A CA 1
ATOM 3184 C C . LEU B 1 60 ? -36.921 5.021 -70.962 1.00 22.47 57 LEU A C 1
ATOM 3185 O O . LEU B 1 60 ? -37.083 5.966 -71.751 1.00 22.34 57 LEU A O 1
ATOM 3190 N N . THR B 1 61 ? -37.668 4.844 -69.868 1.00 23.08 58 THR A N 1
ATOM 3191 C CA . THR B 1 61 ? -38.715 5.815 -69.494 1.00 22.09 58 THR A CA 1
ATOM 3192 C C . THR B 1 61 ? -38.067 7.148 -69.070 1.00 21.56 58 THR A C 1
ATOM 3193 O O . THR B 1 61 ? -38.580 8.206 -69.467 1.00 21.42 58 THR A O 1
ATOM 3197 N N . ALA B 1 62 ? -37.069 7.125 -68.188 1.00 21.40 59 ALA A N 1
ATOM 3198 C CA . ALA B 1 62 ? -36.332 8.345 -67.774 1.00 22.60 59 ALA A CA 1
ATOM 3199 C C . ALA B 1 62 ? -35.787 9.072 -69.021 1.00 25.76 59 ALA A C 1
ATOM 3200 O O . ALA B 1 62 ? -35.943 10.339 -69.119 1.00 24.05 59 ALA A O 1
ATOM 3202 N N . LEU B 1 63 ? -35.226 8.345 -69.986 1.00 22.81 60 LEU A N 1
ATOM 3203 C CA . LEU B 1 63 ? -34.696 8.962 -71.237 1.00 23.15 60 LEU A CA 1
ATOM 3204 C C . LEU B 1 63 ? -35.824 9.749 -71.947 1.00 25.18 60 LEU A C 1
ATOM 3205 O O . LEU B 1 63 ? -35.594 10.926 -72.358 1.00 25.74 60 LEU A O 1
ATOM 3210 N N . ARG B 1 64 ? -36.992 9.123 -72.115 1.00 23.34 61 ARG A N 1
ATOM 3211 C CA . ARG B 1 64 ? -38.183 9.718 -72.778 1.00 24.84 61 ARG A CA 1
ATOM 3212 C C . ARG B 1 64 ? -38.607 10.975 -72.011 1.00 25.55 61 ARG A C 1
ATOM 3213 O O . ARG B 1 64 ? -38.798 12.011 -72.661 1.00 26.07 61 ARG A O 1
ATOM 3221 N N . VAL B 1 65 ? -38.711 10.900 -70.679 1.00 26.55 62 VAL A N 1
ATOM 3222 C CA . VAL B 1 65 ? -39.176 12.069 -69.881 1.00 28.42 62 VAL A CA 1
ATOM 3223 C C . VAL B 1 65 ? -38.158 13.220 -70.021 1.00 30.42 62 VAL A C 1
ATOM 3224 O O . VAL B 1 65 ? -38.613 14.359 -70.209 1.00 25.73 62 VAL A O 1
ATOM 3228 N N . THR B 1 66 ? -36.849 12.949 -69.981 1.00 27.65 63 THR A N 1
ATOM 3229 C CA . THR B 1 66 ? -35.813 14.005 -70.199 1.00 29.89 63 THR A CA 1
ATOM 3230 C C . THR B 1 66 ? -35.865 14.511 -71.649 1.00 30.28 63 THR A C 1
ATOM 3231 O O . THR B 1 66 ? -35.328 15.608 -71.906 1.00 29.20 63 THR A O 1
ATOM 3235 N N . LYS B 1 67 ? -36.422 13.733 -72.578 1.00 27.32 64 LYS A N 1
ATOM 3236 C CA . LYS B 1 67 ? -36.542 14.055 -74.033 1.00 30.76 64 LYS A CA 1
ATOM 3237 C C . LYS B 1 67 ? -35.152 14.113 -74.685 1.00 28.24 64 LYS A C 1
ATOM 3238 O O . LYS B 1 67 ? -35.086 14.437 -75.884 1.00 27.37 64 LYS A O 1
ATOM 3244 N N . LEU B 1 68 ? -34.116 13.617 -74.020 1.00 25.79 65 LEU A N 1
ATOM 3245 C CA . LEU B 1 68 ? -32.778 13.535 -74.661 1.00 29.33 65 LEU A CA 1
ATOM 3246 C C . LEU B 1 68 ? -32.876 12.587 -75.868 1.00 26.07 65 LEU A C 1
ATOM 3247 O O . LEU B 1 68 ? -32.093 12.743 -76.795 1.00 32.10 65 LEU A O 1
ATOM 3252 N N . ASP B 1 69 ? -33.821 11.642 -75.885 1.00 26.79 66 ASP A N 1
ATOM 3253 C CA . ASP B 1 69 ? -33.937 10.637 -76.975 1.00 29.64 66 ASP A CA 1
ATOM 3254 C C . ASP B 1 69 ? -34.499 11.289 -78.244 1.00 30.46 66 ASP A C 1
ATOM 3255 O O . ASP B 1 69 ? -34.474 10.607 -79.297 1.00 32.77 66 ASP A O 1
ATOM 3260 N N . HIS B 1 70 ? -34.888 12.561 -78.170 1.00 34.47 67 HIS A N 1
ATOM 3261 C CA . HIS B 1 70 ? -35.312 13.335 -79.371 1.00 41.24 67 HIS A CA 1
ATOM 3262 C C . HIS B 1 70 ? -34.236 14.355 -79.778 1.00 34.00 67 HIS A C 1
ATOM 3263 O O . HIS B 1 70 ? -34.549 15.208 -80.592 1.00 34.48 67 HIS A O 1
ATOM 3270 N N . LYS B 1 71 ? -33.012 14.221 -79.271 1.00 29.96 68 LYS A N 1
ATOM 3271 C CA . LYS B 1 71 ? -31.846 15.074 -79.645 1.00 30.25 68 LYS A CA 1
ATOM 3272 C C . LYS B 1 71 ? -30.982 14.318 -80.666 1.00 27.15 68 LYS A C 1
ATOM 3273 O O . LYS B 1 71 ? -30.632 13.130 -80.419 1.00 25.76 68 LYS A O 1
ATOM 3279 N N . ALA B 1 72 ? -30.619 14.989 -81.754 1.00 28.03 69 ALA A N 1
ATOM 3280 C CA . ALA B 1 72 ? -29.865 14.437 -82.910 1.00 26.77 69 ALA A CA 1
ATOM 3281 C C . ALA B 1 72 ? -28.684 13.557 -82.468 1.00 27.28 69 ALA A C 1
ATOM 3282 O O . ALA B 1 72 ? -28.578 12.406 -82.924 1.00 26.02 69 ALA A O 1
ATOM 3284 N N . GLU B 1 73 ? -27.822 14.069 -81.591 1.00 26.50 70 GLU A N 1
ATOM 3285 C CA . GLU B 1 73 ? -26.578 13.375 -81.174 1.00 29.54 70 GLU A CA 1
ATOM 3286 C C . GLU B 1 73 ? -26.911 12.086 -80.419 1.00 27.84 70 GLU A C 1
ATOM 3287 O O . GLU B 1 73 ? -26.200 11.100 -80.590 1.00 25.54 70 GLU A O 1
ATOM 3292 N N . TYR B 1 74 ? -27.978 12.096 -79.631 1.00 24.15 71 TYR A N 1
ATOM 3293 C CA . TYR B 1 74 ? -28.397 10.919 -78.847 1.00 25.19 71 TYR A CA 1
ATOM 3294 C C . TYR B 1 74 ? -28.986 9.883 -79.783 1.00 26.67 71 TYR A C 1
ATOM 3295 O O . TYR B 1 74 ? -28.691 8.677 -79.602 1.00 24.56 71 TYR A O 1
ATOM 3304 N N . ILE B 1 75 ? -29.850 10.331 -80.701 1.00 25.96 72 ILE A N 1
ATOM 3305 C CA . ILE B 1 75 ? -30.460 9.434 -81.724 1.00 23.37 72 ILE A CA 1
ATOM 3306 C C . ILE B 1 75 ? -29.331 8.742 -82.488 1.00 23.36 72 ILE A C 1
ATOM 3307 O O . ILE B 1 75 ? -29.382 7.520 -82.633 1.00 25.26 72 ILE A O 1
ATOM 3312 N N . ALA B 1 76 ? -28.354 9.492 -82.999 1.00 23.00 73 ALA A N 1
ATOM 3313 C CA . ALA B 1 76 ? -27.214 8.938 -83.763 1.00 25.37 73 ALA A CA 1
ATOM 3314 C C . ALA B 1 76 ? -26.442 7.898 -82.924 1.00 26.36 73 ALA A C 1
ATOM 3315 O O . ALA B 1 76 ? -26.116 6.801 -83.471 1.00 24.95 73 ALA A O 1
ATOM 3317 N N . GLU B 1 77 ? -26.134 8.219 -81.663 1.00 25.30 74 GLU A N 1
ATOM 3318 C CA . GLU B 1 77 ? -25.383 7.297 -80.767 1.00 26.85 74 GLU A CA 1
ATOM 3319 C C . GLU B 1 77 ? -26.223 6.030 -80.544 1.00 27.23 74 GLU A C 1
ATOM 3320 O O . GLU B 1 77 ? -25.643 4.908 -80.525 1.00 24.97 74 GLU A O 1
ATOM 3326 N N . ALA B 1 78 ? -27.541 6.176 -80.418 1.00 25.55 75 ALA A N 1
ATOM 3327 C CA . ALA B 1 78 ? -28.433 5.020 -80.200 1.00 25.44 75 ALA A CA 1
ATOM 3328 C C . ALA B 1 78 ? -28.399 4.093 -81.425 1.00 26.84 75 ALA A C 1
ATOM 3329 O O . ALA B 1 78 ? -28.325 2.850 -81.242 1.00 22.84 75 ALA A O 1
ATOM 3331 N N . ALA B 1 79 ? -28.527 4.656 -82.625 1.00 28.04 76 ALA A N 1
ATOM 3332 C CA . ALA B 1 79 ? -28.457 3.885 -83.891 1.00 27.95 76 ALA A CA 1
ATOM 3333 C C . ALA B 1 79 ? -27.120 3.140 -83.934 1.00 26.10 76 ALA A C 1
ATOM 3334 O O . ALA B 1 79 ? -27.120 1.934 -84.214 1.00 26.45 76 ALA A O 1
ATOM 3336 N N . LYS B 1 80 ? -26.025 3.822 -83.633 1.00 25.11 77 LYS A N 1
ATOM 3337 C CA .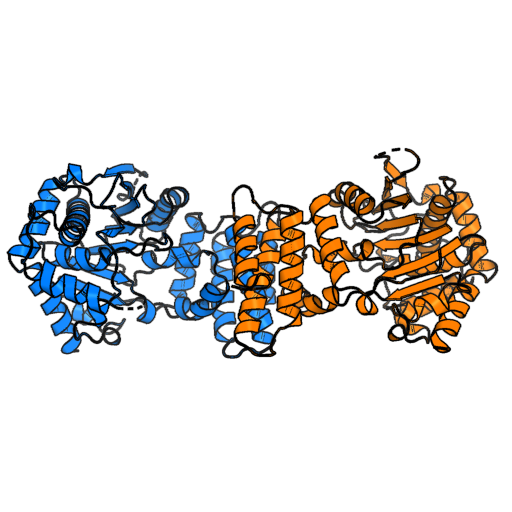 LYS B 1 80 ? -24.666 3.227 -83.682 1.00 28.08 77 LYS A CA 1
ATOM 3338 C C . LYS B 1 80 ? -24.617 2.025 -82.734 1.00 29.13 77 LYS A C 1
ATOM 3339 O O . LYS B 1 80 ? -24.093 0.958 -83.139 1.00 27.44 77 LYS A O 1
ATOM 3345 N N . ALA B 1 81 ? -25.173 2.150 -81.525 1.00 25.19 78 ALA A N 1
ATOM 3346 C CA . ALA B 1 81 ? -25.146 1.044 -80.526 1.00 25.90 78 ALA A CA 1
ATOM 3347 C C . ALA B 1 81 ? -25.910 -0.163 -81.060 1.00 25.22 78 ALA A C 1
ATOM 3348 O O . ALA B 1 81 ? -25.445 -1.323 -80.997 1.00 24.99 78 ALA A O 1
ATOM 3350 N N . VAL B 1 82 ? -27.115 0.084 -81.525 1.00 23.98 79 VAL A N 1
ATOM 3351 C CA . VAL B 1 82 ? -27.948 -1.018 -82.059 1.00 24.38 79 VAL A CA 1
ATOM 3352 C C . VAL B 1 82 ? -27.206 -1.703 -83.217 1.00 26.14 79 VAL A C 1
ATOM 3353 O O . VAL B 1 82 ? -27.258 -2.936 -83.340 1.00 23.82 79 VAL A O 1
ATOM 3357 N N . LEU B 1 83 ? -26.601 -0.925 -84.098 1.00 26.48 80 LEU A N 1
ATOM 3358 C CA . LEU B 1 83 ? -25.886 -1.478 -85.279 1.00 29.14 80 LEU A CA 1
ATOM 3359 C C . LEU B 1 83 ? -24.726 -2.387 -84.876 1.00 28.05 80 LEU A C 1
ATOM 3360 O O . LEU B 1 83 ? -24.350 -3.210 -85.717 1.00 25.83 80 LEU A O 1
ATOM 3365 N N . ARG B 1 84 ? -24.179 -2.282 -83.658 1.00 29.19 81 ARG A N 1
ATOM 3366 C CA . ARG B 1 84 ? -23.115 -3.203 -83.195 1.00 30.25 81 ARG A CA 1
ATOM 3367 C C . ARG B 1 84 ? -23.653 -4.640 -83.131 1.00 30.76 81 ARG A C 1
ATOM 3368 O O . ARG B 1 84 ? -22.832 -5.561 -83.078 1.00 30.71 81 ARG A O 1
ATOM 3376 N N . HIS B 1 85 ? -24.975 -4.829 -83.162 1.00 28.16 82 HIS A N 1
ATOM 3377 C CA . HIS B 1 85 ? -25.633 -6.161 -83.043 1.00 27.98 82 HIS A CA 1
ATOM 3378 C C . HIS B 1 85 ? -26.216 -6.601 -84.389 1.00 28.34 82 HIS A C 1
ATOM 3379 O O . HIS B 1 85 ? -26.986 -7.585 -84.405 1.00 30.97 82 HIS A O 1
ATOM 3386 N N . SER B 1 86 ? -25.908 -5.865 -85.452 1.00 27.22 83 SER A N 1
ATOM 3387 C CA . SER B 1 86 ? -26.486 -6.072 -86.803 1.00 28.16 83 SER A CA 1
ATOM 3388 C C . SER B 1 86 ? -25.496 -6.815 -87.705 1.00 31.93 83 SER A C 1
ATOM 3389 O O . SER B 1 86 ? -24.286 -6.784 -87.444 1.00 29.88 83 SER A O 1
ATOM 3392 N N . ASP B 1 87 ? -26.031 -7.469 -88.738 1.00 32.53 84 ASP A N 1
ATOM 3393 C CA . ASP B 1 87 ? -25.310 -7.874 -89.971 1.00 31.21 84 ASP A CA 1
ATOM 3394 C C . ASP B 1 87 ? -25.228 -6.635 -90.877 1.00 31.59 84 ASP A C 1
ATOM 3395 O O . ASP B 1 87 ? -26.285 -6.052 -91.178 1.00 30.99 84 ASP A O 1
ATOM 3400 N N . LEU B 1 88 ? -24.021 -6.275 -91.327 1.00 31.39 85 LEU A N 1
ATOM 3401 C CA . LEU B 1 88 ? -23.781 -5.176 -92.299 1.00 32.48 85 LEU A CA 1
ATOM 3402 C C . LEU B 1 88 ? -23.432 -5.790 -93.657 1.00 32.22 85 LEU A C 1
ATOM 3403 O O . LEU B 1 88 ? -22.840 -6.888 -93.689 1.00 29.57 85 LEU A O 1
ATOM 3408 N N . VAL B 1 89 ? -23.901 -5.157 -94.722 1.00 32.62 86 VAL A N 1
ATOM 3409 C CA . VAL B 1 89 ? -23.621 -5.595 -96.114 1.00 32.41 86 VAL A CA 1
ATOM 3410 C C . VAL B 1 89 ? -22.292 -4.978 -96.543 1.00 33.75 86 VAL A C 1
ATOM 3411 O O . VAL B 1 89 ? -22.128 -3.751 -96.399 1.00 30.46 86 VAL A O 1
ATOM 3415 N N . ASP B 1 90 ? -21.404 -5.808 -97.082 1.00 34.60 87 ASP A N 1
ATOM 3416 C CA . ASP B 1 90 ? -20.107 -5.393 -97.685 1.00 39.51 87 ASP A CA 1
ATOM 3417 C C . ASP B 1 90 ? -20.272 -5.330 -99.209 1.00 36.39 87 ASP A C 1
ATOM 3418 O O . ASP B 1 90 ? -20.489 -6.418 -99.791 1.00 36.93 87 ASP A O 1
ATOM 3423 N N . LEU B 1 91 ? -20.136 -4.145 -99.825 1.00 36.54 88 LEU A N 1
ATOM 3424 C CA . LEU B 1 91 ? -20.159 -3.957 -101.311 1.00 47.79 88 LEU A CA 1
ATOM 3425 C C . LEU B 1 91 ? -18.826 -3.372 -101.793 1.00 51.05 88 LEU A C 1
ATOM 3426 O O . LEU B 1 91 ? -18.264 -2.514 -101.120 1.00 58.86 88 LEU A O 1
ATOM 3431 N N . PRO B 1 92 ? -18.306 -3.752 -102.990 1.00 61.73 89 PRO A N 1
ATOM 3432 C CA . PRO B 1 92 ? -17.148 -3.073 -103.592 1.00 64.03 89 PRO A CA 1
ATOM 3433 C C . PRO B 1 92 ? -17.197 -1.532 -103.570 1.00 65.72 89 PRO A C 1
ATOM 3434 O O . PRO B 1 92 ? -17.818 -0.960 -104.458 1.00 70.84 89 PRO A O 1
ATOM 3438 N N . PRO B 1 105 ? -24.274 7.145 -109.693 1.00 43.06 102 PRO A N 1
ATOM 3439 C CA . PRO B 1 105 ? -25.571 6.450 -109.664 1.00 43.33 102 PRO A CA 1
ATOM 3440 C C . PRO B 1 105 ? -26.419 6.815 -108.440 1.00 44.33 102 PRO A C 1
ATOM 3441 O O . PRO B 1 105 ? -25.860 6.774 -107.341 1.00 49.27 102 PRO A O 1
ATOM 3443 N N . VAL B 1 106 ? -27.689 7.189 -108.624 1.00 42.26 103 VAL A N 1
ATOM 3444 C CA . VAL B 1 106 ? -28.558 7.593 -107.476 1.00 37.28 103 VAL A CA 1
ATOM 3445 C C . VAL B 1 106 ? -29.235 6.343 -106.928 1.00 34.16 103 VAL A C 1
ATOM 3446 O O . VAL B 1 106 ? -29.939 5.676 -107.690 1.00 35.05 103 VAL A O 1
ATOM 3450 N N . ILE B 1 107 ? -29.003 6.046 -105.653 1.00 30.54 104 ILE A N 1
ATOM 3451 C CA . ILE B 1 107 ? -29.567 4.852 -104.979 1.00 29.61 104 ILE A CA 1
ATOM 3452 C C . ILE B 1 107 ? -30.401 5.383 -103.813 1.00 28.71 104 ILE A C 1
ATOM 3453 O O . ILE B 1 107 ? -29.841 6.129 -102.978 1.00 27.26 104 ILE A O 1
ATOM 3458 N N . LEU B 1 108 ? -31.670 5.017 -103.754 1.00 26.06 105 LEU A N 1
ATOM 3459 C CA . LEU B 1 108 ? -32.600 5.670 -102.809 1.00 24.63 105 LEU A CA 1
ATOM 3460 C C . LEU B 1 108 ? -33.255 4.642 -101.910 1.00 25.25 105 LEU A C 1
ATOM 3461 O O . LEU B 1 108 ? -33.337 3.478 -102.294 1.00 24.36 105 LEU A O 1
ATOM 3466 N N . ASP B 1 109 ? -33.635 5.111 -100.717 1.00 24.50 106 ASP A N 1
ATOM 3467 C CA . ASP B 1 109 ? -34.479 4.397 -99.735 1.00 24.96 106 ASP A CA 1
ATOM 3468 C C . ASP B 1 109 ? -35.674 5.315 -99.443 1.00 23.94 106 ASP A C 1
ATOM 3469 O O . ASP B 1 109 ? -35.573 6.553 -99.622 1.00 23.51 106 ASP A O 1
ATOM 3474 N N . ILE B 1 110 ? -36.780 4.747 -99.002 1.00 24.60 107 ILE A N 1
ATOM 3475 C CA . ILE B 1 110 ? -37.938 5.527 -98.503 1.00 24.88 107 ILE A CA 1
ATOM 3476 C C . ILE B 1 110 ? -38.521 4.725 -97.346 1.00 26.30 107 ILE A C 1
ATOM 3477 O O . ILE B 1 110 ? -38.772 3.503 -97.527 1.00 23.15 107 ILE A O 1
ATOM 3482 N N . VAL B 1 111 ? -38.668 5.354 -96.193 1.00 24.01 108 VAL A N 1
ATOM 3483 C CA . VAL B 1 111 ? -39.088 4.619 -94.964 1.00 25.41 108 VAL A CA 1
ATOM 3484 C C . VAL B 1 111 ? -39.565 5.652 -93.961 1.00 26.92 108 VAL A C 1
ATOM 3485 O O . VAL B 1 111 ? -39.090 6.799 -94.026 1.00 25.95 108 VAL A O 1
ATOM 3489 N N . GLY B 1 112 ? -40.456 5.261 -93.066 1.00 23.41 109 GLY A N 1
ATOM 3490 C CA . GLY B 1 112 ? -40.900 6.145 -91.984 1.00 24.32 109 GLY A CA 1
ATOM 3491 C C . GLY B 1 112 ? -40.657 5.531 -90.618 1.00 24.09 109 GLY A C 1
ATOM 3492 O O . GLY B 1 112 ? -40.444 4.281 -90.517 1.00 22.47 109 GLY A O 1
ATOM 3493 N N . THR B 1 113 ? -40.665 6.367 -89.591 1.00 25.82 110 THR A N 1
ATOM 3494 C CA . THR B 1 113 ? -40.504 5.938 -88.170 1.00 26.55 110 THR A CA 1
ATOM 3495 C C . THR B 1 113 ? -41.685 5.103 -87.691 1.00 28.22 110 THR A C 1
ATOM 3496 O O . THR B 1 113 ? -41.514 4.338 -86.711 1.00 22.93 110 THR A O 1
ATOM 3500 N N . GLY B 1 114 ? -42.833 5.224 -88.346 1.00 27.76 111 GLY A N 1
ATOM 3501 C CA . GLY B 1 114 ? -44.115 4.792 -87.756 1.00 30.76 111 GLY A CA 1
ATOM 3502 C C . GLY B 1 114 ? -44.392 5.591 -86.494 1.00 28.04 111 GLY A C 1
ATOM 3503 O O . GLY B 1 114 ? -43.736 6.651 -86.285 1.00 24.94 111 GLY A O 1
ATOM 3504 N N . GLY B 1 115 ? -45.331 5.121 -85.676 1.00 26.83 112 GLY A N 1
ATOM 3505 C CA . GLY B 1 115 ? -45.701 5.805 -84.425 1.00 29.48 112 GLY A CA 1
ATOM 3506 C C . GLY B 1 115 ? -46.684 6.942 -84.630 1.00 30.38 112 GLY A C 1
ATOM 3507 O O . GLY B 1 115 ? -46.907 7.699 -83.680 1.00 28.17 112 GLY A O 1
ATOM 3508 N N . ASP B 1 116 ? -47.289 7.066 -85.809 1.00 26.87 113 ASP A N 1
ATOM 3509 C CA . ASP B 1 116 ? -48.304 8.114 -86.044 1.00 27.88 113 ASP A CA 1
ATOM 3510 C C . ASP B 1 116 ? -49.715 7.578 -85.747 1.00 32.41 113 ASP A C 1
ATOM 3511 O O . ASP B 1 116 ? -50.642 8.399 -85.746 1.00 29.01 113 ASP A O 1
ATOM 3516 N N . GLY B 1 117 ? -49.863 6.263 -85.571 1.00 37.78 114 GLY A N 1
ATOM 3517 C CA . GLY B 1 117 ? -51.138 5.559 -85.295 1.00 39.57 114 GLY A CA 1
ATOM 3518 C C . GLY B 1 117 ? -52.223 5.774 -86.346 1.00 39.39 114 GLY A C 1
ATOM 3519 O O . GLY B 1 117 ? -53.378 5.991 -85.930 1.00 35.56 114 GLY A O 1
ATOM 3520 N N . GLN B 1 118 ? -51.923 5.687 -87.651 1.00 37.17 115 GLN A N 1
ATOM 3521 C CA . GLN B 1 118 ? -52.867 6.133 -88.723 1.00 37.32 115 GLN A CA 1
ATOM 3522 C C . GLN B 1 118 ? -53.440 4.999 -89.607 1.00 39.37 115 GLN A C 1
ATOM 3523 O O . GLN B 1 118 ? -54.488 5.234 -90.326 1.00 36.66 115 GLN A O 1
ATOM 3529 N N . ASN B 1 119 ? -52.829 3.834 -89.581 1.00 31.09 116 ASN A N 1
ATOM 3530 C CA . ASN B 1 119 ? -53.253 2.634 -90.350 1.00 31.50 116 ASN A CA 1
ATOM 3531 C C . ASN B 1 119 ? -53.389 2.957 -91.843 1.00 31.86 116 ASN A C 1
ATOM 3532 O O . ASN B 1 119 ? -54.438 2.674 -92.460 1.00 30.36 116 ASN A O 1
ATOM 3537 N N . THR B 1 120 ? -52.337 3.488 -92.432 1.00 27.92 117 THR A N 1
ATOM 3538 C CA . THR B 1 120 ? -52.341 3.857 -93.860 1.00 26.48 117 THR A CA 1
ATOM 3539 C C . THR B 1 120 ? -51.534 2.850 -94.670 1.00 25.21 117 THR A C 1
ATOM 3540 O O . THR B 1 120 ? -50.688 2.126 -94.127 1.00 26.53 117 THR A O 1
ATOM 3544 N N . PHE B 1 121 ? -51.812 2.847 -95.963 1.00 24.12 118 PHE A N 1
ATOM 3545 C CA . PHE B 1 121 ? -51.313 1.905 -96.964 1.00 23.79 118 PHE A CA 1
ATOM 3546 C C . PHE B 1 121 ? -49.786 1.974 -96.997 1.00 25.55 118 PHE A C 1
ATOM 3547 O O . PHE B 1 121 ? -49.180 3.028 -96.720 1.00 24.76 118 PHE A O 1
ATOM 3555 N N . ASN B 1 122 ? -49.175 0.837 -97.284 1.00 23.92 119 ASN A N 1
ATOM 3556 C CA . ASN B 1 122 ? -47.696 0.739 -97.434 1.00 25.02 119 ASN A CA 1
ATOM 3557 C C . ASN B 1 122 ? -47.250 1.457 -98.715 1.00 24.44 119 ASN A C 1
ATOM 3558 O O . ASN B 1 122 ? -46.821 0.813 -99.714 1.00 24.38 119 ASN A O 1
ATOM 3563 N N . VAL B 1 123 ? -47.218 2.781 -98.636 1.00 24.62 120 VAL A N 1
ATOM 3564 C CA . VAL B 1 123 ? -46.859 3.661 -99.771 1.00 24.04 120 VAL A CA 1
ATOM 3565 C C . VAL B 1 123 ? -45.324 3.638 -99.930 1.00 27.04 120 VAL A C 1
ATOM 3566 O O . VAL B 1 123 ? -44.849 3.748 -101.063 1.00 26.63 120 VAL A O 1
ATOM 3570 N N . ALA B 1 124 ? -44.576 3.356 -98.847 1.00 23.89 121 ALA A N 1
ATOM 3571 C CA . ALA B 1 124 ? -43.099 3.333 -98.836 1.00 22.97 121 ALA A CA 1
ATOM 3572 C C . ALA B 1 124 ? -42.614 2.230 -99.765 1.00 24.29 121 ALA A C 1
ATOM 3573 O O . ALA B 1 124 ? -41.911 2.526 -100.711 1.00 22.40 121 ALA A O 1
ATOM 3575 N N . THR B 1 125 ? -43.014 0.991 -99.520 1.00 23.11 122 THR A N 1
ATOM 3576 C CA . THR B 1 125 ? -42.635 -0.130 -100.391 1.00 23.75 122 THR A CA 1
ATOM 3577 C C . THR B 1 125 ? -43.217 0.061 -101.793 1.00 24.34 122 THR A C 1
ATOM 3578 O O . THR B 1 125 ? -42.496 -0.221 -102.750 1.00 22.19 122 THR A O 1
ATOM 3582 N N . SER B 1 126 ? -44.475 0.504 -101.915 1.00 22.51 123 SER A N 1
ATOM 3583 C CA . SER B 1 126 ? -45.122 0.681 -103.245 1.00 22.92 123 SER A CA 1
ATOM 3584 C C . SER B 1 126 ? -44.345 1.704 -104.081 1.00 23.64 123 SER A C 1
ATOM 3585 O O . SER B 1 126 ? -44.070 1.449 -105.255 1.00 22.57 123 SER A O 1
ATOM 3588 N N . ALA B 1 127 ? -44.080 2.886 -103.521 1.00 24.12 124 ALA A N 1
ATOM 3589 C CA . ALA B 1 127 ? -43.416 3.987 -104.255 1.00 22.77 124 ALA A CA 1
ATOM 3590 C C . ALA B 1 127 ? -41.960 3.590 -104.541 1.00 24.31 124 ALA A C 1
ATOM 3591 O O . ALA B 1 127 ? -41.405 4.008 -105.595 1.00 23.85 124 ALA A O 1
ATOM 3593 N N . ALA B 1 128 ? -41.355 2.791 -103.659 1.00 23.61 125 ALA A N 1
ATOM 3594 C CA . ALA B 1 128 ? -39.972 2.298 -103.881 1.00 22.46 125 ALA A CA 1
ATOM 3595 C C . ALA B 1 128 ? -39.977 1.457 -105.153 1.00 22.47 125 ALA A C 1
ATOM 3596 O O . ALA B 1 128 ? -39.079 1.617 -105.983 1.00 24.93 125 ALA A O 1
ATOM 3598 N N . ILE B 1 129 ? -40.950 0.572 -105.303 1.00 22.28 126 ILE A N 1
ATOM 3599 C CA . ILE B 1 129 ? -41.028 -0.293 -106.506 1.00 25.76 126 ILE A CA 1
ATOM 3600 C C . ILE B 1 129 ? -41.269 0.585 -107.747 1.00 25.44 126 ILE A C 1
ATOM 3601 O O . ILE B 1 129 ? -40.564 0.407 -108.795 1.00 27.00 126 ILE A O 1
ATOM 3606 N N . VAL B 1 130 ? -42.211 1.511 -107.662 1.00 23.68 127 VAL A N 1
ATOM 3607 C CA . VAL B 1 130 ? -42.504 2.378 -108.840 1.00 25.01 127 VAL A CA 1
ATOM 3608 C C . VAL B 1 130 ? -41.266 3.198 -109.227 1.00 24.65 127 VAL A C 1
ATOM 3609 O O . VAL B 1 130 ? -40.936 3.277 -110.438 1.00 23.97 127 VAL A O 1
ATOM 3613 N N . ALA B 1 131 ? -40.568 3.761 -108.257 1.00 25.94 128 ALA A N 1
ATOM 3614 C CA . ALA B 1 131 ? -39.392 4.618 -108.541 1.00 24.84 128 ALA A CA 1
ATOM 3615 C C . ALA B 1 131 ? -38.307 3.765 -109.210 1.00 24.51 128 ALA A C 1
ATOM 3616 O O . ALA B 1 131 ? -37.614 4.286 -110.071 1.00 24.25 128 ALA A O 1
ATOM 3618 N N . SER B 1 132 ? -38.225 2.478 -108.859 1.00 25.38 129 SER A N 1
ATOM 3619 C CA . SER B 1 132 ? -37.193 1.545 -109.359 1.00 27.09 129 SER A CA 1
ATOM 3620 C C . SER B 1 132 ? -37.392 1.271 -110.863 1.00 30.32 129 SER A C 1
ATOM 3621 O O . SER B 1 132 ? -36.449 0.723 -111.490 1.00 28.28 129 SER A O 1
ATOM 3624 N N . GLY B 1 133 ? -38.584 1.538 -111.403 1.00 26.18 130 GLY A N 1
ATOM 3625 C CA . GLY B 1 133 ? -38.834 1.410 -112.852 1.00 29.39 130 GLY A CA 1
ATOM 3626 C C . GLY B 1 133 ? -38.376 2.632 -113.629 1.00 28.27 130 GLY A C 1
ATOM 3627 O O . GLY B 1 133 ? -38.444 2.594 -114.889 1.00 28.72 130 GLY A O 1
ATOM 3628 N N . ILE B 1 134 ? -37.999 3.712 -112.942 1.00 24.75 131 ILE A N 1
ATOM 3629 C CA . ILE B 1 134 ? -37.609 4.977 -113.630 1.00 24.62 131 ILE A CA 1
ATOM 3630 C C . ILE B 1 134 ? -36.124 4.895 -114.003 1.00 29.29 131 ILE A C 1
ATOM 3631 O O . ILE B 1 134 ? -35.269 4.608 -113.112 1.00 26.33 131 ILE A O 1
ATOM 3636 N N . GLN B 1 135 ? -35.838 5.113 -115.284 1.00 28.90 132 GLN A N 1
ATOM 3637 C CA . GLN B 1 135 ? -34.464 5.010 -115.846 1.00 35.13 132 GLN A CA 1
ATOM 3638 C C . GLN B 1 135 ? -33.492 5.849 -115.033 1.00 32.91 132 GLN A C 1
ATOM 3639 O O . GLN B 1 135 ? -33.724 7.034 -114.883 1.00 30.20 132 GLN A O 1
ATOM 3645 N N . GLY B 1 136 ? -32.420 5.245 -114.547 1.00 37.28 133 GLY A N 1
ATOM 3646 C CA . GLY B 1 136 ? -31.370 5.983 -113.839 1.00 36.95 133 GLY A CA 1
ATOM 3647 C C . GLY B 1 136 ? -31.573 5.956 -112.341 1.00 38.49 133 GLY A C 1
ATOM 3648 O O . GLY B 1 136 ? -30.754 6.577 -111.627 1.00 38.64 133 GLY A O 1
ATOM 3649 N N . LEU B 1 137 ? -32.657 5.341 -111.862 1.00 32.97 134 LEU A N 1
ATOM 3650 C CA . LEU B 1 137 ? -32.909 5.228 -110.406 1.00 31.45 134 LEU A CA 1
ATOM 3651 C C . LEU B 1 137 ? -32.634 3.790 -109.983 1.00 33.37 134 LEU A C 1
ATOM 3652 O O . LEU B 1 137 ? -32.948 2.876 -110.750 1.00 30.26 134 LEU A O 1
ATOM 3657 N N . LYS B 1 138 ? -32.003 3.613 -108.826 1.00 29.97 135 LYS A N 1
ATOM 3658 C CA . LYS B 1 138 ? -31.819 2.266 -108.243 1.00 28.09 135 LYS A CA 1
ATOM 3659 C C . LYS B 1 138 ? -32.349 2.371 -106.824 1.00 29.36 135 LYS A C 1
ATOM 3660 O O . LYS B 1 138 ? -32.014 3.360 -106.152 1.00 28.11 135 LYS A O 1
ATOM 3666 N N . ILE B 1 139 ? -33.155 1.414 -106.403 1.00 26.26 136 ILE A N 1
ATOM 3667 C CA . ILE B 1 139 ? -33.841 1.485 -105.092 1.00 26.54 136 ILE A CA 1
ATOM 3668 C C . ILE B 1 139 ? -33.362 0.330 -104.229 1.00 25.45 136 ILE A C 1
ATOM 3669 O O . ILE B 1 139 ? -33.482 -0.834 -104.655 1.00 28.29 136 ILE A O 1
ATOM 3674 N N . CYS B 1 140 ? -32.901 0.650 -103.025 1.00 26.33 137 CYS A N 1
ATOM 3675 C CA . CYS B 1 140 ? -32.542 -0.360 -102.001 1.00 25.15 137 CYS A CA 1
ATOM 3676 C C . CYS B 1 140 ? -33.394 -0.079 -100.766 1.00 27.02 137 CYS A C 1
ATOM 3677 O O . CYS B 1 140 ? -32.913 0.687 -99.920 1.00 25.95 137 CYS A O 1
ATOM 3680 N N . LYS B 1 141 ? -34.646 -0.540 -100.775 1.00 26.71 138 LYS A N 1
ATOM 3681 C CA . LYS B 1 141 ? -35.639 -0.222 -99.717 1.00 28.10 138 LYS A CA 1
ATOM 3682 C C . LYS B 1 141 ? -35.370 -1.115 -98.518 1.00 27.75 138 LYS A C 1
ATOM 3683 O O . LYS B 1 141 ? -35.173 -2.332 -98.708 1.00 29.42 138 LYS A O 1
ATOM 3689 N N . HIS B 1 142 ? -35.329 -0.537 -97.334 1.00 25.81 139 HIS A N 1
ATOM 3690 C CA . HIS B 1 142 ? -35.074 -1.272 -96.082 1.00 27.29 139 HIS A CA 1
ATOM 3691 C C . HIS B 1 142 ? -36.241 -1.015 -95.136 1.00 30.00 139 HIS A C 1
ATOM 3692 O O . HIS B 1 142 ? -36.653 0.151 -95.035 1.00 28.00 139 HIS A O 1
ATOM 3699 N N . GLY B 1 143 ? -36.776 -2.049 -94.510 1.00 31.39 140 GLY A N 1
ATOM 3700 C CA . GLY B 1 143 ? -37.855 -1.874 -93.510 1.00 38.00 140 GLY A CA 1
ATOM 3701 C C . GLY B 1 143 ? -38.576 -3.169 -93.222 1.00 38.27 140 GLY A C 1
ATOM 3702 O O . GLY B 1 143 ? -37.954 -4.232 -93.413 1.00 34.78 140 GLY A O 1
ATOM 3703 N N . GLY B 1 144 ? -39.830 -3.088 -92.766 1.00 42.87 141 GLY A N 1
ATOM 3704 C CA . GLY B 1 144 ? -40.707 -4.268 -92.599 1.00 47.79 141 GLY A CA 1
ATOM 3705 C C . GLY B 1 144 ? -40.695 -4.828 -91.185 1.00 50.83 141 GLY A C 1
ATOM 3706 O O . GLY B 1 144 ? -39.758 -4.519 -90.445 1.00 49.17 141 GLY A O 1
ATOM 3707 N N . LYS B 1 145 ? -41.708 -5.651 -90.851 1.00 54.34 142 LYS A N 1
ATOM 3708 C CA . LYS B 1 145 ? -41.899 -6.282 -89.510 1.00 55.65 142 LYS A CA 1
ATOM 3709 C C . LYS B 1 145 ? -42.017 -7.813 -89.629 1.00 57.56 142 LYS A C 1
ATOM 3710 O O . LYS B 1 145 ? -41.873 -8.338 -90.765 1.00 57.12 142 LYS A O 1
ATOM 3712 N N . ASP B 1 155 ? -44.686 -7.282 -94.259 1.00 59.52 152 ASP A N 1
ATOM 3713 C CA . ASP B 1 155 ? -44.254 -8.484 -95.027 1.00 49.09 152 ASP A CA 1
ATOM 3714 C C . ASP B 1 155 ? -44.858 -8.426 -96.434 1.00 39.55 152 ASP A C 1
ATOM 3715 O O . ASP B 1 155 ? -45.088 -9.491 -97.012 1.00 38.77 152 ASP A O 1
ATOM 3720 N N . LEU B 1 156 ? -45.056 -7.234 -96.997 1.00 40.78 153 LEU A N 1
ATOM 3721 C CA . LEU B 1 156 ? -45.750 -7.053 -98.306 1.00 38.24 153 LEU A CA 1
ATOM 3722 C C . LEU B 1 156 ? -45.065 -7.904 -99.384 1.00 36.52 153 LEU A C 1
ATOM 3723 O O . LEU B 1 156 ? -45.747 -8.773 -99.968 1.00 34.94 153 LEU A O 1
ATOM 3728 N N . ILE B 1 157 ? -43.765 -7.699 -99.650 1.00 37.35 154 ILE A N 1
ATOM 3729 C CA . ILE B 1 157 ? -43.046 -8.461 -100.722 1.00 46.37 154 ILE A CA 1
ATOM 3730 C C . ILE B 1 157 ? -43.055 -9.956 -100.359 1.00 44.94 154 ILE A C 1
ATOM 3731 O O . ILE B 1 157 ? -43.182 -10.798 -101.291 1.00 44.45 154 ILE A O 1
ATOM 3736 N N . GLY B 1 158 ? -42.898 -10.262 -99.064 1.00 44.58 155 GLY A N 1
ATOM 3737 C CA . GLY B 1 158 ? -42.966 -11.628 -98.508 1.00 45.97 155 GLY A CA 1
ATOM 3738 C C . GLY B 1 158 ? -44.127 -12.421 -99.077 1.00 46.84 155 GLY A C 1
ATOM 3739 O O . GLY B 1 158 ? -43.938 -13.623 -99.364 1.00 51.32 155 GLY A O 1
ATOM 3740 N N . THR B 1 159 ? -45.277 -11.772 -99.292 1.00 39.91 156 THR A N 1
ATOM 3741 C CA . THR B 1 159 ? -46.540 -12.460 -99.669 1.00 38.68 156 THR A CA 1
ATOM 3742 C C . THR B 1 159 ? -46.647 -12.638 -101.189 1.00 42.77 156 THR A C 1
ATOM 3743 O O . THR B 1 159 ? -47.683 -13.188 -101.621 1.00 48.05 156 THR A O 1
ATOM 3747 N N . LEU B 1 160 ? -45.659 -12.205 -101.975 1.00 43.92 157 LEU A N 1
ATOM 3748 C CA . LEU B 1 160 ? -45.691 -12.333 -103.459 1.00 47.10 157 LEU A CA 1
ATOM 3749 C C . LEU B 1 160 ? -44.789 -13.487 -103.917 1.00 49.75 157 LEU A C 1
ATOM 3750 O O . LEU B 1 160 ? -44.236 -13.385 -105.027 1.00 50.28 157 LEU A O 1
ATOM 3755 N N . GLY B 1 161 ? -44.698 -14.562 -103.127 1.00 50.42 158 GLY A N 1
ATOM 3756 C CA . GLY B 1 161 ? -43.954 -15.791 -103.488 1.00 54.53 158 GLY A CA 1
ATOM 3757 C C . GLY B 1 161 ? -42.457 -15.535 -103.504 1.00 55.08 158 GLY A C 1
ATOM 3758 O O . GLY B 1 161 ? -41.759 -15.976 -104.448 1.00 56.29 158 GLY A O 1
ATOM 3759 N N . CYS B 1 162 ? -41.992 -14.803 -102.497 1.00 53.01 159 CYS A N 1
ATOM 3760 C CA . CYS B 1 162 ? -40.594 -14.355 -102.323 1.00 52.36 159 CYS A CA 1
ATOM 3761 C C . CYS B 1 162 ? -40.162 -14.746 -100.911 1.00 51.60 159 CYS A C 1
ATOM 3762 O O . CYS B 1 162 ? -40.820 -14.266 -99.970 1.00 48.41 159 CYS A O 1
ATOM 3765 N N . ASP B 1 163 ? -39.134 -15.586 -100.763 1.00 46.11 160 ASP A N 1
ATOM 3766 C CA . ASP B 1 163 ? -38.621 -15.968 -99.417 1.00 49.33 160 ASP A CA 1
ATOM 3767 C C . ASP B 1 163 ? -37.668 -14.865 -98.946 1.00 39.22 160 ASP A C 1
ATOM 3768 O O . ASP B 1 163 ? -36.490 -14.865 -99.353 1.00 36.14 160 ASP A O 1
ATOM 3773 N N . MET B 1 164 ? -38.158 -13.951 -98.121 1.00 35.83 161 MET A N 1
ATOM 3774 C CA . MET B 1 164 ? -37.389 -12.725 -97.782 1.00 39.62 161 MET A CA 1
ATOM 3775 C C . MET B 1 164 ? -36.216 -13.091 -96.854 1.00 39.45 161 MET A C 1
ATOM 3776 O O . MET B 1 164 ? -35.250 -12.310 -96.772 1.00 35.06 161 MET A O 1
ATOM 3781 N N . PHE B 1 165 ? -36.253 -14.247 -96.190 1.00 37.93 162 PHE A N 1
ATOM 3782 C CA . PHE B 1 165 ? -35.116 -14.674 -95.334 1.00 38.95 162 PHE A CA 1
ATOM 3783 C C . PHE B 1 165 ? -33.890 -14.920 -96.221 1.00 35.19 162 PHE A C 1
ATOM 3784 O O . PHE B 1 165 ? -32.768 -14.855 -95.696 1.00 36.29 162 PHE A O 1
ATOM 3792 N N . LYS B 1 166 ? -34.061 -15.142 -97.531 1.00 32.30 163 LYS A N 1
ATOM 3793 C CA . LYS B 1 166 ? -32.922 -15.449 -98.434 1.00 32.97 163 LYS A CA 1
ATOM 3794 C C . LYS B 1 166 ? -32.116 -14.186 -98.734 1.00 32.31 163 LYS A C 1
ATOM 3795 O O . LYS B 1 166 ? -31.022 -14.322 -99.279 1.00 34.59 163 LYS A O 1
ATOM 3801 N N . VAL B 1 167 ? -32.667 -12.995 -98.453 1.00 33.06 164 VAL A N 1
ATOM 3802 C CA . VAL B 1 167 ? -31.991 -11.686 -98.691 1.00 30.28 164 VAL A CA 1
ATOM 3803 C C . VAL B 1 167 ? -31.282 -11.265 -97.396 1.00 31.49 164 VAL A C 1
ATOM 3804 O O . VAL B 1 167 ? -31.946 -10.868 -96.378 1.00 30.93 164 VAL A O 1
ATOM 3808 N N . ASN B 1 168 ? -29.967 -11.426 -97.395 1.00 35.88 165 ASN A N 1
ATOM 3809 C CA . ASN B 1 168 ? -29.166 -11.308 -96.157 1.00 35.24 165 ASN A CA 1
ATOM 3810 C C . ASN B 1 168 ? -27.804 -10.773 -96.565 1.00 36.36 165 ASN A C 1
ATOM 3811 O O . ASN B 1 168 ? -27.585 -10.463 -97.766 1.00 33.44 165 ASN A O 1
ATOM 3816 N N . SER B 1 169 ? -26.927 -10.630 -95.583 1.00 32.53 166 SER A N 1
ATOM 3817 C CA . SER B 1 169 ? -25.599 -10.016 -95.793 1.00 35.17 166 SER A CA 1
ATOM 3818 C C . SER B 1 169 ? -24.820 -10.716 -96.895 1.00 32.08 166 SER A C 1
ATOM 3819 O O . SER B 1 169 ? -24.125 -9.992 -97.642 1.00 34.40 166 SER A O 1
ATOM 3822 N N . SER B 1 170 ? -24.922 -12.043 -97.012 1.00 35.35 167 SER A N 1
ATOM 3823 C CA . SER B 1 170 ? -24.144 -12.809 -98.028 1.00 44.52 167 SER A CA 1
ATOM 3824 C C . SER B 1 170 ? -24.777 -12.668 -99.420 1.00 42.88 167 SER A C 1
ATOM 3825 O O . SER B 1 170 ? -24.001 -12.547 -100.396 1.00 46.29 167 SER A O 1
ATOM 3828 N N . THR B 1 171 ? -26.111 -12.561 -99.531 1.00 39.04 168 THR A N 1
ATOM 3829 C CA . THR B 1 171 ? -26.784 -12.585 -100.867 1.00 35.59 168 THR A CA 1
ATOM 3830 C C . THR B 1 171 ? -27.030 -11.181 -101.457 1.00 34.20 168 THR A C 1
ATOM 3831 O O . THR B 1 171 ? -27.123 -11.086 -102.709 1.00 38.36 168 THR A O 1
ATOM 3835 N N . VAL B 1 172 ? -27.111 -10.117 -100.649 1.00 32.42 169 VAL A N 1
ATOM 3836 C CA . VAL B 1 172 ? -27.299 -8.737 -101.188 1.00 29.90 169 VAL A CA 1
ATOM 3837 C C . VAL B 1 172 ? -26.217 -8.405 -102.226 1.00 34.29 169 VAL A C 1
ATOM 3838 O O . VAL B 1 172 ? -26.511 -7.833 -103.279 1.00 31.91 169 VAL A O 1
ATOM 3842 N N . PRO B 1 173 ? -24.911 -8.667 -101.993 1.00 33.86 170 PRO A N 1
ATOM 3843 C CA . PRO B 1 173 ? -23.902 -8.303 -102.994 1.00 34.68 170 PRO A CA 1
ATOM 3844 C C . PRO B 1 173 ? -24.097 -8.967 -104.369 1.00 32.32 170 PRO A C 1
ATOM 3845 O O . PRO B 1 173 ? -23.793 -8.366 -105.380 1.00 32.88 170 PRO A O 1
ATOM 3849 N N . LYS B 1 174 ? -24.550 -10.208 -104.358 1.00 34.11 171 LYS A N 1
ATOM 3850 C CA . LYS B 1 174 ? -24.883 -11.010 -105.559 1.00 39.13 171 LYS A CA 1
ATOM 3851 C C . LYS B 1 174 ? -26.115 -10.424 -106.249 1.00 35.62 171 LYS A C 1
ATOM 3852 O O . LYS B 1 174 ? -26.098 -10.364 -107.487 1.00 35.28 171 LYS A O 1
ATOM 3858 N N . LEU B 1 175 ? -27.144 -10.026 -105.489 1.00 38.55 172 LEU A N 1
ATOM 3859 C CA . LEU B 1 175 ? -28.399 -9.427 -106.043 1.00 38.12 172 LEU A CA 1
ATOM 3860 C C . LEU B 1 175 ? -28.122 -8.041 -106.633 1.00 37.67 172 LEU A C 1
ATOM 3861 O O . LEU B 1 175 ? -28.828 -7.629 -107.578 1.00 35.74 172 LEU A O 1
ATOM 3866 N N . TRP B 1 176 ? -27.158 -7.329 -106.066 1.00 33.79 173 TRP A N 1
ATOM 3867 C CA . TRP B 1 176 ? -26.986 -5.875 -106.273 1.00 35.85 173 TRP A CA 1
ATOM 3868 C C . TRP B 1 176 ? -26.866 -5.489 -107.742 1.00 36.62 173 TRP A C 1
ATOM 3869 O O . TRP B 1 176 ? -27.605 -4.617 -108.182 1.00 39.09 173 TRP A O 1
ATOM 3880 N N . PRO B 1 177 ? -25.933 -6.072 -108.535 1.00 40.05 174 PRO A N 1
ATOM 3881 C CA . PRO B 1 177 ? -25.593 -5.521 -109.845 1.00 38.66 174 PRO A CA 1
ATOM 3882 C C . PRO B 1 177 ? -26.749 -5.486 -110.852 1.00 36.35 174 PRO A C 1
ATOM 3883 O O . PRO B 1 177 ? -26.791 -4.537 -111.609 1.00 38.17 174 PRO A O 1
ATOM 3887 N N . ASP B 1 178 ? -27.596 -6.517 -110.888 1.00 35.99 175 ASP A N 1
ATOM 3888 C CA . ASP B 1 178 ? -28.630 -6.695 -111.947 1.00 39.97 175 ASP A CA 1
ATOM 3889 C C . ASP B 1 178 ? -30.030 -6.359 -111.414 1.00 39.41 175 ASP A C 1
ATOM 3890 O O . ASP B 1 178 ? -31.003 -6.714 -112.079 1.00 38.76 175 ASP A O 1
ATOM 3895 N N . ASN B 1 179 ? -30.151 -5.700 -110.264 1.00 34.97 176 ASN A N 1
ATOM 3896 C CA . ASN B 1 179 ? -31.487 -5.386 -109.688 1.00 33.24 176 ASN A CA 1
ATOM 3897 C C . ASN B 1 179 ? -31.630 -3.860 -109.612 1.00 32.49 176 ASN A C 1
ATOM 3898 O O . ASN B 1 179 ? -30.787 -3.206 -108.979 1.00 31.51 176 ASN A O 1
ATOM 3903 N N . THR B 1 180 ? -32.666 -3.312 -110.254 1.00 26.72 177 THR A N 1
ATOM 3904 C CA . THR B 1 180 ? -33.048 -1.899 -110.109 1.00 26.40 177 THR A CA 1
ATOM 3905 C C . THR B 1 180 ? -33.795 -1.763 -108.782 1.00 25.57 177 THR A C 1
ATOM 3906 O O . THR B 1 180 ? -33.804 -0.652 -108.240 1.00 28.21 177 THR A O 1
ATOM 3910 N N . PHE B 1 181 ? -34.451 -2.826 -108.322 1.00 24.51 178 PHE A N 1
ATOM 3911 C CA . PHE B 1 181 ? -35.184 -2.839 -107.043 1.00 25.54 178 PHE A CA 1
ATOM 3912 C C . PHE B 1 181 ? -34.641 -3.929 -106.117 1.00 27.16 178 PHE A C 1
ATOM 3913 O O . PHE B 1 181 ? -34.448 -5.086 -106.546 1.00 29.97 178 PHE A O 1
ATOM 3921 N N . MET B 1 182 ? -34.433 -3.578 -104.851 1.00 24.92 179 MET A N 1
ATOM 3922 C CA . MET B 1 182 ? -34.142 -4.566 -103.788 1.00 29.55 179 MET A CA 1
ATOM 3923 C C . MET B 1 182 ? -34.908 -4.210 -102.519 1.00 28.06 179 MET A C 1
ATOM 3924 O O . MET B 1 182 ? -35.096 -3.008 -102.274 1.00 26.88 179 MET A O 1
ATOM 3929 N N . PHE B 1 183 ? -35.291 -5.225 -101.756 1.00 25.61 180 PHE A N 1
ATOM 3930 C CA . PHE B 1 183 ? -35.955 -5.064 -100.440 1.00 28.23 180 PHE A CA 1
ATOM 3931 C C . PHE B 1 183 ? -35.144 -5.829 -99.400 1.00 30.37 180 PHE A C 1
ATOM 3932 O O . PHE B 1 183 ? -34.864 -7.012 -99.623 1.00 29.36 180 PHE A O 1
ATOM 3940 N N . LEU B 1 184 ? -34.746 -5.152 -98.332 1.00 27.40 181 LEU A N 1
ATOM 3941 C CA . LEU B 1 184 ? -34.053 -5.761 -97.168 1.00 30.02 181 LEU A CA 1
ATOM 3942 C C . LEU B 1 184 ? -35.022 -5.761 -95.985 1.00 30.06 181 LEU A C 1
ATOM 3943 O O . LEU B 1 184 ? -35.481 -4.681 -95.627 1.00 29.54 181 LEU A O 1
ATOM 3948 N N . LEU B 1 185 ? -35.349 -6.928 -95.440 1.00 27.03 182 LEU A N 1
ATOM 3949 C CA . LEU B 1 185 ? -36.294 -7.042 -94.290 1.00 28.91 182 LEU A CA 1
ATOM 3950 C C . LEU B 1 185 ? -35.504 -6.878 -92.974 1.00 28.64 182 LEU A C 1
ATOM 3951 O O . LEU B 1 185 ? -34.711 -7.766 -92.582 1.00 27.37 182 LEU A O 1
ATOM 3956 N N . ALA B 1 186 ? -35.676 -5.726 -92.347 1.00 29.35 183 ALA A N 1
ATOM 3957 C CA . ALA B 1 186 ? -34.947 -5.257 -91.151 1.00 32.00 183 ALA A CA 1
ATOM 3958 C C . ALA B 1 186 ? -34.752 -6.363 -90.110 1.00 30.53 183 ALA A C 1
ATOM 3959 O O . ALA B 1 186 ? -33.639 -6.547 -89.625 1.00 31.05 183 ALA A O 1
ATOM 3961 N N . PRO B 1 187 ? -35.784 -7.119 -89.687 1.00 35.47 184 PRO A N 1
ATOM 3962 C CA . PRO B 1 187 ? -35.600 -8.154 -88.660 1.00 41.06 184 PRO A CA 1
ATOM 3963 C C . PRO B 1 187 ? -34.497 -9.185 -88.934 1.00 38.18 184 PRO A C 1
ATOM 3964 O O . PRO B 1 187 ? -33.949 -9.662 -87.979 1.00 38.05 184 PRO A O 1
ATOM 3968 N N . PHE B 1 188 ? -34.174 -9.448 -90.204 1.00 31.59 185 PHE A N 1
ATOM 3969 C CA . PHE B 1 188 ? -33.100 -10.384 -90.613 1.00 36.29 185 PHE A CA 1
ATOM 3970 C C . PHE B 1 188 ? -31.698 -9.754 -90.482 1.00 34.04 185 PHE A C 1
ATOM 3971 O O . PHE B 1 188 ? -30.713 -10.474 -90.607 1.00 38.08 185 PHE A O 1
ATOM 3979 N N . PHE B 1 189 ? -31.581 -8.442 -90.291 1.00 29.99 186 PHE A N 1
ATOM 3980 C CA . PHE B 1 189 ? -30.260 -7.777 -90.151 1.00 28.52 186 PHE A CA 1
ATOM 3981 C C . PHE B 1 189 ? -30.072 -7.307 -88.709 1.00 27.36 186 PHE A C 1
ATOM 3982 O O . PHE B 1 189 ? -28.956 -7.427 -88.180 1.00 29.59 186 PHE A O 1
ATOM 3990 N N . HIS B 1 190 ? -31.116 -6.789 -88.074 1.00 25.39 187 HIS A N 1
ATOM 3991 C CA . HIS B 1 190 ? -30.948 -6.039 -86.802 1.00 27.18 187 HIS A CA 1
ATOM 3992 C C . HIS B 1 190 ? -31.304 -6.903 -85.611 1.00 25.54 187 HIS A C 1
ATOM 3993 O O . HIS B 1 190 ? -32.318 -6.632 -84.978 1.00 26.03 187 HIS A O 1
ATOM 4000 N N . HIS B 1 191 ? -30.419 -7.844 -85.250 1.00 28.17 188 HIS A N 1
ATOM 4001 C CA . HIS B 1 191 ? -30.656 -8.817 -84.139 1.00 27.16 188 HIS A CA 1
ATOM 4002 C C . HIS B 1 191 ? -30.844 -8.062 -82.819 1.00 30.02 188 HIS A C 1
ATOM 4003 O O . HIS B 1 191 ? -31.658 -8.528 -81.980 1.00 30.24 188 HIS A O 1
ATOM 4010 N N . GLY B 1 192 ? -30.195 -6.905 -82.649 1.00 27.47 189 GLY A N 1
ATOM 4011 C CA . GLY B 1 192 ? -30.364 -6.070 -81.450 1.00 30.50 189 GLY A CA 1
ATOM 4012 C C . GLY B 1 192 ? -31.806 -5.611 -81.268 1.00 30.56 189 GLY A C 1
ATOM 4013 O O . GLY B 1 192 ? -32.292 -5.544 -80.103 1.00 28.57 189 GLY A O 1
ATOM 4014 N N . MET B 1 193 ? -32.472 -5.250 -82.364 1.00 31.05 190 MET A N 1
ATOM 4015 C CA . MET B 1 193 ? -33.871 -4.756 -82.330 1.00 27.65 190 MET A CA 1
ATOM 4016 C C . MET B 1 193 ? -34.772 -5.917 -81.885 1.00 31.28 190 MET A C 1
ATOM 4017 O O . MET B 1 193 ? -35.735 -5.665 -81.145 1.00 28.26 190 MET A O 1
ATOM 4022 N N . GLY B 1 194 ? -34.401 -7.161 -82.216 1.00 31.03 191 GLY A N 1
ATOM 4023 C CA . GLY B 1 194 ? -35.108 -8.381 -81.764 1.00 27.48 191 GLY A CA 1
ATOM 4024 C C . GLY B 1 194 ? -35.083 -8.535 -80.241 1.00 27.37 191 GLY A C 1
ATOM 4025 O O . GLY B 1 194 ? -36.145 -8.938 -79.651 1.00 26.85 191 GLY A O 1
ATOM 4026 N N . HIS B 1 195 ? -33.944 -8.235 -79.591 1.00 26.57 192 HIS A N 1
ATOM 4027 C CA . HIS B 1 195 ? -33.795 -8.407 -78.115 1.00 28.97 192 HIS A CA 1
ATOM 4028 C C . HIS B 1 195 ? -34.749 -7.480 -77.345 1.00 26.24 192 HIS A C 1
ATOM 4029 O O . HIS B 1 195 ? -35.093 -7.837 -76.229 1.00 25.90 192 HIS A O 1
ATOM 4036 N N . VAL B 1 196 ? -35.080 -6.307 -77.883 1.00 23.10 193 VAL A N 1
ATOM 4037 C CA . VAL B 1 196 ? -35.892 -5.293 -77.139 1.00 24.50 193 VAL A CA 1
ATOM 4038 C C . VAL B 1 196 ? -37.357 -5.397 -77.550 1.00 22.25 193 VAL A C 1
ATOM 4039 O O . VAL B 1 196 ? -38.152 -4.591 -77.080 1.00 24.27 193 VAL A O 1
ATOM 4043 N N . SER B 1 197 ? -37.731 -6.318 -78.440 1.00 25.34 194 SER A N 1
ATOM 4044 C CA . SER B 1 197 ? -39.095 -6.320 -79.036 1.00 25.65 194 SER A CA 1
ATOM 4045 C C . SER B 1 197 ? -40.141 -6.537 -77.927 1.00 25.22 194 SER A C 1
ATOM 4046 O O . SER B 1 197 ? -41.113 -5.806 -77.850 1.00 26.42 194 SER A O 1
ATOM 4049 N N . LYS B 1 198 ? -39.918 -7.495 -77.044 1.00 26.70 195 LYS A N 1
ATOM 4050 C CA . LYS B 1 198 ? -40.871 -7.815 -75.970 1.00 26.38 195 LYS A CA 1
ATOM 4051 C C . LYS B 1 198 ? -40.987 -6.638 -74.984 1.00 26.04 195 LYS A C 1
ATOM 4052 O O . LYS B 1 198 ? -42.104 -6.266 -74.636 1.00 23.32 195 LYS A O 1
ATOM 4058 N N . ILE B 1 199 ? -39.887 -6.064 -74.524 1.00 23.95 196 ILE A N 1
ATOM 4059 C CA . ILE B 1 199 ? -40.009 -4.994 -73.496 1.00 23.97 196 ILE A CA 1
ATOM 4060 C C . ILE B 1 199 ? -40.666 -3.763 -74.127 1.00 24.90 196 ILE A C 1
ATOM 4061 O O . ILE B 1 199 ? -41.452 -3.122 -73.438 1.00 22.46 196 ILE A O 1
ATOM 4066 N N . ARG B 1 200 ? -40.407 -3.458 -75.399 1.00 22.92 197 ARG A N 1
ATOM 4067 C CA . ARG B 1 200 ? -41.113 -2.340 -76.085 1.00 23.29 197 ARG A CA 1
ATOM 4068 C C . ARG B 1 200 ? -42.639 -2.535 -76.051 1.00 23.12 197 ARG A C 1
ATOM 4069 O O . ARG B 1 200 ? -43.366 -1.547 -75.856 1.00 24.99 197 ARG A O 1
ATOM 4077 N N . LYS B 1 201 ? -43.116 -3.741 -76.296 1.00 25.06 198 LYS A N 1
ATOM 4078 C CA . LYS B 1 201 ? -44.555 -4.087 -76.304 1.00 28.57 198 LYS A CA 1
ATOM 4079 C C . LYS B 1 201 ? -45.114 -3.926 -74.882 1.00 27.00 198 LYS A C 1
ATOM 4080 O O . LYS B 1 201 ? -46.151 -3.294 -74.689 1.00 25.91 198 LYS A O 1
ATOM 4086 N N . PHE B 1 202 ? -44.401 -4.438 -73.903 1.00 24.45 199 PHE A N 1
ATOM 4087 C CA . PHE B 1 202 ? -44.830 -4.324 -72.489 1.00 24.77 199 PHE A CA 1
ATOM 4088 C C . PHE B 1 202 ? -44.878 -2.848 -72.072 1.00 24.55 199 PHE A C 1
ATOM 4089 O O . PHE B 1 202 ? -45.778 -2.468 -71.294 1.00 27.14 199 PHE A O 1
ATOM 4097 N N . LEU B 1 203 ? -43.894 -2.054 -72.485 1.00 21.52 200 LEU A N 1
ATOM 4098 C CA . LEU B 1 203 ? -43.811 -0.627 -72.061 1.00 23.57 200 LEU A CA 1
ATOM 4099 C C . LEU B 1 203 ? -45.044 0.155 -72.519 1.00 24.88 200 LEU A C 1
ATOM 4100 O O . LEU B 1 203 ? -45.580 0.957 -71.719 1.00 27.34 200 LEU A O 1
ATOM 4105 N N . GLY B 1 204 ? -45.441 -0.013 -73.778 1.00 25.83 201 GLY A N 1
ATOM 4106 C CA . GLY B 1 204 ? -46.624 0.631 -74.385 1.00 29.64 201 GLY A CA 1
ATOM 4107 C C . GLY B 1 204 ? -46.415 2.118 -74.668 1.00 27.76 201 GLY A C 1
ATOM 4108 O O . GLY B 1 204 ? -47.346 2.754 -75.156 1.00 30.52 201 GLY A O 1
ATOM 4109 N N . ILE B 1 205 ? -45.305 2.689 -74.222 1.00 27.64 202 ILE A N 1
ATOM 4110 C CA . ILE B 1 205 ? -44.951 4.118 -74.454 1.00 26.50 202 ILE A CA 1
ATOM 4111 C C . ILE B 1 205 ? -43.911 4.155 -75.569 1.00 26.26 202 ILE A C 1
ATOM 4112 O O . ILE B 1 205 ? -43.144 3.213 -75.791 1.00 26.89 202 ILE A O 1
ATOM 4117 N N . PRO B 1 206 ? -43.780 5.276 -76.284 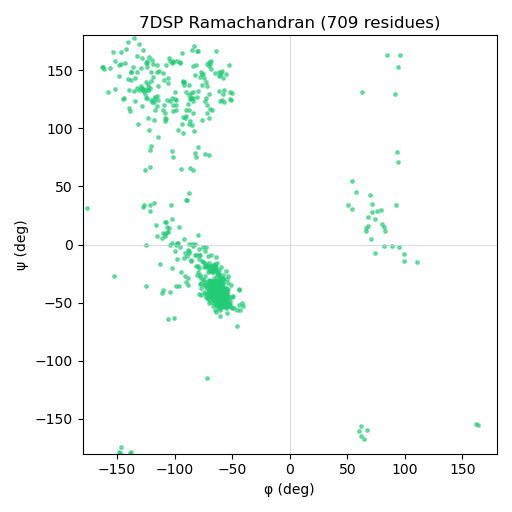1.00 26.39 203 PRO A N 1
ATOM 4118 C CA . PRO B 1 206 ? -42.667 5.402 -77.227 1.00 27.65 203 PRO A CA 1
ATOM 4119 C C . PRO B 1 206 ? -41.329 5.491 -76.477 1.00 26.20 203 PRO A C 1
ATOM 4120 O O . PRO B 1 206 ? -41.271 5.923 -75.319 1.00 25.78 203 PRO A O 1
ATOM 4124 N N . THR B 1 207 ? -40.270 5.021 -77.125 1.00 24.06 204 THR A N 1
ATOM 4125 C CA . THR B 1 207 ? -38.898 5.168 -76.603 1.00 25.65 204 THR A CA 1
ATOM 4126 C C . THR B 1 207 ? -38.000 5.526 -77.764 1.00 24.14 204 THR A C 1
ATOM 4127 O O . THR B 1 207 ? -38.494 5.587 -78.889 1.00 24.29 204 THR A O 1
ATOM 4131 N N . VAL B 1 208 ? -36.723 5.677 -77.475 1.00 24.87 205 VAL A N 1
ATOM 4132 C CA . VAL B 1 208 ? -35.683 5.905 -78.513 1.00 25.27 205 VAL A CA 1
ATOM 4133 C C . VAL B 1 208 ? -35.797 4.848 -79.626 1.00 26.14 205 VAL A C 1
ATOM 4134 O O . VAL B 1 208 ? -35.540 5.217 -80.784 1.00 23.68 205 VAL A O 1
ATOM 4138 N N . PHE B 1 209 ? -36.168 3.597 -79.311 1.00 22.74 206 PHE A N 1
ATOM 4139 C CA . PHE B 1 209 ? -36.232 2.496 -80.311 1.00 23.88 206 PHE A CA 1
ATOM 4140 C C . PHE B 1 209 ? -37.234 2.829 -81.421 1.00 24.28 206 PHE A C 1
ATOM 4141 O O . PHE B 1 209 ? -37.065 2.340 -82.527 1.00 28.17 206 PHE A O 1
ATOM 4149 N N . ASN B 1 210 ? -38.266 3.623 -81.143 1.00 26.14 207 ASN A N 1
ATOM 4150 C CA . ASN B 1 210 ? -39.310 3.931 -82.149 1.00 25.95 207 ASN A CA 1
ATOM 4151 C C . ASN B 1 210 ? -38.741 4.716 -83.321 1.00 25.78 207 ASN A C 1
ATOM 4152 O O . ASN B 1 210 ? -39.388 4.683 -84.369 1.00 30.27 207 ASN A O 1
ATOM 4157 N N . VAL B 1 211 ? -37.613 5.411 -83.157 1.00 26.50 208 VAL A N 1
ATOM 4158 C CA . VAL B 1 211 ? -37.110 6.280 -84.254 1.00 27.22 208 VAL A CA 1
ATOM 4159 C C . VAL B 1 211 ? -35.855 5.705 -84.919 1.00 28.30 208 VAL A C 1
ATOM 4160 O O . VAL B 1 211 ? -35.359 6.400 -85.828 1.00 29.95 208 VAL A O 1
ATOM 4164 N N . LEU B 1 212 ? -35.412 4.479 -84.601 1.00 25.72 209 LEU A N 1
ATOM 4165 C CA . LEU B 1 212 ? -34.072 4.008 -85.037 1.00 26.67 209 LEU A CA 1
ATOM 4166 C C . LEU B 1 212 ? -34.161 3.296 -86.396 1.00 25.70 209 LEU A C 1
ATOM 4167 O O . LEU B 1 212 ? -33.201 3.397 -87.152 1.00 27.26 209 LEU A O 1
ATOM 4172 N N . GLY B 1 213 ? -35.309 2.711 -86.723 1.00 28.53 210 GLY A N 1
ATOM 4173 C CA . GLY B 1 213 ? -35.512 1.878 -87.915 1.00 31.87 210 GLY A CA 1
ATOM 4174 C C . GLY B 1 213 ? -34.915 2.522 -89.156 1.00 28.50 210 GLY A C 1
ATOM 4175 O O . GLY B 1 213 ? -34.095 1.904 -89.817 1.00 31.27 210 GLY A O 1
ATOM 4176 N N . PRO B 1 214 ? -35.310 3.765 -89.515 1.00 26.20 211 PRO A N 1
ATOM 4177 C CA . PRO B 1 214 ? -34.835 4.383 -90.754 1.00 25.18 211 PRO A CA 1
ATOM 4178 C C . PRO B 1 214 ? -33.321 4.604 -90.783 1.00 25.70 211 PRO A C 1
ATOM 4179 O O . PRO B 1 214 ? -32.763 4.760 -91.885 1.00 27.29 211 PRO A O 1
ATOM 4183 N N . LEU B 1 215 ? -32.704 4.665 -89.592 1.00 25.59 212 LEU A N 1
ATOM 4184 C CA . LEU B 1 215 ? -31.272 5.006 -89.433 1.00 25.06 212 LEU A CA 1
ATOM 4185 C C . LEU B 1 215 ? -30.415 3.750 -89.426 1.00 26.24 212 LEU A C 1
ATOM 4186 O O . LEU B 1 215 ? -29.202 3.909 -89.241 1.00 26.30 212 LEU A O 1
ATOM 4191 N N . LEU B 1 216 ? -31.008 2.567 -89.649 1.00 25.74 213 LEU A N 1
ATOM 4192 C CA . LEU B 1 216 ? -30.275 1.292 -89.534 1.00 27.69 213 LEU A CA 1
ATOM 4193 C C . LEU B 1 216 ? -30.008 0.650 -90.902 1.00 27.35 213 LEU A C 1
ATOM 4194 O O . LEU B 1 216 ? -29.728 -0.550 -90.913 1.00 26.39 213 LEU A O 1
ATOM 4199 N N . HIS B 1 217 ? -30.072 1.390 -92.011 1.00 26.61 214 HIS A N 1
ATOM 4200 C CA . HIS B 1 217 ? -29.876 0.772 -93.355 1.00 25.54 214 HIS A CA 1
ATOM 4201 C C . HIS B 1 217 ? -28.523 0.078 -93.383 1.00 27.40 214 HIS A C 1
ATOM 4202 O O . HIS B 1 217 ? -27.514 0.711 -93.139 1.00 25.52 214 HIS A O 1
ATOM 4209 N N . PRO B 1 218 ? -28.458 -1.240 -93.675 1.00 27.05 215 PRO A N 1
ATOM 4210 C CA . PRO B 1 218 ? -27.179 -1.947 -93.683 1.00 29.74 215 PRO A CA 1
ATOM 4211 C C . PRO B 1 218 ? -26.352 -1.810 -94.966 1.00 30.23 215 PRO A C 1
ATOM 4212 O O . PRO B 1 218 ? -25.291 -2.410 -95.012 1.00 32.08 215 PRO A O 1
ATOM 4216 N N . VAL B 1 219 ? -26.839 -1.066 -95.962 1.00 30.46 216 VAL A N 1
ATOM 4217 C CA . VAL B 1 219 ? -26.070 -0.810 -97.220 1.00 30.11 216 VAL A CA 1
ATOM 4218 C C . VAL B 1 219 ? -25.594 0.640 -97.246 1.00 28.92 216 VAL A C 1
ATOM 4219 O O . VAL B 1 219 ? -26.427 1.539 -97.364 1.00 30.28 216 VAL A O 1
ATOM 4223 N N . SER B 1 220 ? -24.291 0.900 -97.176 1.00 30.05 217 SER A N 1
ATOM 4224 C CA . SER B 1 220 ? -23.775 2.290 -97.042 1.00 32.53 217 SER A CA 1
ATOM 4225 C C . SER B 1 220 ? -23.859 3.046 -98.385 1.00 33.13 217 SER A C 1
ATOM 4226 O O . SER B 1 220 ? -23.737 4.287 -98.383 1.00 32.23 217 SER A O 1
ATOM 4229 N N . HIS B 1 221 ? -24.075 2.340 -99.497 1.00 30.14 218 HIS A N 1
ATOM 4230 C CA . HIS B 1 221 ? -24.068 2.923 -100.875 1.00 32.75 218 HIS A CA 1
ATOM 4231 C C . HIS B 1 221 ? -25.319 3.777 -101.150 1.00 35.17 218 HIS A C 1
ATOM 4232 O O . HIS B 1 221 ? -25.305 4.605 -102.079 1.00 36.52 218 HIS A O 1
ATOM 4239 N N . VAL B 1 222 ? -26.381 3.612 -100.361 1.00 29.22 219 VAL A N 1
ATOM 4240 C CA . VAL B 1 222 ? -27.595 4.448 -100.498 1.00 28.56 219 VAL A CA 1
ATOM 4241 C C . VAL B 1 222 ? -27.152 5.897 -100.312 1.00 27.25 219 VAL A C 1
ATOM 4242 O O . VAL B 1 222 ? -26.433 6.144 -99.334 1.00 29.55 219 VAL A O 1
ATOM 4246 N N . ASN B 1 223 ? -27.511 6.803 -101.216 1.00 26.94 220 ASN A N 1
ATOM 4247 C CA . ASN B 1 223 ? -26.999 8.192 -101.132 1.00 30.49 220 ASN A CA 1
ATOM 4248 C C . ASN B 1 223 ? -28.128 9.227 -101.117 1.00 29.23 220 ASN A C 1
ATOM 4249 O O . ASN B 1 223 ? -27.776 10.426 -101.002 1.00 27.22 220 ASN A O 1
ATOM 4254 N N . LYS B 1 224 ? -29.410 8.822 -101.192 1.00 27.02 221 LYS A N 1
ATOM 4255 C CA . LYS B 1 224 ? -30.552 9.749 -101.026 1.00 27.01 221 LYS A CA 1
ATOM 4256 C C . LYS B 1 224 ? -31.712 8.991 -100.406 1.00 25.08 221 LYS A C 1
ATOM 4257 O O . LYS B 1 224 ? -31.858 7.783 -100.670 1.00 26.14 221 LYS A O 1
ATOM 4263 N N . ARG B 1 225 ? -32.488 9.660 -99.563 1.00 23.56 222 ARG A N 1
ATOM 4264 C CA . ARG B 1 225 ? -33.610 8.975 -98.900 1.00 24.35 222 ARG A CA 1
ATOM 4265 C C . ARG B 1 225 ? -34.685 9.954 -98.480 1.00 22.44 222 ARG A C 1
ATOM 4266 O O . ARG B 1 225 ? -34.390 11.143 -98.168 1.00 22.65 222 ARG A O 1
ATOM 4274 N N . ILE B 1 226 ? -35.900 9.423 -98.431 1.00 21.33 223 ILE A N 1
ATOM 4275 C CA . ILE B 1 226 ? -37.039 10.066 -97.741 1.00 21.02 223 ILE A CA 1
ATOM 4276 C C . ILE B 1 226 ? -37.223 9.343 -96.414 1.00 22.16 223 ILE A C 1
ATOM 4277 O O . ILE B 1 226 ? -37.396 8.106 -96.424 1.00 19.68 223 ILE A O 1
ATOM 4282 N N . LEU B 1 227 ? -37.227 10.098 -95.313 1.00 21.12 224 LEU A N 1
ATOM 4283 C CA . LEU B 1 227 ? -37.443 9.518 -93.988 1.00 22.72 224 LEU A CA 1
ATOM 4284 C C . LEU B 1 227 ? -38.631 10.218 -93.373 1.00 22.61 224 LEU A C 1
ATOM 4285 O O . LEU B 1 227 ? -38.505 11.405 -92.979 1.00 23.46 224 LEU A O 1
ATOM 4290 N N . GLY B 1 228 ? -39.724 9.484 -93.280 1.00 22.40 225 GLY A N 1
ATOM 4291 C CA . GLY B 1 228 ? -40.951 9.952 -92.642 1.00 24.68 225 GLY A CA 1
ATOM 4292 C C . GLY B 1 228 ? -40.792 9.954 -91.137 1.00 23.63 225 GLY A C 1
ATOM 4293 O O . GLY B 1 228 ? -40.192 8.984 -90.587 1.00 22.23 225 GLY A O 1
ATOM 4294 N N . VAL B 1 229 ? -41.385 10.946 -90.472 1.00 23.38 226 VAL A N 1
ATOM 4295 C CA . VAL B 1 229 ? -41.387 11.021 -88.991 1.00 24.00 226 VAL A CA 1
ATOM 4296 C C . VAL B 1 229 ? -42.802 11.322 -88.483 1.00 25.04 226 VAL A C 1
ATOM 4297 O O . VAL B 1 229 ? -43.590 12.008 -89.187 1.00 25.50 226 VAL A O 1
ATOM 4301 N N . TYR B 1 230 ? -43.128 10.817 -87.300 1.00 23.99 227 TYR A N 1
ATOM 4302 C CA . TYR B 1 230 ? -44.507 10.905 -86.749 1.00 27.07 227 TYR A CA 1
ATOM 4303 C C . TYR B 1 230 ? -44.765 12.298 -86.169 1.00 29.09 227 TYR A C 1
ATOM 4304 O O . TYR B 1 230 ? -45.959 12.644 -85.996 1.00 27.76 227 TYR A O 1
ATOM 4313 N N . SER B 1 231 ? -43.714 13.066 -85.850 1.00 29.80 228 SER A N 1
ATOM 4314 C CA . SER B 1 231 ? -43.814 14.285 -84.999 1.00 30.46 228 SER A CA 1
ATOM 4315 C C . SER B 1 231 ? -43.174 15.495 -85.675 1.00 28.98 228 SER A C 1
ATOM 4316 O O . SER B 1 231 ? -42.009 15.408 -86.096 1.00 31.33 228 SER A O 1
ATOM 4319 N N . LYS B 1 232 ? -43.889 16.613 -85.693 1.00 26.78 229 LYS A N 1
ATOM 4320 C CA . LYS B 1 232 ? -43.342 17.907 -86.169 1.00 30.30 229 LYS A CA 1
ATOM 4321 C C . LYS B 1 232 ? -42.209 18.316 -85.229 1.00 30.08 229 LYS A C 1
ATOM 4322 O O . LYS B 1 232 ? -41.206 18.806 -85.703 1.00 26.73 229 LYS A O 1
ATOM 4328 N N . GLU B 1 233 ? -42.405 18.162 -83.922 1.00 33.97 230 GLU A N 1
ATOM 4329 C CA . GLU B 1 233 ? -41.398 18.517 -82.881 1.00 37.68 230 GLU A CA 1
ATOM 4330 C C . GLU B 1 233 ? -40.095 17.771 -83.129 1.00 34.94 230 GLU A C 1
ATOM 4331 O O . GLU B 1 233 ? -39.041 18.394 -83.049 1.00 37.03 230 GLU A O 1
ATOM 4337 N N . LEU B 1 234 ? -40.180 16.470 -83.403 1.00 30.42 231 LEU A N 1
ATOM 4338 C CA . LEU B 1 234 ? -39.012 15.592 -83.639 1.00 33.29 231 LEU A CA 1
ATOM 4339 C C . LEU B 1 234 ? -38.292 15.933 -84.952 1.00 31.45 231 LEU A C 1
ATOM 4340 O O . LEU B 1 234 ? -37.078 15.764 -84.983 1.00 28.66 231 LEU A O 1
ATOM 4345 N N . ALA B 1 235 ? -39.007 16.341 -86.012 1.00 28.53 232 ALA A N 1
ATOM 4346 C CA . ALA B 1 235 ? -38.480 16.343 -87.398 1.00 27.80 232 ALA A CA 1
ATOM 4347 C C . ALA B 1 235 ? -37.132 17.057 -87.516 1.00 25.52 232 ALA A C 1
ATOM 4348 O O . ALA B 1 235 ? -36.228 16.532 -88.144 1.00 28.58 232 ALA A O 1
ATOM 4350 N N . PRO B 1 236 ? -36.932 18.293 -87.039 1.00 27.49 233 PRO A N 1
ATOM 4351 C CA . PRO B 1 236 ? -35.654 18.962 -87.290 1.00 30.96 233 PRO A CA 1
ATOM 4352 C C . PRO B 1 236 ? -34.462 18.272 -86.606 1.00 28.54 233 PRO A C 1
ATOM 4353 O O . PRO B 1 236 ? -33.393 18.194 -87.227 1.00 29.17 233 PRO A O 1
ATOM 4357 N N . GLU B 1 237 ? -34.650 17.761 -85.383 1.00 27.14 234 GLU A N 1
ATOM 4358 C CA . GLU B 1 237 ? -33.599 16.979 -84.694 1.00 27.45 234 GLU A CA 1
ATOM 4359 C C . GLU B 1 237 ? -33.386 15.666 -85.454 1.00 27.23 234 GLU A C 1
ATOM 4360 O O . GLU B 1 237 ? -32.252 15.222 -85.561 1.00 26.53 234 GLU A O 1
ATOM 4366 N N . TYR B 1 238 ? -34.442 15.110 -86.035 1.00 27.98 235 TYR A N 1
ATOM 4367 C CA . TYR B 1 238 ? -34.327 13.886 -86.864 1.00 28.60 235 TYR A CA 1
ATOM 4368 C C . TYR B 1 238 ? -33.540 14.152 -88.151 1.00 28.39 235 TYR A C 1
ATOM 4369 O O . TYR B 1 238 ? -32.729 13.288 -88.544 1.00 29.04 235 TYR A O 1
ATOM 4378 N N . ALA B 1 239 ? -33.746 15.297 -88.807 1.00 29.06 236 ALA A N 1
ATOM 4379 C CA . ALA B 1 239 ? -32.933 15.687 -89.987 1.00 29.91 236 ALA A CA 1
ATOM 4380 C C . ALA B 1 239 ? -31.456 15.688 -89.589 1.00 27.37 236 ALA A C 1
ATOM 4381 O O . ALA B 1 239 ? -30.591 15.214 -90.348 1.00 26.75 236 ALA A O 1
ATOM 4383 N N . LYS B 1 240 ? -31.167 16.317 -88.471 1.00 29.91 237 LYS A N 1
ATOM 4384 C CA . LYS B 1 240 ? -29.775 16.458 -87.987 1.00 31.35 237 LYS A CA 1
ATOM 4385 C C . LYS B 1 240 ? -29.236 15.059 -87.693 1.00 29.46 237 LYS A C 1
ATOM 4386 O O . LYS B 1 240 ? -28.128 14.801 -88.098 1.00 26.91 237 LYS A O 1
ATOM 4392 N N . ALA B 1 241 ? -30.027 14.172 -87.079 1.00 28.00 238 ALA A N 1
ATOM 4393 C CA . ALA B 1 241 ? -29.610 12.776 -86.797 1.00 28.22 238 ALA A CA 1
ATOM 4394 C C . ALA B 1 241 ? -29.256 12.058 -88.106 1.00 27.35 238 ALA A C 1
ATOM 4395 O O . ALA B 1 241 ? -28.224 11.387 -88.169 1.00 26.66 238 ALA A O 1
ATOM 4397 N N . ALA B 1 242 ? -30.127 12.159 -89.101 1.00 26.73 239 ALA A N 1
ATOM 4398 C CA . ALA B 1 242 ? -29.956 11.563 -90.440 1.00 26.50 239 ALA A CA 1
ATOM 4399 C C . ALA B 1 242 ? -28.630 12.027 -91.049 1.00 28.24 239 ALA A C 1
ATOM 4400 O O . ALA B 1 242 ? -27.926 11.187 -91.577 1.00 29.52 239 ALA A O 1
ATOM 4402 N N . ALA B 1 243 ? -28.320 13.323 -90.977 1.00 27.82 240 ALA A N 1
ATOM 4403 C CA . ALA B 1 243 ? -27.041 13.905 -91.454 1.00 28.89 240 ALA A CA 1
ATOM 4404 C C . ALA B 1 243 ? -25.859 13.260 -90.713 1.00 27.03 240 ALA A C 1
ATOM 4405 O O . ALA B 1 243 ? -24.825 13.046 -91.340 1.00 26.54 240 ALA A O 1
ATOM 4407 N N . LEU B 1 244 ? -26.005 12.926 -89.430 1.00 28.48 241 LEU A N 1
ATOM 4408 C CA . LEU B 1 244 ? -24.900 12.313 -88.642 1.00 27.51 241 LEU A CA 1
ATOM 4409 C C . LEU B 1 244 ? -24.751 10.837 -89.009 1.00 28.92 241 LEU A C 1
ATOM 4410 O O . LEU B 1 244 ? -23.621 10.387 -89.160 1.00 29.19 241 LEU A O 1
ATOM 4415 N N . VAL B 1 245 ? -25.856 10.116 -89.133 1.00 27.06 242 VAL A N 1
ATOM 4416 C CA . VAL B 1 245 ? -25.839 8.651 -89.401 1.00 27.97 242 VAL A CA 1
ATOM 4417 C C . VAL B 1 245 ? -25.514 8.395 -90.875 1.00 29.07 242 VAL A C 1
ATOM 4418 O O . VAL B 1 245 ? -24.856 7.390 -91.157 1.00 26.39 242 VAL A O 1
ATOM 4422 N N . TYR B 1 246 ? -25.955 9.284 -91.762 1.00 25.94 243 TYR A N 1
ATOM 4423 C CA . TYR B 1 246 ? -25.836 9.130 -93.235 1.00 27.56 243 TYR A CA 1
ATOM 4424 C C . TYR B 1 246 ? -25.152 10.369 -93.802 1.00 27.56 243 TYR A C 1
ATOM 4425 O O . TYR B 1 246 ? -25.753 11.132 -94.548 1.00 29.12 243 TYR A O 1
ATOM 4434 N N . PRO B 1 247 ? -23.875 10.632 -93.446 1.00 30.16 244 PRO A N 1
ATOM 4435 C CA . PRO B 1 247 ? -23.221 11.883 -93.842 1.00 34.41 244 PRO A CA 1
ATOM 4436 C C . PRO B 1 247 ? -23.120 12.058 -95.378 1.00 31.54 244 PRO A C 1
ATOM 4437 O O . PRO B 1 247 ? -23.179 13.197 -95.837 1.00 35.56 244 PRO A O 1
ATOM 4441 N N . GLY B 1 248 ? -23.106 10.983 -96.160 1.00 32.83 245 GLY A N 1
ATOM 4442 C CA . GLY B 1 248 ? -23.098 11.113 -97.639 1.00 40.91 245 GLY A CA 1
ATOM 4443 C C . GLY B 1 248 ? -24.414 11.644 -98.226 1.00 43.67 245 GLY A C 1
ATOM 4444 O O . GLY B 1 248 ? -24.407 12.221 -99.351 1.00 43.52 245 GLY A O 1
ATOM 4445 N N . SER B 1 249 ? -25.526 11.500 -97.508 1.00 33.54 246 SER A N 1
ATOM 4446 C CA . SER B 1 249 ? -26.868 11.369 -98.130 1.00 31.25 246 SER A CA 1
ATOM 4447 C C . SER B 1 249 ? -27.556 12.716 -98.287 1.00 29.71 246 SER A C 1
ATOM 4448 O O . SER B 1 249 ? -27.520 13.516 -97.344 1.00 29.32 246 SER A O 1
ATOM 4451 N N . GLU B 1 250 ? -28.238 12.927 -99.411 1.00 26.64 247 GLU A N 1
ATOM 4452 C CA . GLU B 1 250 ? -29.236 14.019 -99.531 1.00 27.55 247 GLU A CA 1
ATOM 4453 C C . GLU B 1 250 ? -30.563 13.449 -99.010 1.00 27.89 247 GLU A C 1
ATOM 4454 O O . GLU B 1 250 ? -31.012 12.377 -99.492 1.00 28.52 247 GLU A O 1
ATOM 4460 N N . THR B 1 251 ? -31.173 14.104 -98.039 1.00 23.79 248 THR A N 1
ATOM 4461 C CA . THR B 1 251 ? -32.313 13.516 -97.308 1.00 23.27 248 THR A CA 1
ATOM 4462 C C . THR B 1 251 ? -33.469 14.492 -97.277 1.00 25.71 248 THR A C 1
ATOM 4463 O O . THR B 1 251 ? -33.236 15.696 -97.028 1.00 27.45 248 THR A O 1
ATOM 4467 N N . PHE B 1 252 ? -34.673 13.971 -97.519 1.00 25.44 249 PHE A N 1
ATOM 4468 C CA . PHE B 1 252 ? -35.958 14.619 -97.163 1.00 24.19 249 PHE A CA 1
ATOM 4469 C C . PHE B 1 252 ? -36.503 13.965 -95.884 1.00 25.84 249 PHE A C 1
ATOM 4470 O O . PHE B 1 252 ? -36.754 12.732 -95.898 1.00 25.56 249 PHE A O 1
ATOM 4478 N N . ILE B 1 253 ? -36.695 14.725 -94.804 1.00 23.63 250 ILE A N 1
ATOM 4479 C CA . ILE B 1 253 ? -37.567 14.307 -93.663 1.00 24.48 250 ILE A CA 1
ATOM 4480 C C . ILE B 1 253 ? -38.987 14.810 -93.959 1.00 25.67 250 ILE A C 1
ATOM 4481 O O . ILE B 1 253 ? -39.121 15.988 -94.291 1.00 25.56 250 ILE A O 1
ATOM 4486 N N . VAL B 1 254 ? -40.010 13.965 -93.834 1.00 24.18 251 VAL A N 1
ATOM 4487 C CA . VAL B 1 254 ? -41.400 14.396 -94.163 1.00 26.38 251 VAL A CA 1
ATOM 4488 C C . VAL B 1 254 ? -42.332 14.156 -92.968 1.00 25.91 251 VAL A C 1
ATOM 4489 O O . VAL B 1 254 ? -42.212 13.125 -92.272 1.00 25.56 251 VAL A O 1
ATOM 4493 N N . TRP B 1 255 ? -43.222 15.107 -92.731 1.00 25.73 252 TRP A N 1
ATOM 4494 C CA . TRP B 1 255 ? -44.290 15.019 -91.711 1.00 24.41 252 TRP A CA 1
ATOM 4495 C C . TRP B 1 255 ? -45.572 15.593 -92.300 1.00 24.47 252 TRP A C 1
ATOM 4496 O O . TRP B 1 255 ? -45.621 16.837 -92.595 1.00 26.24 252 TRP A O 1
ATOM 4507 N N . GLY B 1 256 ? -46.574 14.744 -92.464 1.00 25.82 253 GLY A N 1
ATOM 4508 C CA . GLY B 1 256 ? -47.941 15.170 -92.812 1.00 26.24 253 GLY A CA 1
ATOM 4509 C C . GLY B 1 256 ? -48.617 15.901 -91.657 1.00 25.96 253 GLY A C 1
ATOM 4510 O O . GLY B 1 256 ? -48.618 15.380 -90.539 1.00 26.23 253 GLY A O 1
ATOM 4511 N N . HIS B 1 257 ? -49.182 17.088 -91.918 1.00 28.41 254 HIS A N 1
ATOM 4512 C CA . HIS B 1 257 ? -49.788 17.960 -90.870 1.00 28.28 254 HIS A CA 1
ATOM 4513 C C . HIS B 1 257 ? -50.960 17.247 -90.179 1.00 30.39 254 HIS A C 1
ATOM 4514 O O . HIS B 1 257 ? -51.215 17.546 -88.995 1.00 29.20 254 HIS A O 1
ATOM 4521 N N . VAL B 1 258 ? -51.624 16.294 -90.825 1.00 30.75 255 VAL A N 1
ATOM 4522 C CA . VAL B 1 258 ? -52.691 15.492 -90.146 1.00 31.71 255 VAL A CA 1
ATOM 4523 C C . VAL B 1 258 ? -52.053 14.582 -89.089 1.00 31.42 255 VAL A C 1
ATOM 4524 O O . VAL B 1 258 ? -52.776 13.992 -88.293 1.00 29.41 255 VAL A O 1
ATOM 4528 N N . GLY B 1 259 ? -50.727 14.491 -89.048 1.00 28.98 256 GLY A N 1
ATOM 4529 C CA . GLY B 1 259 ? -50.032 13.583 -88.132 1.00 27.44 256 GLY A CA 1
ATOM 4530 C C . GLY B 1 259 ? -49.761 12.273 -88.848 1.00 29.31 256 GLY A C 1
ATOM 4531 O O . GLY B 1 259 ? -50.532 11.297 -88.671 1.00 27.86 256 GLY A O 1
ATOM 4532 N N . LEU B 1 260 ? -48.713 12.272 -89.671 1.00 27.84 257 LEU A N 1
ATOM 4533 C CA . LEU B 1 260 ? -48.457 11.178 -90.638 1.00 26.23 257 LEU A CA 1
ATOM 4534 C C . LEU B 1 260 ? -46.971 11.183 -91.014 1.00 24.87 257 LEU A C 1
ATOM 4535 O O . LEU B 1 260 ? -46.457 12.262 -91.393 1.00 27.72 257 LEU A O 1
ATOM 4540 N N . ASP B 1 261 ? -46.334 10.015 -90.962 1.00 25.16 258 ASP A N 1
ATOM 4541 C CA . ASP B 1 261 ? -44.894 9.847 -91.281 1.00 25.64 258 ASP A CA 1
ATOM 4542 C C . ASP B 1 261 ? -44.731 9.615 -92.784 1.00 25.09 258 ASP A C 1
ATOM 4543 O O . ASP B 1 261 ? -43.920 8.749 -93.170 1.00 25.32 258 ASP A O 1
ATOM 4548 N N . GLU B 1 262 ? -45.440 10.392 -93.601 1.00 26.21 259 GLU A N 1
ATOM 4549 C CA . GLU B 1 262 ? -45.510 10.209 -95.066 1.00 25.10 259 GLU A CA 1
ATOM 4550 C C . GLU B 1 262 ? -45.809 11.550 -95.731 1.00 23.68 259 GLU A C 1
ATOM 4551 O O . GLU B 1 262 ? -46.271 12.508 -95.040 1.00 28.44 259 GLU A O 1
ATOM 4557 N N . VAL B 1 263 ? -45.619 11.617 -97.038 1.00 22.16 260 VAL A N 1
ATOM 4558 C CA . VAL B 1 263 ? -46.260 12.688 -97.837 1.00 24.59 260 VAL A CA 1
ATOM 4559 C C . VAL B 1 263 ? -47.767 12.400 -97.878 1.00 23.86 260 VAL A C 1
ATOM 4560 O O . VAL B 1 263 ? -48.170 11.391 -98.503 1.00 23.77 260 VAL A O 1
ATOM 4564 N N . SER B 1 264 ? -48.543 13.224 -97.177 1.00 26.26 261 SER A N 1
ATOM 4565 C CA . SER B 1 264 ? -49.968 12.966 -96.876 1.00 26.77 261 SER A CA 1
ATOM 4566 C C . SER B 1 264 ? -50.843 13.135 -98.121 1.00 24.96 261 SER A C 1
ATOM 4567 O O . SER B 1 264 ? -50.674 14.088 -98.883 1.00 27.95 261 SER A O 1
ATOM 4570 N N . PRO B 1 265 ? -51.852 12.257 -98.335 1.00 25.10 262 PRO A N 1
ATOM 4571 C CA . PRO B 1 265 ? -52.796 12.430 -99.444 1.00 25.84 262 PRO A CA 1
ATOM 4572 C C . PRO B 1 265 ? -53.863 13.496 -99.147 1.00 24.53 262 PRO A C 1
ATOM 4573 O O . PRO B 1 265 ? -54.598 13.910 -100.065 1.00 25.90 262 PRO A O 1
ATOM 4577 N N . ILE B 1 266 ? -53.903 13.961 -97.899 1.00 27.34 263 ILE A N 1
ATOM 4578 C CA . ILE B 1 266 ? -54.837 15.004 -97.401 1.00 27.55 263 ILE A CA 1
ATOM 4579 C C . ILE B 1 266 ? -54.031 16.068 -96.672 1.00 30.77 263 ILE A C 1
ATOM 4580 O O . ILE B 1 266 ? -53.148 15.705 -95.845 1.00 29.04 263 ILE A O 1
ATOM 4585 N N . GLY B 1 267 ? -54.341 17.329 -96.972 1.00 30.49 264 GLY A N 1
ATOM 4586 C CA . GLY B 1 267 ? -53.675 18.518 -96.419 1.00 29.87 264 GLY A CA 1
ATOM 4587 C C . GLY B 1 267 ? -52.197 18.593 -96.761 1.00 32.64 264 GLY A C 1
ATOM 4588 O O . GLY B 1 267 ? -51.722 17.978 -97.761 1.00 29.32 264 GLY A O 1
ATOM 4589 N N . LYS B 1 268 ? -51.465 19.320 -95.924 1.00 30.05 265 LYS A N 1
ATOM 4590 C CA . LYS B 1 268 ? -50.087 19.739 -96.235 1.00 29.92 265 LYS A CA 1
ATOM 4591 C C . LYS B 1 268 ? -49.114 18.748 -95.620 1.00 29.18 265 LYS A C 1
ATOM 4592 O O . LYS B 1 268 ? -49.472 18.092 -94.638 1.00 27.74 265 LYS A O 1
ATOM 4598 N N . THR B 1 269 ? -47.915 18.706 -96.188 1.00 27.07 266 THR A N 1
ATOM 4599 C CA . THR B 1 269 ? -46.757 17.989 -95.643 1.00 27.17 266 THR A CA 1
ATOM 4600 C C . THR B 1 269 ? -45.583 18.964 -95.571 1.00 26.13 266 THR A C 1
ATOM 4601 O O . THR B 1 269 ? -45.339 19.677 -96.544 1.00 28.21 266 THR A O 1
ATOM 4605 N N . THR B 1 270 ? -44.877 18.982 -94.459 1.00 27.25 267 THR A N 1
ATOM 4606 C CA . THR B 1 270 ? -43.638 19.769 -94.335 1.00 25.60 267 THR A CA 1
ATOM 4607 C C . THR B 1 270 ? -42.479 18.863 -94.711 1.00 26.23 267 THR A C 1
ATOM 4608 O O . THR B 1 270 ? -42.489 17.698 -94.316 1.00 24.62 267 THR A O 1
ATOM 4612 N N . VAL B 1 271 ? -41.513 19.407 -95.437 1.00 23.97 268 VAL A N 1
ATOM 4613 C CA . VAL B 1 271 ? -40.273 18.688 -95.806 1.00 24.67 268 VAL A CA 1
ATOM 4614 C C . VAL B 1 271 ? -39.084 19.420 -95.198 1.00 27.29 268 VAL A C 1
ATOM 4615 O O . VAL B 1 271 ? -38.998 20.671 -95.381 1.00 27.03 268 VAL A O 1
ATOM 4619 N N . TRP B 1 272 ? -38.259 18.700 -94.433 1.00 24.65 269 TRP A N 1
ATOM 4620 C CA . TRP B 1 272 ? -36.936 19.200 -94.000 1.00 24.92 269 TRP A CA 1
ATOM 4621 C C . TRP B 1 272 ? -35.894 18.581 -94.917 1.00 24.05 269 TRP A C 1
ATOM 4622 O O . TRP B 1 272 ? -35.910 17.351 -95.090 1.00 26.06 269 TRP A O 1
ATOM 4633 N N . HIS B 1 273 ? -35.076 19.403 -95.549 1.00 24.72 270 HIS A N 1
ATOM 4634 C CA . HIS B 1 273 ? -34.179 18.994 -96.655 1.00 26.44 270 HIS A CA 1
ATOM 4635 C C . HIS B 1 273 ? -32.730 19.172 -96.201 1.00 28.39 270 HIS A C 1
ATOM 4636 O O . HIS B 1 273 ? -32.377 20.300 -95.829 1.00 29.64 270 HIS A O 1
ATOM 4643 N N . ILE B 1 274 ? -31.964 18.095 -96.171 1.00 30.35 271 ILE A N 1
ATOM 4644 C CA . ILE B 1 274 ? -30.500 18.105 -95.867 1.00 38.41 271 ILE A CA 1
ATOM 4645 C C . ILE B 1 274 ? -29.775 17.850 -97.179 1.00 43.84 271 ILE A C 1
ATOM 4646 O O . ILE B 1 274 ? -30.029 16.772 -97.757 1.00 39.47 271 ILE A O 1
ATOM 4651 N N . ASP B 1 275 ? -28.861 18.734 -97.585 1.00 45.55 272 ASP A N 1
ATOM 4652 C CA . ASP B 1 275 ? -28.129 18.594 -98.874 1.00 49.51 272 ASP A CA 1
ATOM 4653 C C . ASP B 1 275 ? -26.638 18.802 -98.647 1.00 58.23 272 ASP A C 1
ATOM 4654 O O . ASP B 1 275 ? -26.208 19.942 -98.507 1.00 58.80 272 ASP A O 1
ATOM 4659 N N . PRO B 1 276 ? -25.806 17.734 -98.633 1.00 65.04 273 PRO A N 1
ATOM 4660 C CA . PRO B 1 276 ? -24.372 17.869 -98.349 1.00 66.75 273 PRO A CA 1
ATOM 4661 C C . PRO B 1 276 ? -23.497 18.046 -99.606 1.00 62.99 273 PRO A C 1
ATOM 4662 O O . PRO B 1 276 ? -23.472 19.152 -100.125 1.00 67.74 273 PRO A O 1
ATOM 4666 N N . LYS B 1 282 ? -27.025 23.277 -93.971 1.00 54.85 279 LYS A N 1
ATOM 4667 C CA . LYS B 1 282 ? -28.270 24.073 -93.818 1.00 46.81 279 LYS A CA 1
ATOM 4668 C C . LYS B 1 282 ? -29.507 23.158 -93.781 1.00 48.19 279 LYS A C 1
ATOM 4669 O O . LYS B 1 282 ? -29.679 22.284 -94.663 1.00 49.74 279 LYS A O 1
ATOM 4671 N N . LEU B 1 283 ? -30.367 23.377 -92.798 1.00 45.13 280 LEU A N 1
ATOM 4672 C CA . LEU B 1 283 ? -31.683 22.709 -92.720 1.00 46.79 280 LEU A CA 1
ATOM 4673 C C . LEU B 1 283 ? -32.673 23.561 -93.519 1.00 43.88 280 LEU A C 1
ATOM 4674 O O . LEU B 1 283 ? -33.040 24.637 -93.043 1.00 42.21 280 LEU A O 1
ATOM 4679 N N . LYS B 1 284 ? -33.031 23.133 -94.724 1.00 37.02 281 LYS A N 1
ATOM 4680 C CA . LYS B 1 284 ? -33.999 23.874 -95.555 1.00 32.97 281 LYS A CA 1
ATOM 4681 C C . LYS B 1 284 ? -35.378 23.253 -95.332 1.00 32.05 281 LYS A C 1
ATOM 4682 O O . LYS B 1 284 ? -35.448 22.078 -94.926 1.00 29.95 281 LYS A O 1
ATOM 4688 N N . THR B 1 285 ? -36.431 24.010 -95.578 1.00 29.91 282 THR A N 1
ATOM 4689 C CA . THR B 1 285 ? -37.800 23.520 -95.356 1.00 28.41 282 THR A CA 1
ATOM 4690 C C . THR B 1 285 ? -38.684 24.015 -96.476 1.00 29.97 282 THR A C 1
ATOM 4691 O O . THR B 1 285 ? -38.534 25.178 -96.926 1.00 26.42 282 THR A O 1
ATOM 4695 N N . PHE B 1 286 ? -39.605 23.165 -96.903 1.00 27.26 283 PHE A N 1
ATOM 4696 C CA . PHE B 1 286 ? -40.671 23.578 -97.851 1.00 27.01 283 PHE A CA 1
ATOM 4697 C C . PHE B 1 286 ? -41.932 22.796 -97.525 1.00 26.97 283 PHE A C 1
ATOM 4698 O O . PHE B 1 286 ? -41.960 22.047 -96.519 1.00 26.39 283 PHE A O 1
ATOM 4706 N N . GLN B 1 287 ? -42.951 22.947 -98.347 1.00 26.11 284 GLN A N 1
ATOM 4707 C CA . GLN B 1 287 ? -44.281 22.391 -98.031 1.00 28.40 284 GLN A CA 1
ATOM 4708 C C . GLN B 1 287 ? -44.885 21.757 -99.284 1.00 31.60 284 GLN A C 1
ATOM 4709 O O . GLN B 1 287 ? -44.698 22.311 -100.369 1.00 31.30 284 GLN A O 1
ATOM 4715 N N . LEU B 1 288 ? -45.571 20.622 -99.116 1.00 28.91 285 LEU A N 1
ATOM 4716 C CA . LEU B 1 288 ? -46.252 19.908 -100.228 1.00 27.67 285 LEU A CA 1
ATOM 4717 C C . LEU B 1 288 ? -47.744 19.806 -99.929 1.00 27.57 285 LEU A C 1
ATOM 4718 O O . LEU B 1 288 ? -48.161 19.698 -98.729 1.00 26.46 285 LEU A O 1
ATOM 4723 N N . GLU B 1 289 ? -48.515 19.818 -101.004 1.00 26.67 286 GLU A N 1
ATOM 4724 C CA . GLU B 1 289 ? -49.929 19.434 -100.944 1.00 28.39 286 GLU A CA 1
ATOM 4725 C C . GLU B 1 289 ? -50.288 18.797 -102.273 1.00 26.44 286 GLU A C 1
ATOM 4726 O O . GLU B 1 289 ? -49.612 19.010 -103.286 1.00 25.04 286 GLU A O 1
ATOM 4732 N N . PRO B 1 290 ? -51.315 17.925 -102.280 1.00 24.94 287 PRO A N 1
ATOM 4733 C CA . PRO B 1 290 ? -51.618 17.114 -103.459 1.00 24.65 287 PRO A CA 1
ATOM 4734 C C . PRO B 1 290 ? -51.893 17.942 -104.722 1.00 26.41 287 PRO A C 1
ATOM 4735 O O . PRO B 1 290 ? -51.517 17.495 -105.799 1.00 24.13 287 PRO A O 1
ATOM 4739 N N . SER B 1 291 ? -52.421 19.166 -104.577 1.00 26.51 288 SER A N 1
ATOM 4740 C CA . SER B 1 291 ? -52.728 20.041 -105.737 1.00 28.63 288 SER A CA 1
ATOM 4741 C C . SER B 1 291 ? -51.422 20.315 -106.497 1.00 27.84 288 SER A C 1
ATOM 4742 O O . SER B 1 291 ? -51.443 20.446 -107.716 1.00 24.63 288 SER A O 1
ATOM 4745 N N . MET B 1 292 ? -50.277 20.322 -105.809 1.00 29.60 289 MET A N 1
ATOM 4746 C CA . MET B 1 292 ? -48.973 20.621 -106.448 1.00 27.82 289 MET A CA 1
ATOM 4747 C 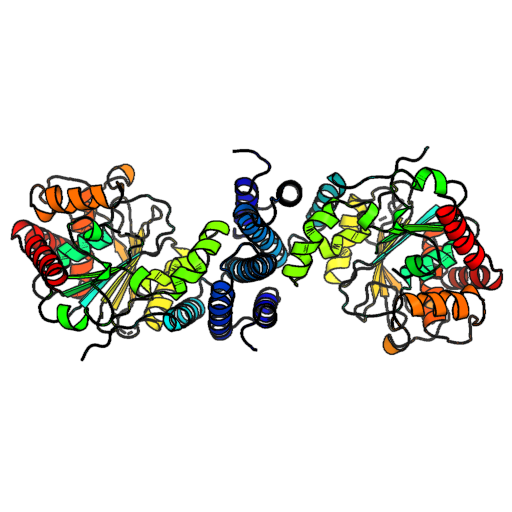C . MET B 1 292 ? -48.603 19.508 -107.441 1.00 27.09 289 MET A C 1
ATOM 4748 O O . MET B 1 292 ? -47.736 19.736 -108.306 1.00 28.91 289 MET A O 1
ATOM 4753 N N . PHE B 1 293 ? -49.212 18.327 -107.319 1.00 27.04 290 PHE A N 1
ATOM 4754 C CA . PHE B 1 293 ? -48.963 17.149 -108.187 1.00 26.92 290 PHE A CA 1
ATOM 4755 C C . PHE B 1 293 ? -50.074 16.972 -109.222 1.00 26.34 290 PHE A C 1
ATOM 4756 O O . PHE B 1 293 ? -50.057 15.946 -109.919 1.00 28.13 290 PHE A O 1
ATOM 4764 N N . GLY B 1 294 ? -51.056 17.872 -109.222 1.00 28.31 291 GLY A N 1
ATOM 4765 C CA . GLY B 1 294 ? -52.252 17.747 -110.068 1.00 26.05 291 GLY A CA 1
ATOM 4766 C C . GLY B 1 294 ? -53.156 16.638 -109.573 1.00 27.68 291 GLY A C 1
ATOM 4767 O O . GLY B 1 294 ? -53.914 16.112 -110.416 1.00 29.76 291 GLY A O 1
ATOM 4768 N N . LEU B 1 295 ? -53.139 16.328 -108.263 1.00 24.65 292 LEU A N 1
ATOM 4769 C CA . LEU B 1 295 ? -53.996 15.287 -107.658 1.00 26.89 292 LEU A CA 1
ATOM 4770 C C . LEU B 1 295 ? -55.066 15.918 -106.772 1.00 26.76 292 LEU A C 1
ATOM 4771 O O . LEU B 1 295 ? -54.787 16.896 -106.117 1.00 29.64 292 LEU A O 1
ATOM 4776 N N . GLU B 1 296 ? -56.235 15.298 -106.703 1.00 28.96 293 GLU A N 1
ATOM 4777 C CA . GLU B 1 296 ? -57.243 15.569 -105.641 1.00 30.59 293 GLU A CA 1
ATOM 4778 C C . GLU B 1 296 ? -56.718 15.066 -104.296 1.00 27.70 293 GLU A C 1
ATOM 4779 O O . GLU B 1 296 ? -55.867 14.180 -104.282 1.00 28.42 293 GLU A O 1
ATOM 4785 N N . GLU B 1 297 ? -57.253 15.619 -103.214 1.00 30.10 294 GLU A N 1
ATOM 4786 C CA . GLU B 1 297 ? -57.029 15.151 -101.821 1.00 30.77 294 GLU A CA 1
ATOM 4787 C C . GLU B 1 297 ? -57.860 13.892 -101.565 1.00 29.99 294 GLU A C 1
ATOM 4788 O O . GLU B 1 297 ? -58.899 13.707 -102.200 1.00 29.79 294 GLU A O 1
ATOM 4794 N N . HIS B 1 298 ? -57.337 13.001 -100.744 1.00 27.65 295 HIS A N 1
ATOM 4795 C CA . HIS B 1 298 ? -58.020 11.777 -100.277 1.00 26.56 295 HIS A CA 1
ATOM 4796 C C . HIS B 1 298 ? -57.820 11.638 -98.778 1.00 27.65 295 HIS A C 1
ATOM 4797 O O . HIS B 1 298 ? -56.678 11.663 -98.323 1.00 24.89 295 HIS A O 1
ATOM 4804 N N . GLU B 1 299 ? -58.925 11.548 -98.043 1.00 28.25 296 GLU A N 1
ATOM 4805 C CA . GLU B 1 299 ? -58.928 11.299 -96.585 1.00 31.90 296 GLU A CA 1
ATOM 4806 C C . GLU B 1 299 ? -58.093 10.058 -96.300 1.00 28.18 296 GLU A C 1
ATOM 4807 O O . GLU B 1 299 ? -58.053 9.169 -97.163 1.00 27.76 296 GLU A O 1
ATOM 4813 N N . LEU B 1 300 ? -57.546 9.962 -95.086 1.00 27.47 297 LEU A N 1
ATOM 4814 C CA . LEU B 1 300 ? -56.756 8.784 -94.665 1.00 28.06 297 LEU A CA 1
ATOM 4815 C C . LEU B 1 300 ? -57.610 7.519 -94.684 1.00 27.29 297 LEU A C 1
ATOM 4816 O O . LEU B 1 300 ? -57.047 6.423 -94.951 1.00 29.39 297 LEU A O 1
ATOM 4821 N N . SER B 1 301 ? -58.916 7.632 -94.438 1.00 27.60 298 SER A N 1
ATOM 4822 C CA . SER B 1 301 ? -59.836 6.472 -94.506 1.00 29.55 298 SER A CA 1
ATOM 4823 C C . SER B 1 301 ? -59.780 5.846 -95.904 1.00 27.36 298 SER A C 1
ATOM 4824 O O . SER B 1 301 ? -60.019 4.674 -95.984 1.00 28.04 298 SER A O 1
ATOM 4827 N N . LYS B 1 302 ? -59.491 6.612 -96.955 1.00 27.73 299 LYS A N 1
ATOM 4828 C CA . LYS B 1 302 ? -59.492 6.117 -98.357 1.00 27.18 299 LYS A CA 1
ATOM 4829 C C . LYS B 1 302 ? -58.147 5.490 -98.745 1.00 25.41 299 LYS A C 1
ATOM 4830 O O . LYS B 1 302 ? -58.068 4.855 -99.833 1.00 26.53 299 LYS A O 1
ATOM 4836 N N . CYS B 1 303 ? -57.112 5.728 -97.939 1.00 26.05 300 CYS A N 1
ATOM 4837 C CA . CYS B 1 303 ? -55.723 5.243 -98.164 1.00 27.64 300 CYS A CA 1
ATOM 4838 C C . CYS B 1 303 ? -55.303 4.322 -97.020 1.00 27.38 300 CYS A C 1
ATOM 4839 O O . CYS B 1 303 ? -54.126 4.373 -96.622 1.00 25.42 300 CYS A O 1
ATOM 4842 N N . ALA B 1 304 ? -56.252 3.533 -96.506 1.00 28.08 301 ALA A N 1
ATOM 4843 C CA . ALA B 1 304 ? -56.068 2.626 -95.353 1.00 30.68 301 ALA A CA 1
ATOM 4844 C C . ALA B 1 304 ? -55.144 1.481 -95.759 1.00 27.28 301 ALA A C 1
ATOM 4845 O O . ALA B 1 304 ? -55.068 1.184 -96.940 1.00 28.44 301 ALA A O 1
ATOM 4847 N N . SER B 1 305 ? -54.471 0.888 -94.780 1.00 26.59 302 SER A N 1
ATOM 4848 C CA . SER B 1 305 ? -53.833 -0.449 -94.863 1.00 26.17 302 SER A CA 1
ATOM 4849 C C . SER B 1 305 ? -54.868 -1.540 -94.622 1.00 27.93 302 SER A C 1
ATOM 4850 O O . SER B 1 305 ? -55.839 -1.313 -93.864 1.00 27.95 302 SER A O 1
ATOM 4853 N N . TYR B 1 306 ? -54.657 -2.654 -95.313 1.00 27.88 303 TYR A N 1
ATOM 4854 C CA . TYR B 1 306 ? -55.437 -3.911 -95.252 1.00 28.70 303 TYR A CA 1
ATOM 4855 C C . TYR B 1 306 ? -54.545 -5.017 -94.712 1.00 29.67 303 TYR A C 1
ATOM 4856 O O . TYR B 1 306 ? -54.926 -6.169 -94.748 1.00 30.89 303 TYR A O 1
ATOM 4865 N N . GLY B 1 307 ? -53.343 -4.664 -94.267 1.00 33.39 304 GLY A N 1
ATOM 4866 C CA . GLY B 1 307 ? -52.336 -5.664 -93.869 1.00 34.03 304 GLY A CA 1
ATOM 4867 C C . GLY B 1 307 ? -51.565 -6.145 -95.086 1.00 35.55 304 GLY A C 1
ATOM 4868 O O . GLY B 1 307 ? -52.019 -5.962 -96.220 1.00 35.48 304 GLY A O 1
ATOM 4869 N N . PRO B 1 308 ? -50.389 -6.777 -94.870 1.00 34.65 305 PRO A N 1
ATOM 4870 C CA . PRO B 1 308 ? -49.469 -7.103 -95.961 1.00 35.93 305 PRO A CA 1
ATOM 4871 C C . PRO B 1 308 ? -50.044 -7.913 -97.133 1.00 34.04 305 PRO A C 1
ATOM 4872 O O . PRO B 1 308 ? -49.696 -7.652 -98.238 1.00 32.19 305 PRO A O 1
ATOM 4876 N N . LYS B 1 309 ? -50.879 -8.908 -96.883 1.00 33.08 306 LYS A N 1
ATOM 4877 C CA . LYS B 1 309 ? -51.335 -9.797 -97.978 1.00 35.53 306 LYS A CA 1
ATOM 4878 C C . LYS B 1 309 ? -52.208 -8.998 -98.969 1.00 31.12 306 LYS A C 1
ATOM 4879 O O . LYS B 1 309 ? -51.927 -9.023 -100.177 1.00 26.21 306 LYS A O 1
ATOM 4885 N N . GLU B 1 310 ? -53.229 -8.312 -98.477 1.00 27.92 307 GLU A N 1
ATOM 4886 C CA . GLU B 1 310 ? -54.144 -7.514 -99.339 1.00 30.78 307 GLU A CA 1
ATOM 4887 C C . GLU B 1 310 ? -53.410 -6.268 -99.888 1.00 27.64 307 GLU A C 1
ATOM 4888 O O . GLU B 1 310 ? -53.681 -5.852 -101.034 1.00 26.87 307 GLU A O 1
ATOM 4894 N N . ASN B 1 311 ? -52.505 -5.671 -99.114 1.00 26.82 308 ASN A N 1
ATOM 4895 C CA . ASN B 1 311 ? -51.754 -4.487 -99.600 1.00 28.14 308 ASN A CA 1
ATOM 4896 C C . ASN B 1 311 ? -50.968 -4.955 -100.820 1.00 25.81 308 ASN A C 1
ATOM 4897 O O . ASN B 1 311 ? -50.943 -4.234 -101.835 1.00 23.53 308 ASN A O 1
ATOM 4902 N N . ALA B 1 312 ? -50.382 -6.148 -100.754 1.00 25.71 309 ALA A N 1
ATOM 4903 C CA . ALA B 1 312 ? -49.545 -6.680 -101.858 1.00 29.43 309 ALA A CA 1
ATOM 4904 C C . ALA B 1 312 ? -50.417 -6.926 -103.095 1.00 27.70 309 ALA A C 1
ATOM 4905 O O . ALA B 1 312 ? -49.982 -6.642 -104.254 1.00 27.21 309 ALA A O 1
ATOM 4907 N N . ARG B 1 313 ? -51.585 -7.496 -102.872 1.00 27.36 310 ARG A N 1
ATOM 4908 C CA . ARG B 1 313 ? -52.512 -7.839 -103.983 1.00 27.37 310 ARG A CA 1
ATOM 4909 C C . ARG B 1 313 ? -52.965 -6.544 -104.651 1.00 24.22 310 ARG A C 1
ATOM 4910 O O . ARG B 1 313 ? -53.007 -6.497 -105.891 1.00 24.53 310 ARG A O 1
ATOM 4918 N N . ILE B 1 314 ? -53.341 -5.541 -103.863 1.00 24.77 311 ILE A N 1
ATOM 4919 C CA . ILE B 1 314 ? -53.755 -4.214 -104.447 1.00 26.07 311 ILE A CA 1
ATOM 4920 C C . ILE B 1 314 ? -52.596 -3.681 -105.291 1.00 25.02 311 ILE A C 1
ATOM 4921 O O . ILE B 1 314 ? -52.781 -3.311 -106.499 1.00 24.04 311 ILE A O 1
ATOM 4926 N N . LEU B 1 315 ? -51.399 -3.675 -104.708 1.00 25.35 312 LEU A N 1
ATOM 4927 C CA . LEU B 1 315 ? -50.227 -3.135 -105.414 1.00 25.22 312 LEU A CA 1
ATOM 4928 C C . LEU B 1 315 ? -50.015 -3.901 -106.718 1.00 24.71 312 LEU A C 1
ATOM 4929 O O . LEU B 1 315 ? -49.828 -3.272 -107.772 1.00 25.37 312 LEU A O 1
ATOM 4934 N N . LYS B 1 316 ? -50.013 -5.221 -106.650 1.00 25.44 313 LYS A N 1
ATOM 4935 C CA . LYS B 1 316 ? -49.726 -6.040 -107.852 1.00 28.28 313 LYS A CA 1
ATOM 4936 C C . LYS B 1 316 ? -50.875 -5.963 -108.873 1.00 27.08 313 LYS A C 1
ATOM 4937 O O . LYS B 1 316 ? -50.617 -5.695 -110.054 1.00 24.85 313 LYS A O 1
ATOM 4943 N N . GLU B 1 317 ? -52.117 -6.134 -108.431 1.00 29.74 314 GLU A N 1
ATOM 4944 C CA . GLU B 1 317 ? -53.276 -6.352 -109.346 1.00 30.39 314 GLU A CA 1
ATOM 4945 C C . GLU B 1 317 ? -53.936 -5.031 -109.742 1.00 28.20 314 GLU A C 1
ATOM 4946 O O . GLU B 1 317 ? -54.424 -4.940 -110.888 1.00 26.25 314 GLU A O 1
ATOM 4952 N N . GLU B 1 318 ? -53.943 -4.020 -108.879 1.00 26.89 315 GLU A N 1
ATOM 4953 C CA . GLU B 1 318 ? -54.584 -2.729 -109.227 1.00 26.92 315 GLU A CA 1
ATOM 4954 C C . GLU B 1 318 ? -53.573 -1.682 -109.703 1.00 28.77 315 GLU A C 1
ATOM 4955 O O . GLU B 1 318 ? -53.970 -0.856 -110.563 1.00 27.92 315 GLU A O 1
ATOM 4961 N N . VAL B 1 319 ? -52.349 -1.645 -109.156 1.00 25.21 316 VAL A N 1
ATOM 4962 C CA . VAL B 1 319 ? -51.438 -0.503 -109.408 1.00 26.79 316 VAL A CA 1
ATOM 4963 C C . VAL B 1 319 ? -50.420 -0.901 -110.488 1.00 26.86 316 VAL A C 1
ATOM 4964 O O . VAL B 1 319 ? -50.388 -0.227 -111.512 1.00 23.29 316 VAL A O 1
ATOM 4968 N N . LEU B 1 320 ? -49.562 -1.905 -110.220 1.00 23.27 317 LEU A N 1
ATOM 4969 C CA . LEU B 1 320 ? -48.424 -2.266 -111.105 1.00 24.55 317 LEU A CA 1
ATOM 4970 C C . LEU B 1 320 ? -48.951 -2.837 -112.436 1.00 25.80 317 LEU A C 1
ATOM 4971 O O . LEU B 1 320 ? -48.215 -2.776 -113.437 1.00 23.80 317 LEU A O 1
ATOM 4976 N N . SER B 1 321 ? -50.200 -3.299 -112.454 1.00 24.57 318 SER A N 1
ATOM 4977 C CA . SER B 1 321 ? -50.900 -3.859 -113.636 1.00 27.02 318 SER A CA 1
ATOM 4978 C C . SER B 1 321 ? -51.295 -2.747 -114.611 1.00 28.03 318 SER A C 1
ATOM 4979 O O . SER B 1 321 ? -51.607 -3.061 -115.748 1.00 27.36 318 SER A O 1
ATOM 4982 N N . GLY B 1 322 ? -51.333 -1.483 -114.180 1.00 27.98 319 GLY A N 1
ATOM 4983 C CA . GLY B 1 322 ? -51.780 -0.389 -115.069 1.00 27.40 319 GLY A CA 1
ATOM 4984 C C . GLY B 1 322 ? -53.308 -0.256 -115.163 1.00 26.97 319 GLY A C 1
ATOM 4985 O O . GLY B 1 322 ? -53.777 0.480 -116.047 1.00 25.53 319 GLY A O 1
ATOM 4986 N N . LYS B 1 323 ? -54.061 -0.872 -114.252 1.00 26.85 320 LYS A N 1
ATOM 4987 C CA . LYS B 1 323 ? -55.538 -0.779 -114.247 1.00 27.67 320 LYS A CA 1
ATOM 4988 C C . LYS B 1 323 ? -55.970 0.667 -114.026 1.00 26.92 320 LYS A C 1
ATOM 4989 O O . LYS B 1 323 ? -56.970 1.090 -114.656 1.00 29.45 320 LYS A O 1
ATOM 4995 N N . TYR B 1 324 ? -55.258 1.402 -113.174 1.00 26.11 321 TYR A N 1
ATOM 4996 C CA . TYR B 1 324 ? -55.577 2.824 -112.892 1.00 25.87 321 TYR A CA 1
ATOM 4997 C C . TYR B 1 324 ? -54.555 3.749 -113.538 1.00 27.92 321 TYR A C 1
ATOM 4998 O O . TYR B 1 324 ? -53.362 3.371 -113.746 1.00 27.38 321 TYR A O 1
ATOM 5007 N N . HIS B 1 325 ? -55.017 4.966 -113.806 1.00 27.80 322 HIS A N 1
ATOM 5008 C CA . HIS B 1 325 ? -54.235 6.057 -114.427 1.00 27.76 322 HIS A CA 1
ATOM 5009 C C . HIS B 1 325 ? -54.351 7.327 -113.592 1.00 26.84 322 HIS A C 1
ATOM 5010 O O . HIS B 1 325 ? -55.341 7.483 -112.837 1.00 25.61 322 HIS A O 1
ATOM 5017 N N . LEU B 1 326 ? -53.404 8.242 -113.797 1.00 26.10 323 LEU A N 1
ATOM 5018 C CA . LEU B 1 326 ? -53.581 9.650 -113.380 1.00 26.49 323 LEU A CA 1
ATOM 5019 C C . LEU B 1 326 ? -54.916 10.138 -113.950 1.00 26.88 323 LEU A C 1
ATOM 5020 O O . LEU B 1 326 ? -55.124 9.942 -115.142 1.00 27.30 323 LEU A O 1
ATOM 5025 N N . GLY B 1 327 ? -55.750 10.764 -113.137 1.00 26.18 324 GLY A N 1
ATOM 5026 C CA . GLY B 1 327 ? -57.060 11.297 -113.540 1.00 29.56 324 GLY A CA 1
ATOM 5027 C C . GLY B 1 327 ? -58.209 10.378 -113.158 1.00 27.48 324 GLY A C 1
ATOM 5028 O O . GLY B 1 327 ? -59.327 10.866 -113.195 1.00 27.30 324 GLY A O 1
ATOM 5029 N N . ASP B 1 328 ? -57.932 9.114 -112.794 1.00 27.83 325 ASP A N 1
ATOM 5030 C CA . ASP B 1 328 ? -58.933 8.154 -112.244 1.00 27.26 325 ASP A CA 1
ATOM 5031 C C . ASP B 1 328 ? -59.325 8.546 -110.806 1.00 27.04 325 ASP A C 1
ATOM 5032 O O . ASP B 1 328 ? -60.404 8.093 -110.332 1.00 26.24 325 ASP A O 1
ATOM 5037 N N . ASN B 1 329 ? -58.524 9.384 -110.139 1.00 26.51 326 ASN A N 1
ATOM 5038 C CA . ASN B 1 329 ? -58.746 9.781 -108.724 1.00 26.37 326 ASN A CA 1
ATOM 5039 C C . ASN B 1 329 ? -58.865 8.536 -107.835 1.00 27.00 326 ASN A C 1
ATOM 5040 O O . ASN B 1 329 ? -59.564 8.586 -106.801 1.00 30.23 326 ASN A O 1
ATOM 5045 N N . ASN B 1 330 ? -58.191 7.444 -108.182 1.00 24.68 327 ASN A N 1
ATOM 5046 C CA . ASN B 1 330 ? -58.114 6.257 -107.299 1.00 23.62 327 ASN A CA 1
ATOM 5047 C C . ASN B 1 330 ? -57.201 6.621 -106.126 1.00 23.39 327 ASN A C 1
ATOM 5048 O O . ASN B 1 330 ? -56.061 7.020 -106.359 1.00 21.43 327 ASN A O 1
ATOM 5053 N N . PRO B 1 331 ? -57.671 6.590 -104.861 1.00 22.57 328 PRO A N 1
ATOM 5054 C CA . PRO B 1 331 ? -56.885 7.106 -103.739 1.00 24.78 328 PRO A CA 1
ATOM 5055 C C . PRO B 1 331 ? -55.508 6.456 -103.559 1.00 23.24 328 PRO A C 1
ATOM 5056 O O . PRO B 1 331 ? -54.501 7.156 -103.464 1.00 24.08 328 PRO A O 1
ATOM 5060 N N . ILE B 1 332 ? -55.475 5.131 -103.535 1.00 24.18 329 ILE A N 1
ATOM 5061 C CA . ILE B 1 332 ? -54.203 4.391 -103.333 1.00 24.18 329 ILE A CA 1
ATOM 5062 C C . ILE B 1 332 ? -53.284 4.655 -104.523 1.00 23.64 329 ILE A C 1
ATOM 5063 O O . ILE B 1 332 ? -52.045 4.855 -104.332 1.00 23.20 329 ILE A O 1
ATOM 5068 N N . TYR B 1 333 ? -53.812 4.578 -105.740 1.00 22.97 330 TYR A N 1
ATOM 5069 C CA . TYR B 1 333 ? -52.970 4.816 -106.927 1.00 23.29 330 TYR A CA 1
ATOM 5070 C C . TYR B 1 333 ? -52.365 6.227 -106.821 1.00 25.00 330 TYR A C 1
ATOM 5071 O O . TYR B 1 333 ? -51.146 6.416 -107.044 1.00 25.87 330 TYR A O 1
ATOM 5080 N N . ASP B 1 334 ? -53.200 7.209 -106.498 1.00 22.73 331 ASP A N 1
ATOM 5081 C CA . ASP B 1 334 ? -52.763 8.623 -106.391 1.00 22.82 331 ASP A CA 1
ATOM 5082 C C . ASP B 1 334 ? -51.721 8.761 -105.261 1.00 23.80 331 ASP A C 1
ATOM 5083 O O . ASP B 1 334 ? -50.724 9.487 -105.443 1.00 22.18 331 ASP A O 1
ATOM 5088 N N . TYR B 1 335 ? -51.937 8.103 -104.136 1.00 21.80 332 TYR A N 1
ATOM 5089 C CA . TYR B 1 335 ? -51.041 8.182 -102.959 1.00 22.42 332 TYR A CA 1
ATOM 5090 C C . TYR B 1 335 ? -49.639 7.679 -103.326 1.00 23.75 332 TYR A C 1
ATOM 5091 O O . TYR B 1 335 ? -48.592 8.339 -103.054 1.00 21.91 332 TYR A O 1
ATOM 5100 N N . ILE B 1 336 ? -49.614 6.530 -103.993 1.00 23.23 333 ILE A N 1
ATOM 5101 C CA . ILE B 1 336 ? -48.369 5.924 -104.536 1.00 24.06 333 ILE A CA 1
ATOM 5102 C C . ILE B 1 336 ? -47.738 6.851 -105.578 1.00 25.09 333 ILE A C 1
ATOM 5103 O O . ILE B 1 336 ? -46.504 7.010 -105.532 1.00 24.05 333 ILE A O 1
ATOM 5108 N N . LEU B 1 337 ? -48.512 7.394 -106.508 1.00 22.95 334 LEU A N 1
ATOM 5109 C CA . LEU B 1 337 ? -47.940 8.225 -107.604 1.00 26.43 334 LEU A CA 1
ATOM 5110 C C . LEU B 1 337 ? -47.262 9.432 -106.951 1.00 24.36 334 LEU A C 1
ATOM 5111 O O . LEU B 1 337 ? -46.227 9.856 -107.431 1.00 22.76 334 LEU A O 1
ATOM 5116 N N . MET B 1 338 ? -47.911 10.041 -105.963 1.00 23.54 335 MET A N 1
ATOM 5117 C CA . MET B 1 338 ? -47.408 11.292 -105.337 1.00 23.17 335 MET A CA 1
ATOM 5118 C C . MET B 1 338 ? -46.074 10.998 -104.641 1.00 22.57 335 MET A C 1
ATOM 5119 O O . MET B 1 338 ? -45.071 11.764 -104.818 1.00 23.35 335 MET A O 1
ATOM 5124 N N . ASN B 1 339 ? -46.024 9.934 -103.863 1.00 22.87 336 ASN A N 1
ATOM 5125 C CA . ASN B 1 339 ? -44.796 9.630 -103.083 1.00 25.03 336 ASN A CA 1
ATOM 5126 C C . ASN B 1 339 ? -43.674 9.252 -104.050 1.00 23.79 336 ASN A C 1
ATOM 5127 O O . ASN B 1 339 ? -42.480 9.641 -103.772 1.00 23.50 336 ASN A O 1
ATOM 5132 N N . THR B 1 340 ? -44.008 8.560 -105.145 1.00 23.59 337 THR A N 1
ATOM 5133 C CA . THR B 1 340 ? -43.037 8.231 -106.232 1.00 24.10 337 THR A CA 1
ATOM 5134 C C . THR B 1 340 ? -42.503 9.532 -106.852 1.00 25.01 337 THR A C 1
ATOM 5135 O O . THR B 1 340 ? -41.283 9.644 -107.034 1.00 26.23 337 THR A O 1
ATOM 5139 N N . ALA B 1 341 ? -43.375 10.506 -107.108 1.00 23.37 338 ALA A N 1
ATOM 5140 C CA . ALA B 1 341 ? -42.989 11.823 -107.681 1.00 24.44 338 ALA A CA 1
ATOM 5141 C C . ALA B 1 341 ? -41.967 12.524 -106.775 1.00 25.19 338 ALA A C 1
ATOM 5142 O O . ALA B 1 341 ? -41.012 13.157 -107.300 1.00 25.36 338 ALA A O 1
ATOM 5144 N N . VAL B 1 342 ? -42.204 12.513 -105.470 1.00 23.79 339 VAL A N 1
ATOM 5145 C CA . VAL B 1 342 ? -41.272 13.134 -104.480 1.00 26.02 339 VAL A CA 1
ATOM 5146 C C . VAL B 1 342 ? -39.908 12.429 -104.542 1.00 25.34 339 VAL A C 1
ATOM 5147 O O . VAL B 1 342 ? -38.878 13.134 -104.625 1.00 23.43 339 VAL A O 1
ATOM 5151 N N . LEU B 1 343 ? -39.882 11.093 -104.603 1.00 24.66 340 LEU A N 1
ATOM 5152 C CA . LEU B 1 343 ? -38.624 10.318 -104.748 1.00 26.66 340 LEU A CA 1
ATOM 5153 C C . LEU B 1 343 ? -37.909 10.727 -106.016 1.00 25.71 340 LEU A C 1
ATOM 5154 O O . LEU B 1 343 ? -36.650 10.867 -105.997 1.00 26.65 340 LEU A O 1
ATOM 5159 N N . TYR B 1 344 ? -38.643 10.846 -107.105 1.00 24.81 341 TYR A N 1
ATOM 5160 C CA . TYR B 1 344 ? -38.032 11.243 -108.402 1.00 27.02 341 TYR A CA 1
ATOM 5161 C C . TYR B 1 344 ? -37.384 12.630 -108.290 1.00 24.01 341 TYR A C 1
ATOM 5162 O O . TYR B 1 344 ? -36.241 12.818 -108.776 1.00 25.76 341 TYR A O 1
ATOM 5171 N N . CYS B 1 345 ? -38.105 13.602 -107.751 1.00 23.16 342 CYS A N 1
ATOM 5172 C CA . CYS B 1 345 ? -37.624 15.002 -107.671 1.00 26.42 342 CYS A CA 1
ATOM 5173 C C . CYS B 1 345 ? -36.390 15.045 -106.747 1.00 26.41 342 CYS A C 1
ATOM 5174 O O . CYS B 1 345 ? -35.356 15.668 -107.136 1.00 26.40 342 CYS A O 1
ATOM 5177 N N . LEU B 1 346 ? -36.447 14.311 -105.630 1.00 26.45 343 LEU A N 1
ATOM 5178 C CA . LEU B 1 346 ? -35.285 14.123 -104.725 1.00 25.59 343 LEU A CA 1
ATOM 5179 C C . LEU B 1 346 ? -34.102 13.588 -105.539 1.00 25.62 343 LEU A C 1
ATOM 5180 O O . LEU B 1 346 ? -32.996 14.166 -105.442 1.00 27.79 343 LEU A O 1
ATOM 5185 N N . SER B 1 347 ? -34.309 12.560 -106.354 1.00 25.02 344 SER A N 1
ATOM 5186 C CA . SER B 1 347 ? -33.219 11.904 -107.131 1.00 26.42 344 SER A CA 1
ATOM 5187 C C . SER B 1 347 ? -32.570 12.882 -108.121 1.00 27.90 344 SER A C 1
ATOM 5188 O O . SER B 1 347 ? -31.342 12.691 -108.425 1.00 28.00 344 SER A O 1
ATOM 5191 N N . GLN B 1 348 ? -33.335 13.816 -108.676 1.00 28.14 345 GLN A N 1
ATOM 5192 C CA . GLN B 1 348 ? -32.888 14.685 -109.793 1.00 31.04 345 GLN A CA 1
ATOM 5193 C C . GLN B 1 348 ? -32.400 16.057 -109.299 1.00 32.12 345 GLN A C 1
ATOM 5194 O O . GLN B 1 348 ? -31.845 16.794 -110.117 1.00 30.35 345 GLN A O 1
ATOM 5200 N N . GLY B 1 349 ? -32.639 16.427 -108.043 1.00 29.72 346 GLY A N 1
ATOM 5201 C CA . GLY B 1 349 ? -32.230 17.731 -107.488 1.00 31.18 346 GLY A CA 1
ATOM 5202 C C . GLY B 1 349 ? -33.143 18.879 -107.874 1.00 31.97 346 GLY A C 1
ATOM 5203 O O . GLY B 1 349 ? -32.635 19.996 -107.943 1.00 34.19 346 GLY A O 1
ATOM 5204 N N . HIS B 1 350 ? -34.443 18.652 -108.113 1.00 29.42 347 HIS A N 1
ATOM 5205 C CA . HIS B 1 350 ? -35.393 19.743 -108.421 1.00 28.01 347 HIS A CA 1
ATOM 5206 C C . HIS B 1 350 ? -36.705 19.503 -107.679 1.00 28.14 347 HIS A C 1
ATOM 5207 O O . HIS B 1 350 ? -36.793 18.552 -106.922 1.00 32.34 347 HIS A O 1
ATOM 5214 N N . GLN B 1 351 ? -37.667 20.386 -107.885 1.00 26.64 348 GLN A N 1
ATOM 5215 C CA . GLN B 1 351 ? -39.008 20.397 -107.248 1.00 26.60 348 GLN A CA 1
ATOM 5216 C C . GLN B 1 351 ? -40.046 20.456 -108.389 1.00 28.31 348 GLN A C 1
ATOM 5217 O O . GLN B 1 351 ? -41.142 21.006 -108.199 1.00 26.26 348 GLN A O 1
ATOM 5223 N N . ASN B 1 352 ? -39.745 19.823 -109.522 1.00 28.15 349 ASN A N 1
ATOM 5224 C CA . ASN B 1 352 ? -40.735 19.712 -110.624 1.00 27.93 349 ASN A CA 1
ATOM 5225 C C . ASN B 1 352 ? -41.681 18.546 -110.311 1.00 23.95 349 ASN A C 1
ATOM 5226 O O . ASN B 1 352 ? -41.512 17.486 -110.912 1.00 25.02 349 ASN A O 1
ATOM 5231 N N . TRP B 1 353 ? -42.617 18.750 -109.377 1.00 25.18 350 TRP A N 1
ATOM 5232 C CA . TRP B 1 353 ? -43.499 17.680 -108.828 1.00 25.65 350 TRP A CA 1
ATOM 5233 C C . TRP B 1 353 ? -44.334 17.061 -109.957 1.00 26.27 350 TRP A C 1
ATOM 5234 O O . TRP B 1 353 ? -44.494 15.807 -109.977 1.00 24.27 350 TRP A O 1
ATOM 5245 N N . LYS B 1 354 ? -44.826 17.872 -110.890 1.00 25.48 351 LYS A N 1
ATOM 5246 C CA . LYS B 1 354 ? -45.638 17.347 -112.028 1.00 29.60 351 LYS A CA 1
ATOM 5247 C C . LYS B 1 354 ? -44.783 16.511 -112.996 1.00 26.45 351 LYS A C 1
ATOM 5248 O O . LYS B 1 354 ? -45.346 15.571 -113.622 1.00 29.48 351 LYS A O 1
ATOM 5254 N N . GLU B 1 355 ? -43.491 16.812 -113.175 1.00 25.67 352 GLU A N 1
ATOM 5255 C CA . GLU B 1 355 ? -42.591 15.954 -113.981 1.00 27.67 352 GLU A CA 1
ATOM 5256 C C . GLU B 1 355 ? -42.371 14.639 -113.222 1.00 26.93 352 GLU A C 1
ATOM 5257 O O . GLU B 1 355 ? -42.370 13.570 -113.871 1.00 27.99 352 GLU A O 1
ATOM 5263 N N . GLY B 1 356 ? -42.247 14.695 -111.889 1.00 28.46 353 GLY A N 1
ATOM 5264 C CA . GLY B 1 356 ? -42.174 13.463 -111.071 1.00 27.90 353 GLY A CA 1
ATOM 5265 C C . GLY B 1 356 ? -43.388 12.575 -111.309 1.00 25.03 353 GLY A C 1
ATOM 5266 O O . GLY B 1 356 ? -43.232 11.355 -111.419 1.00 24.27 353 GLY A O 1
ATOM 5267 N N . ILE B 1 357 ? -44.572 13.173 -111.382 1.00 26.38 354 ILE A N 1
ATOM 5268 C CA . ILE B 1 357 ? -45.848 12.447 -111.642 1.00 27.82 354 ILE A CA 1
ATOM 5269 C C . ILE B 1 357 ? -45.776 11.795 -113.016 1.00 26.09 354 ILE A C 1
ATOM 5270 O O . ILE B 1 357 ? -46.067 10.587 -113.134 1.00 25.01 354 ILE A O 1
ATOM 5275 N N . ILE B 1 358 ? -45.340 12.548 -114.026 1.00 28.21 355 ILE A N 1
ATOM 5276 C CA . ILE B 1 358 ? -45.154 11.998 -115.399 1.00 26.53 355 ILE A CA 1
ATOM 5277 C C . ILE B 1 358 ? -44.255 10.759 -115.362 1.00 25.15 355 ILE A C 1
ATOM 5278 O O . ILE B 1 358 ? -44.583 9.730 -116.040 1.00 24.65 355 ILE A O 1
ATOM 5283 N N . LYS B 1 359 ? -43.099 10.854 -114.704 1.00 23.89 356 LYS A N 1
ATOM 5284 C CA . LYS B 1 359 ? -42.128 9.733 -114.705 1.00 25.38 356 LYS A CA 1
ATOM 5285 C C . LYS B 1 359 ? -42.703 8.548 -113.936 1.00 24.31 356 LYS A C 1
ATOM 5286 O O . LYS B 1 359 ? -42.442 7.401 -114.356 1.00 24.76 356 LYS A O 1
ATOM 5292 N N . ALA B 1 360 ? -43.417 8.816 -112.841 1.00 25.15 357 ALA A N 1
ATOM 5293 C CA . ALA B 1 360 ? -44.118 7.772 -112.043 1.00 26.68 357 ALA A CA 1
ATOM 5294 C C . ALA B 1 360 ? -45.151 7.051 -112.923 1.00 25.31 357 ALA A C 1
ATOM 5295 O O . ALA B 1 360 ? -45.173 5.764 -112.990 1.00 25.31 357 ALA A O 1
ATOM 5297 N N . GLU B 1 361 ? -45.981 7.829 -113.607 1.00 24.25 358 GLU A N 1
ATOM 5298 C CA . GLU B 1 361 ? -47.084 7.295 -114.468 1.00 27.75 358 GLU A CA 1
ATOM 5299 C C . GLU B 1 361 ? -46.455 6.444 -115.578 1.00 25.34 358 GLU A C 1
ATOM 5300 O O . GLU B 1 361 ? -46.927 5.325 -115.846 1.00 24.86 358 GLU A O 1
ATOM 5306 N N . GLU B 1 362 ? -45.334 6.903 -116.121 1.00 24.86 359 GLU A N 1
ATOM 5307 C CA . GLU B 1 362 ? -44.611 6.185 -117.187 1.00 25.87 359 GLU A CA 1
ATOM 5308 C C . GLU B 1 362 ? -44.048 4.871 -116.638 1.00 25.96 359 GLU A C 1
ATOM 5309 O O . GLU B 1 362 ? -44.188 3.829 -117.319 1.00 24.47 359 GLU A O 1
ATOM 5315 N N . SER B 1 363 ? -43.405 4.897 -115.469 1.00 24.58 360 SER A N 1
ATOM 5316 C CA . SER B 1 363 ? -42.864 3.671 -114.821 1.00 24.32 360 SER A CA 1
ATOM 5317 C C . SER B 1 363 ? -43.958 2.592 -114.726 1.00 24.73 360 SER A C 1
ATOM 5318 O O . SER B 1 363 ? -43.710 1.426 -115.093 1.00 23.45 360 SER A O 1
ATOM 5321 N N . ILE B 1 364 ? -45.146 2.956 -114.240 1.00 26.59 361 ILE A N 1
ATOM 5322 C CA . ILE B 1 364 ? -46.315 2.044 -114.207 1.00 24.61 361 ILE A CA 1
ATOM 5323 C C . ILE B 1 364 ? -46.695 1.604 -115.620 1.00 24.82 361 ILE A C 1
ATOM 5324 O O . ILE B 1 364 ? -46.723 0.389 -115.880 1.00 24.56 361 ILE A O 1
ATOM 5329 N N . HIS B 1 365 ? -47.059 2.534 -116.476 1.00 25.49 362 HIS A N 1
ATOM 5330 C CA . HIS B 1 365 ? -47.807 2.191 -117.724 1.00 25.53 362 HIS A CA 1
ATOM 5331 C C . HIS B 1 365 ? -46.876 1.651 -118.815 1.00 26.64 362 HIS A C 1
ATOM 5332 O O . HIS B 1 365 ? -47.383 0.953 -119.701 1.00 25.89 362 HIS A O 1
ATOM 5339 N N . SER B 1 366 ? -45.560 1.882 -118.725 1.00 23.16 363 SER A N 1
ATOM 5340 C CA . SER B 1 366 ? -44.573 1.211 -119.605 1.00 24.61 363 SER A CA 1
ATOM 5341 C C . SER B 1 366 ? -44.461 -0.284 -119.257 1.00 25.25 363 SER A C 1
ATOM 5342 O O . SER B 1 366 ? -43.959 -1.043 -120.113 1.00 25.60 363 SER A O 1
ATOM 5345 N N . GLY B 1 367 ? -44.852 -0.684 -118.036 1.00 24.48 364 GLY A N 1
ATOM 5346 C CA . GLY B 1 367 ? -44.580 -2.029 -117.480 1.00 26.01 364 GLY A CA 1
ATOM 5347 C C . GLY B 1 367 ? -43.226 -2.068 -116.740 1.00 27.27 364 GLY A C 1
ATOM 5348 O O . GLY B 1 367 ? -42.858 -3.119 -116.208 1.00 25.55 364 GLY A O 1
ATOM 5349 N N . ASN B 1 368 ? -42.478 -0.967 -116.711 1.00 26.30 365 ASN A N 1
ATOM 5350 C CA . ASN B 1 368 ? -41.090 -0.927 -116.163 1.00 25.75 365 ASN A CA 1
ATOM 5351 C C . ASN B 1 368 ? -41.109 -1.232 -114.652 1.00 25.74 365 ASN A C 1
ATOM 5352 O O . ASN B 1 368 ? -40.219 -1.989 -114.185 1.00 25.86 365 ASN A O 1
ATOM 5357 N N . ALA B 1 369 ? -42.084 -0.695 -113.903 1.00 24.87 366 ALA A N 1
ATOM 5358 C CA . ALA B 1 369 ? -42.220 -0.907 -112.442 1.00 25.21 366 ALA A CA 1
ATOM 5359 C C . ALA B 1 369 ? -42.387 -2.406 -112.170 1.00 27.19 366 ALA A C 1
ATOM 5360 O O . ALA B 1 369 ? -41.658 -2.974 -111.349 1.00 25.11 366 ALA A O 1
ATOM 5362 N N . LEU B 1 370 ? -43.368 -3.022 -112.835 1.00 26.13 367 LEU A N 1
ATOM 5363 C CA . LEU B 1 370 ? -43.687 -4.445 -112.609 1.00 26.83 367 LEU A CA 1
ATOM 5364 C C . LEU B 1 370 ? -42.487 -5.302 -112.982 1.00 24.34 367 LEU A C 1
ATOM 5365 O O . LEU B 1 370 ? -42.188 -6.217 -112.205 1.00 29.40 367 LEU A O 1
ATOM 5370 N N . ARG B 1 371 ? -41.814 -5.007 -114.099 1.00 30.45 368 ARG A N 1
ATOM 5371 C CA . ARG B 1 371 ? -40.646 -5.806 -114.556 1.00 30.24 368 ARG A CA 1
ATOM 5372 C C . ARG B 1 371 ? -39.524 -5.676 -113.507 1.00 32.04 368 ARG A C 1
ATOM 5373 O O . ARG B 1 371 ? -38.796 -6.648 -113.275 1.00 25.50 368 ARG A O 1
ATOM 5381 N N . SER B 1 372 ? -39.404 -4.518 -112.860 1.00 28.03 369 SER A N 1
ATOM 5382 C CA . SER B 1 372 ? -38.345 -4.268 -111.844 1.00 25.72 369 SER A CA 1
ATOM 5383 C C . SER B 1 372 ? -38.611 -5.142 -110.618 1.00 25.25 369 SER A C 1
ATOM 5384 O O . SER B 1 372 ? -37.673 -5.786 -110.099 1.00 27.34 369 SER A O 1
ATOM 5387 N N . LEU B 1 373 ? -39.858 -5.200 -110.169 1.00 25.08 370 LEU A N 1
ATOM 5388 C CA . LEU B 1 373 ? -40.244 -6.056 -109.031 1.00 28.24 370 LEU A CA 1
ATOM 5389 C C . LEU B 1 373 ? -40.047 -7.535 -109.406 1.00 31.76 370 LEU A C 1
ATOM 5390 O O . LEU B 1 373 ? -39.605 -8.298 -108.552 1.00 28.99 370 LEU A O 1
ATOM 5395 N N . GLU B 1 374 ? -40.470 -7.926 -110.601 1.00 29.63 371 GLU A N 1
ATOM 5396 C CA . GLU B 1 374 ? -40.434 -9.350 -111.053 1.00 32.00 371 GLU A CA 1
ATOM 5397 C C . GLU B 1 374 ? -38.981 -9.805 -111.127 1.00 29.73 371 GLU A C 1
ATOM 5398 O O . GLU B 1 374 ? -38.717 -10.916 -110.648 1.00 35.05 371 GLU A O 1
ATOM 5404 N N . HIS B 1 375 ? -38.099 -8.956 -111.652 1.00 29.12 372 HIS A N 1
ATOM 5405 C CA . HIS B 1 375 ? -36.636 -9.212 -111.696 1.00 34.40 372 HIS A CA 1
ATOM 5406 C C . HIS B 1 375 ? -36.098 -9.478 -110.279 1.00 37.06 372 HIS A C 1
ATOM 5407 O O . HIS B 1 375 ? -35.330 -10.445 -110.095 1.00 33.39 372 HIS A O 1
ATOM 5414 N N . PHE B 1 376 ? -36.499 -8.680 -109.286 1.00 30.00 373 PHE A N 1
ATOM 5415 C CA . PHE B 1 376 ? -36.084 -8.907 -107.878 1.00 29.90 373 PHE A CA 1
ATOM 5416 C C . PHE B 1 376 ? -36.643 -10.237 -107.358 1.00 31.04 373 PHE A C 1
ATOM 5417 O O . PHE B 1 376 ? -35.877 -11.040 -106.777 1.00 27.62 373 PHE A O 1
ATOM 5425 N N . ILE B 1 377 ? -37.936 -10.491 -107.550 1.00 32.66 374 ILE A N 1
ATOM 5426 C CA . ILE B 1 377 ? -38.590 -11.715 -107.009 1.00 35.82 374 ILE A CA 1
ATOM 5427 C C . ILE B 1 377 ? -37.913 -12.931 -107.649 1.00 38.02 374 ILE A C 1
ATOM 5428 O O . ILE B 1 377 ? -37.601 -13.888 -106.911 1.00 36.11 374 ILE A O 1
ATOM 5433 N N . ASP B 1 378 ? -37.649 -12.869 -108.954 1.00 40.46 375 ASP A N 1
ATOM 5434 C CA . ASP B 1 378 ? -36.973 -13.972 -109.690 1.00 43.56 375 ASP A CA 1
ATOM 5435 C C . ASP B 1 378 ? -35.580 -14.189 -109.082 1.00 41.90 375 ASP A C 1
ATOM 5436 O O . ASP B 1 378 ? -35.270 -15.363 -108.736 1.00 37.58 375 ASP A O 1
ATOM 5441 N N . SER B 1 379 ? -34.776 -13.117 -109.018 1.00 37.34 376 SER A N 1
ATOM 5442 C CA . SER B 1 379 ? -33.394 -13.093 -108.477 1.00 39.45 376 SER A CA 1
ATOM 5443 C C . SER B 1 379 ? -33.374 -13.769 -107.101 1.00 34.78 376 SER A C 1
ATOM 5444 O O . SER B 1 379 ? -32.501 -14.599 -106.885 1.00 39.15 376 SER A O 1
ATOM 5447 N N . VAL B 1 380 ? -34.341 -13.483 -106.220 1.00 32.24 377 VAL A N 1
ATOM 5448 C CA . VAL B 1 380 ? -34.394 -14.060 -104.839 1.00 33.34 377 VAL A CA 1
ATOM 5449 C C . VAL B 1 380 ? -34.757 -15.543 -104.902 1.00 43.60 377 VAL A C 1
ATOM 5450 O O . VAL B 1 380 ? -34.108 -16.342 -104.204 1.00 39.19 377 VAL A O 1
ATOM 5454 N N . SER B 1 381 ? -35.774 -15.901 -105.689 1.00 42.72 378 SER A N 1
ATOM 5455 C CA . SER B 1 381 ? -36.212 -17.311 -105.882 1.00 46.04 378 SER A CA 1
ATOM 5456 C C . SER B 1 381 ? -35.045 -18.181 -106.383 1.00 43.66 378 SER A C 1
ATOM 5457 O O . SER B 1 381 ? -34.911 -19.328 -105.894 1.00 46.05 378 SER A O 1
ATOM 5460 N N . SER B 1 382 ? -34.203 -17.634 -107.265 1.00 42.06 379 SER A N 1
ATOM 5461 C CA . SER B 1 382 ? -33.048 -18.314 -107.912 1.00 42.91 379 SER A CA 1
ATOM 5462 C C . SER B 1 382 ? -31.936 -18.654 -106.913 1.00 51.60 379 SER A C 1
ATOM 5463 O O . SER B 1 382 ? -31.233 -19.684 -107.143 1.00 45.99 379 SER A O 1
ATOM 5466 N N . LEU B 1 383 ? -31.726 -17.786 -105.914 1.00 47.91 380 LEU A N 1
ATOM 5467 C CA . LEU B 1 383 ? -30.674 -17.939 -104.869 1.00 47.03 380 LEU A CA 1
ATOM 5468 C C . LEU B 1 383 ? -30.730 -19.383 -104.349 1.00 47.74 380 LEU A C 1
ATOM 5469 O O . LEU B 1 383 ? -29.706 -20.018 -104.544 1.00 52.25 380 LEU A O 1
#